Protein AF-A0A9W8TM81-F1 (afdb_monomer_lite)

Organism: NCBI:txid114810

pLDDT: mean 76.44, std 13.94, range [34.84, 95.69]

Structure (mmCIF, N/CA/C/O backbone):
data_AF-A0A9W8TM81-F1
#
_entry.id   AF-A0A9W8TM81-F1
#
loop_
_atom_site.group_PDB
_atom_site.id
_atom_site.type_symbol
_atom_site.label_atom_id
_atom_site.label_alt_id
_atom_site.label_comp_id
_atom_site.label_asym_id
_atom_site.label_entity_id
_atom_site.label_seq_id
_atom_site.pdbx_PDB_ins_code
_atom_site.Cartn_x
_atom_site.Cartn_y
_atom_site.Cartn_z
_atom_site.occupancy
_atom_site.B_iso_or_equiv
_atom_site.auth_seq_id
_atom_site.auth_comp_id
_atom_site.auth_asym_id
_atom_site.auth_atom_id
_atom_site.pdbx_PDB_model_num
ATOM 1 N N . MET A 1 1 ? 39.319 32.140 5.551 1.00 38.19 1 MET A N 1
ATOM 2 C CA . MET A 1 1 ? 39.116 30.691 5.348 1.00 38.19 1 MET A CA 1
ATOM 3 C C . MET A 1 1 ? 37.829 30.305 6.056 1.00 38.19 1 MET A C 1
ATOM 5 O O . MET A 1 1 ? 37.832 30.142 7.267 1.00 38.19 1 MET A O 1
ATOM 9 N N . ALA A 1 2 ? 36.716 30.306 5.321 1.00 34.84 2 ALA A N 1
ATOM 10 C CA . ALA A 1 2 ? 35.411 29.916 5.839 1.00 34.84 2 ALA A CA 1
ATOM 11 C C . ALA A 1 2 ? 35.265 28.402 5.667 1.00 34.84 2 ALA A C 1
ATOM 13 O O . ALA A 1 2 ? 35.237 27.909 4.543 1.00 34.84 2 ALA A O 1
ATOM 14 N N . ASN A 1 3 ? 35.223 27.678 6.783 1.00 40.88 3 ASN A N 1
ATOM 15 C CA . ASN A 1 3 ? 34.933 26.252 6.811 1.00 40.88 3 ASN A CA 1
ATOM 16 C C . ASN A 1 3 ? 33.407 26.092 6.859 1.00 40.88 3 ASN A C 1
ATOM 18 O O . ASN A 1 3 ? 32.811 26.038 7.931 1.00 40.88 3 ASN A O 1
ATOM 22 N N . VAL A 1 4 ? 32.771 26.080 5.688 1.00 44.12 4 VAL A N 1
ATOM 23 C CA . VAL A 1 4 ? 31.379 25.643 5.531 1.00 44.12 4 VAL A CA 1
ATOM 24 C C . VAL A 1 4 ? 31.429 24.246 4.931 1.00 44.12 4 VAL A C 1
ATOM 26 O O . VAL A 1 4 ? 31.308 24.065 3.729 1.00 44.12 4 VAL A O 1
ATOM 29 N N . ASN A 1 5 ? 31.660 23.260 5.794 1.00 40.16 5 ASN A N 1
ATOM 30 C CA . ASN A 1 5 ? 31.333 21.867 5.517 1.00 40.16 5 ASN A CA 1
ATOM 31 C C . ASN A 1 5 ? 30.171 21.483 6.434 1.00 40.16 5 ASN A C 1
ATOM 33 O O . ASN A 1 5 ? 30.318 20.732 7.395 1.00 40.16 5 ASN A O 1
ATOM 37 N N . THR A 1 6 ? 28.992 22.034 6.145 1.00 40.75 6 THR A N 1
ATOM 38 C CA . THR A 1 6 ? 27.739 21.401 6.549 1.00 40.75 6 THR A CA 1
ATOM 39 C C . THR A 1 6 ? 27.568 20.170 5.669 1.00 40.75 6 THR A C 1
ATOM 41 O O . THR A 1 6 ? 26.966 20.237 4.598 1.00 40.75 6 THR A O 1
ATOM 44 N N . SER A 1 7 ? 28.156 19.056 6.107 1.00 39.50 7 SER A N 1
ATOM 45 C CA . SER A 1 7 ? 27.721 17.717 5.717 1.00 39.50 7 SER A CA 1
ATOM 46 C C . SER A 1 7 ? 26.243 17.616 6.088 1.00 39.50 7 SER A C 1
ATOM 48 O O . SER A 1 7 ? 25.907 17.313 7.232 1.00 39.50 7 SER A O 1
ATOM 50 N N . SER A 1 8 ? 25.363 17.977 5.157 1.00 46.03 8 SER A N 1
ATOM 51 C CA . SER A 1 8 ? 23.935 17.727 5.276 1.00 46.03 8 SER A CA 1
ATOM 52 C C . SER A 1 8 ? 23.777 16.218 5.316 1.00 46.03 8 SER A C 1
ATOM 54 O O . SER A 1 8 ? 24.086 15.534 4.346 1.00 46.03 8 SER A O 1
ATOM 56 N N . ASP A 1 9 ? 23.394 15.696 6.478 1.00 55.31 9 ASP A N 1
ATOM 57 C CA . ASP A 1 9 ? 23.124 14.277 6.634 1.00 55.31 9 ASP A CA 1
ATOM 58 C C . ASP A 1 9 ? 22.013 13.910 5.628 1.00 55.31 9 ASP A C 1
ATOM 60 O O . ASP A 1 9 ? 20.902 14.458 5.723 1.00 55.31 9 ASP A O 1
ATOM 64 N N . PRO A 1 10 ? 22.292 13.058 4.619 1.00 50.16 10 PRO A N 1
ATOM 65 C CA . PRO A 1 10 ? 21.373 12.773 3.514 1.00 50.16 10 PRO A CA 1
ATOM 66 C C . PRO A 1 10 ? 20.095 12.029 3.945 1.00 50.16 10 PRO A C 1
ATOM 68 O O . PRO A 1 10 ? 19.276 11.667 3.103 1.00 50.16 10 PRO A O 1
ATOM 71 N N . ARG A 1 11 ? 19.902 11.814 5.253 1.00 59.53 11 ARG A N 1
ATOM 72 C CA . ARG A 1 11 ? 18.703 11.234 5.879 1.00 59.53 11 ARG A CA 1
ATOM 73 C C . ARG A 1 11 ? 17.822 12.249 6.608 1.00 59.53 11 ARG A C 1
ATOM 75 O O . ARG A 1 11 ? 16.900 11.855 7.319 1.00 59.53 11 ARG A O 1
ATOM 82 N N . SER A 1 12 ? 18.104 13.544 6.486 1.00 68.12 12 SER A N 1
ATOM 83 C CA . SER A 1 12 ? 17.331 14.557 7.203 1.00 68.12 12 SER A CA 1
ATOM 84 C C . SER A 1 12 ? 15.927 14.710 6.605 1.00 68.12 12 SER A C 1
ATOM 86 O O . SER A 1 12 ? 15.734 15.231 5.507 1.00 68.12 12 SER A O 1
ATOM 88 N N . LEU A 1 13 ? 14.922 14.252 7.359 1.00 78.56 13 LEU A N 1
ATOM 89 C CA . LEU A 1 13 ? 13.525 14.630 7.153 1.00 78.56 13 LEU A CA 1
ATOM 90 C C . LEU A 1 13 ? 13.407 16.156 7.042 1.00 78.56 13 LEU A C 1
ATOM 92 O O . LEU A 1 13 ? 14.145 16.901 7.692 1.00 78.56 13 LEU A O 1
ATOM 96 N N . SER A 1 14 ? 12.440 16.634 6.256 1.00 87.00 14 SER A N 1
ATOM 97 C CA . SER A 1 14 ? 12.177 18.071 6.183 1.00 87.00 14 SER A CA 1
ATOM 98 C C . SER A 1 14 ? 11.841 18.620 7.576 1.00 87.00 14 SER A C 1
ATOM 100 O O . SER A 1 14 ? 11.155 17.967 8.367 1.00 87.00 14 SER A O 1
ATOM 102 N N . ALA A 1 15 ? 12.286 19.842 7.883 1.00 88.88 15 ALA A N 1
ATOM 103 C CA . ALA A 1 15 ? 12.015 20.473 9.180 1.00 88.88 15 ALA A CA 1
ATOM 104 C C . ALA A 1 15 ? 10.506 20.522 9.501 1.00 88.88 15 ALA A C 1
ATOM 106 O O . ALA A 1 15 ? 10.098 20.353 10.648 1.00 88.88 15 ALA A O 1
ATOM 107 N N . ALA A 1 16 ? 9.667 20.679 8.472 1.00 89.75 16 ALA A N 1
ATOM 108 C CA . ALA A 1 16 ? 8.215 20.624 8.600 1.00 89.75 16 ALA A CA 1
ATOM 109 C C . ALA A 1 16 ? 7.705 19.228 9.003 1.00 89.75 16 ALA A C 1
ATOM 111 O O . ALA A 1 16 ? 6.834 19.125 9.866 1.00 89.75 16 ALA A O 1
ATOM 112 N N . ALA A 1 17 ? 8.243 18.153 8.415 1.00 88.06 17 ALA A N 1
ATOM 113 C CA . ALA A 1 17 ? 7.887 16.785 8.794 1.00 88.06 17 ALA A CA 1
ATOM 114 C C . ALA A 1 17 ? 8.311 16.478 10.238 1.00 88.06 17 ALA A C 1
ATOM 116 O O . ALA A 1 17 ? 7.535 15.895 10.995 1.00 88.06 17 ALA A O 1
ATOM 117 N N . TYR A 1 18 ? 9.496 16.944 10.642 1.00 88.19 18 TYR A N 1
ATOM 118 C CA . TYR A 1 18 ? 9.987 16.809 12.014 1.00 88.19 18 TYR A CA 1
ATOM 119 C C . TYR A 1 18 ? 9.058 17.492 13.029 1.00 88.19 18 TYR A C 1
ATOM 121 O O . TYR A 1 18 ? 8.692 16.900 14.043 1.00 88.19 18 TYR A O 1
ATOM 129 N N . GLU A 1 19 ? 8.602 18.710 12.732 1.00 91.31 19 GLU A N 1
ATOM 130 C CA . GLU A 1 19 ? 7.679 19.433 13.611 1.00 91.31 19 GLU A CA 1
ATOM 131 C C . GLU A 1 19 ? 6.316 18.731 13.725 1.00 91.31 19 GLU A C 1
ATOM 133 O O . GLU A 1 19 ? 5.743 18.627 14.813 1.00 91.31 19 GLU A O 1
ATOM 138 N N . ARG A 1 20 ? 5.804 18.167 12.623 1.00 91.50 20 ARG A N 1
ATOM 139 C CA . ARG A 1 20 ? 4.570 17.364 12.655 1.00 91.50 20 ARG A CA 1
ATOM 140 C C . ARG A 1 20 ? 4.734 16.086 13.478 1.00 91.50 20 ARG A C 1
ATOM 142 O O . ARG A 1 20 ? 3.819 15.738 14.225 1.00 91.50 20 ARG A O 1
ATOM 149 N N . LEU A 1 21 ? 5.877 15.406 13.369 1.00 89.81 21 LEU A N 1
ATOM 150 C CA . LEU A 1 21 ? 6.192 14.227 14.181 1.00 89.81 21 LEU A CA 1
ATOM 151 C C . LEU A 1 21 ? 6.234 14.580 15.668 1.00 89.81 21 LEU A C 1
ATOM 153 O O . LEU A 1 21 ? 5.575 13.916 16.465 1.00 89.81 21 LEU A O 1
ATOM 157 N N . ARG A 1 22 ? 6.914 15.674 16.027 1.00 90.69 22 ARG A N 1
ATOM 158 C CA . ARG A 1 22 ? 6.976 16.177 17.404 1.00 90.69 22 ARG A CA 1
ATOM 159 C C . ARG A 1 22 ? 5.593 16.499 17.963 1.00 90.69 22 ARG A C 1
ATOM 161 O O . ARG A 1 22 ? 5.274 16.126 19.089 1.00 90.69 22 ARG A O 1
ATOM 168 N N . LYS A 1 23 ? 4.740 17.147 17.168 1.00 93.12 23 LYS A N 1
ATOM 169 C CA . LYS A 1 23 ? 3.348 17.411 17.551 1.00 93.12 23 LYS A CA 1
ATOM 170 C C . LYS A 1 23 ? 2.557 16.116 17.753 1.00 93.12 23 LYS A C 1
ATOM 172 O O . LYS A 1 23 ? 1.796 16.007 18.710 1.00 93.12 23 LYS A O 1
ATOM 177 N N . SER A 1 24 ? 2.736 15.132 16.873 1.00 92.44 24 SER A N 1
ATOM 178 C CA . SER A 1 24 ? 2.099 13.818 17.009 1.00 92.44 24 SER A CA 1
ATOM 179 C C . SER A 1 24 ? 2.547 13.102 18.288 1.00 92.44 24 SER A C 1
ATOM 181 O O . SER A 1 24 ? 1.724 12.544 19.006 1.00 92.44 24 SER A O 1
ATOM 183 N N . GLU A 1 25 ? 3.832 13.160 18.628 1.00 91.38 25 GLU A N 1
ATOM 184 C CA . GLU A 1 25 ? 4.376 12.608 19.871 1.00 91.38 25 GLU A CA 1
ATOM 185 C C . GLU A 1 25 ? 3.804 13.294 21.117 1.00 91.38 25 GLU A C 1
ATOM 187 O O . GLU A 1 25 ? 3.341 12.617 22.036 1.00 91.38 25 GLU A O 1
ATOM 192 N N . GLN A 1 26 ? 3.736 14.626 21.109 1.00 93.94 26 GLN A N 1
ATOM 193 C CA . GLN A 1 26 ? 3.105 15.400 22.176 1.00 93.94 26 GLN A CA 1
ATOM 194 C C . GLN A 1 26 ? 1.640 14.983 22.382 1.00 93.94 26 GLN A C 1
ATOM 196 O O . GLN A 1 26 ? 1.223 14.724 23.511 1.00 93.94 26 GLN A O 1
ATOM 201 N N . ASN A 1 27 ? 0.875 14.815 21.298 1.00 93.25 27 ASN A N 1
ATOM 202 C CA . ASN A 1 27 ? -0.513 14.351 21.379 1.00 93.25 27 ASN A CA 1
ATOM 203 C C . ASN A 1 27 ? -0.623 12.936 21.982 1.00 93.25 27 ASN A C 1
ATOM 205 O O . ASN A 1 27 ? -1.588 12.630 22.683 1.00 93.25 27 ASN A O 1
ATOM 209 N N . GLN A 1 28 ? 0.345 12.054 21.716 1.00 93.75 28 GLN A N 1
ATOM 210 C CA . GLN A 1 28 ? 0.384 10.712 22.307 1.00 93.75 28 GLN A CA 1
ATOM 211 C C . GLN A 1 28 ? 0.699 10.753 23.803 1.00 93.75 28 GLN A C 1
ATOM 213 O O . GLN A 1 28 ? 0.106 9.997 24.573 1.00 93.75 28 GLN A O 1
ATOM 218 N N . TYR A 1 29 ? 1.595 11.645 24.227 1.00 94.12 29 TYR A N 1
ATOM 219 C CA . TYR A 1 29 ? 1.886 11.864 25.641 1.00 94.12 29 TYR A CA 1
ATOM 220 C C . TYR A 1 29 ? 0.653 12.391 26.385 1.00 94.12 29 TYR A C 1
ATOM 222 O O . TYR A 1 29 ? 0.264 11.842 27.414 1.00 94.12 29 TYR A O 1
ATOM 230 N N . GLU A 1 30 ? -0.026 13.388 25.815 1.00 93.44 30 GLU A N 1
ATOM 231 C CA . GLU A 1 30 ? -1.279 13.923 26.357 1.00 93.44 30 GLU A CA 1
ATOM 232 C C . GLU A 1 30 ? -2.366 12.848 26.458 1.00 93.44 30 GLU A C 1
ATOM 234 O O . GLU A 1 30 ? -3.081 12.784 27.459 1.00 93.44 30 GLU A O 1
ATOM 239 N N . LEU A 1 31 ? -2.465 11.960 25.461 1.00 92.56 31 LEU A N 1
ATOM 240 C CA . LEU A 1 31 ? -3.374 10.815 25.501 1.00 92.56 31 LEU A CA 1
ATOM 241 C C . LEU A 1 31 ? -3.056 9.881 26.680 1.00 92.56 31 LEU A C 1
ATOM 243 O O . LEU A 1 31 ? -3.972 9.479 27.400 1.00 92.56 31 LEU A O 1
ATOM 247 N N . ARG A 1 32 ? -1.776 9.529 26.870 1.00 93.50 32 ARG A N 1
ATOM 248 C CA . ARG A 1 32 ? -1.321 8.644 27.954 1.00 93.50 32 ARG A CA 1
ATOM 249 C C . ARG A 1 32 ? -1.646 9.233 29.321 1.00 93.50 32 ARG A C 1
ATOM 251 O O . ARG A 1 32 ? -2.294 8.566 30.124 1.00 93.50 32 ARG A O 1
ATOM 258 N N . GLU A 1 33 ? -1.269 10.487 29.552 1.00 93.62 33 GLU A N 1
ATOM 259 C CA . GLU A 1 33 ? -1.524 11.170 30.823 1.00 93.62 33 GLU A CA 1
ATOM 260 C C . GLU A 1 33 ? -3.026 11.338 31.084 1.00 93.62 33 GLU A C 1
ATOM 262 O O . GLU A 1 33 ? -3.489 11.100 32.197 1.00 93.62 33 GLU A O 1
ATOM 267 N N . HIS A 1 34 ? -3.825 11.640 30.054 1.00 92.44 34 HIS A N 1
ATOM 268 C CA . HIS A 1 34 ? -5.276 11.758 30.203 1.00 92.44 34 HIS A CA 1
ATOM 269 C C . HIS A 1 34 ? -5.945 10.453 30.670 1.00 92.44 34 HIS A C 1
ATOM 271 O O . HIS A 1 34 ? -6.926 10.492 31.418 1.00 92.44 34 HIS A O 1
ATOM 277 N N . PHE A 1 35 ? -5.443 9.291 30.239 1.00 91.56 35 PHE A N 1
ATOM 278 C CA . PHE A 1 35 ? -6.055 8.000 30.567 1.00 91.56 35 PHE A CA 1
ATOM 279 C C . PHE A 1 35 ? -5.438 7.266 31.752 1.00 91.56 35 PHE A C 1
ATOM 281 O O . PHE A 1 35 ? -6.098 6.365 32.270 1.00 91.56 35 PHE A O 1
ATOM 288 N N . LYS A 1 36 ? -4.264 7.683 32.232 1.00 89.38 36 LYS A N 1
ATOM 289 C CA . LYS A 1 36 ? -3.550 7.065 33.359 1.00 89.38 36 LYS A CA 1
ATOM 290 C C . LYS A 1 36 ? -4.414 6.902 34.615 1.00 89.38 36 LYS A C 1
ATOM 292 O O . LYS A 1 36 ? -4.437 5.827 35.205 1.00 89.38 36 LYS A O 1
ATOM 297 N N . ASP A 1 37 ? -5.206 7.923 34.941 1.00 86.56 37 ASP A N 1
ATOM 298 C CA . ASP A 1 37 ? -6.044 7.947 36.150 1.00 86.56 37 ASP A CA 1
ATOM 299 C C . ASP A 1 37 ? -7.528 7.641 35.875 1.00 86.56 37 ASP A C 1
ATOM 301 O O . ASP A 1 37 ? -8.392 7.745 36.752 1.00 86.56 37 ASP A O 1
ATOM 305 N N . THR A 1 38 ? -7.876 7.268 34.640 1.00 87.31 38 THR A N 1
ATOM 306 C CA . THR A 1 38 ? -9.277 7.071 34.263 1.00 87.31 38 THR A CA 1
ATOM 307 C C . THR A 1 38 ? -9.763 5.668 34.644 1.00 87.31 38 THR A C 1
ATOM 309 O O . THR A 1 38 ? -9.473 4.688 33.964 1.00 87.31 38 THR A O 1
ATOM 312 N N . LEU A 1 39 ? -10.654 5.575 35.640 1.00 84.06 39 LEU A N 1
ATOM 313 C CA . LEU A 1 39 ? -11.287 4.321 36.109 1.00 84.06 39 LEU A CA 1
ATOM 314 C C . LEU A 1 39 ? -12.164 3.578 35.070 1.00 84.06 39 LEU A C 1
ATOM 316 O O . LEU A 1 39 ? -12.774 2.560 35.389 1.00 84.06 39 LEU A O 1
ATOM 320 N N . LYS A 1 40 ? -12.293 4.087 33.838 1.00 86.69 40 LYS A N 1
ATOM 321 C CA . LYS A 1 40 ? -13.148 3.497 32.788 1.00 86.69 40 LYS A CA 1
ATOM 322 C C . LYS A 1 40 ? -12.491 2.342 32.036 1.00 86.69 40 LYS A C 1
ATOM 324 O O . LYS A 1 40 ? -13.207 1.624 31.340 1.00 86.69 40 LYS A O 1
ATOM 329 N N . PHE A 1 41 ? -11.172 2.206 32.127 1.00 88.38 41 PHE A N 1
ATOM 330 C CA . PHE A 1 41 ? -10.410 1.193 31.404 1.00 88.38 41 PHE A CA 1
ATOM 331 C C . PHE A 1 41 ? -10.004 0.060 32.335 1.00 88.38 41 PHE A C 1
ATOM 333 O O . PHE A 1 41 ? -9.745 0.256 33.522 1.00 88.38 41 PHE A O 1
ATOM 340 N N . SER A 1 42 ? -9.974 -1.148 31.788 1.00 89.94 42 SER A N 1
ATOM 341 C CA . SER A 1 42 ? -9.428 -2.310 32.480 1.00 89.94 42 SER A CA 1
ATOM 342 C C . SER A 1 42 ? -7.918 -2.157 32.694 1.00 89.94 42 SER A C 1
ATOM 344 O O . SER A 1 42 ? -7.241 -1.446 31.952 1.00 89.94 42 SER A O 1
ATOM 346 N N . LYS A 1 43 ? -7.364 -2.876 33.679 1.00 90.62 43 LYS A N 1
ATOM 347 C CA . LYS A 1 43 ? -5.910 -2.891 33.924 1.00 90.62 43 LYS A CA 1
ATOM 348 C C . LYS A 1 43 ? -5.117 -3.312 32.681 1.00 90.62 43 LYS A C 1
ATOM 350 O O . LYS A 1 43 ? -4.069 -2.742 32.427 1.00 90.62 43 LYS A O 1
ATOM 355 N N . THR A 1 44 ? -5.647 -4.254 31.897 1.00 89.44 44 THR A N 1
ATOM 356 C CA . THR A 1 44 ? -5.038 -4.721 30.641 1.00 89.44 44 THR A CA 1
ATOM 357 C C . THR A 1 44 ? -5.062 -3.654 29.546 1.00 89.44 44 THR A C 1
ATOM 359 O O . THR A 1 44 ? -4.107 -3.521 28.789 1.00 89.44 44 THR A O 1
ATOM 362 N N . GLU A 1 45 ? -6.142 -2.872 29.451 1.00 90.00 45 GLU A N 1
ATOM 363 C CA . GLU A 1 45 ? -6.186 -1.728 28.535 1.00 90.00 45 GLU A CA 1
ATOM 364 C C . GLU A 1 45 ? -5.174 -0.660 28.970 1.00 90.00 45 GLU A C 1
ATOM 366 O O . GLU A 1 45 ? -4.421 -0.171 28.140 1.00 90.00 45 GLU A O 1
ATOM 371 N N . LEU A 1 46 ? -5.087 -0.339 30.263 1.00 92.75 46 LEU A N 1
ATOM 372 C CA . LEU A 1 46 ? -4.125 0.651 30.759 1.00 92.75 46 LEU A CA 1
ATOM 373 C C . LEU A 1 46 ? -2.667 0.198 30.598 1.00 92.75 46 LEU A C 1
ATOM 375 O O . LEU A 1 46 ? -1.843 0.998 30.165 1.00 92.75 46 LEU A O 1
ATOM 379 N N . SER A 1 47 ? -2.354 -1.081 30.832 1.00 93.69 47 SER A N 1
ATOM 380 C CA . SER A 1 47 ? -1.001 -1.612 30.612 1.00 93.69 47 SER A CA 1
ATOM 381 C C . SER A 1 47 ? -0.567 -1.531 29.146 1.00 93.69 47 SER A C 1
ATOM 383 O O . SER A 1 47 ? 0.625 -1.467 28.864 1.00 93.69 47 SER A O 1
ATOM 385 N N . ALA A 1 48 ? -1.511 -1.480 28.196 1.00 93.00 48 ALA A N 1
ATOM 386 C CA . ALA A 1 48 ? -1.187 -1.263 26.789 1.00 93.00 48 ALA A CA 1
ATOM 387 C C . ALA A 1 48 ? -0.526 0.108 26.560 1.00 93.00 48 ALA A C 1
ATOM 389 O O . ALA A 1 48 ? 0.347 0.221 25.709 1.00 93.00 48 ALA A O 1
ATOM 390 N N . LEU A 1 49 ? -0.889 1.144 27.327 1.00 92.88 49 LEU A N 1
ATOM 391 C CA . LEU A 1 49 ? -0.275 2.475 27.224 1.00 92.88 49 LEU A CA 1
ATOM 392 C C . LEU A 1 49 ? 1.153 2.519 27.779 1.00 92.88 49 LEU A C 1
ATOM 394 O O . LEU A 1 49 ? 1.903 3.425 27.431 1.00 92.88 49 LEU A O 1
ATOM 398 N N . GLU A 1 50 ? 1.539 1.558 28.615 1.00 93.44 50 GLU A N 1
ATOM 399 C CA . GLU A 1 50 ? 2.876 1.481 29.216 1.00 93.44 50 GLU A CA 1
ATOM 400 C C . GLU A 1 50 ? 3.906 0.840 28.274 1.00 93.44 50 GLU A C 1
ATOM 402 O O . GLU A 1 50 ? 5.102 0.845 28.560 1.00 93.44 50 GLU A O 1
ATOM 407 N N . LEU A 1 51 ? 3.463 0.319 27.126 1.00 92.25 51 LEU A N 1
ATOM 408 C CA . LEU A 1 51 ? 4.340 -0.286 26.133 1.00 92.25 51 LEU A CA 1
ATOM 409 C C . LEU A 1 51 ? 5.214 0.786 25.474 1.00 92.25 51 LEU A C 1
ATOM 411 O O . LEU A 1 51 ? 4.725 1.742 24.859 1.00 92.25 51 LEU A O 1
ATOM 415 N N . ASP A 1 52 ? 6.519 0.602 25.618 1.00 90.44 52 ASP A N 1
ATOM 416 C CA . ASP A 1 52 ? 7.577 1.484 25.133 1.00 90.44 52 ASP A CA 1
ATOM 417 C C . ASP A 1 52 ? 8.578 0.765 24.218 1.00 90.44 52 ASP A C 1
ATOM 419 O O . ASP A 1 52 ? 9.387 1.422 23.573 1.00 90.44 52 ASP A O 1
ATOM 423 N N . THR A 1 53 ? 8.521 -0.564 24.109 1.00 88.44 53 THR A N 1
ATOM 424 C CA . THR A 1 53 ? 9.391 -1.328 23.209 1.00 88.44 53 THR A CA 1
ATOM 425 C C . THR A 1 53 ? 8.606 -2.246 22.286 1.00 88.44 53 THR A C 1
ATOM 427 O O . THR A 1 53 ? 7.469 -2.643 22.565 1.00 88.44 53 THR A O 1
ATOM 430 N N . GLU A 1 54 ? 9.239 -2.606 21.171 1.00 84.69 54 GLU A N 1
ATOM 431 C CA . GLU A 1 54 ? 8.669 -3.528 20.195 1.00 84.69 54 GLU A CA 1
ATOM 432 C C . GLU A 1 54 ? 8.475 -4.927 20.795 1.00 84.69 54 GLU A C 1
ATOM 434 O O . GLU A 1 54 ? 7.467 -5.580 20.529 1.00 84.69 54 GLU A O 1
ATOM 439 N N . GLU A 1 55 ? 9.408 -5.384 21.629 1.00 89.12 55 GLU A N 1
ATOM 440 C CA . GLU A 1 55 ? 9.366 -6.698 22.272 1.00 89.12 55 GLU A CA 1
ATOM 441 C C . GLU A 1 55 ? 8.184 -6.789 23.235 1.00 89.12 55 GLU A C 1
ATOM 443 O O . GLU A 1 55 ? 7.377 -7.713 23.117 1.00 89.12 55 GLU A O 1
ATOM 448 N N . LYS A 1 56 ? 8.022 -5.787 24.114 1.00 91.19 56 LYS A N 1
ATOM 449 C CA . LYS A 1 56 ? 6.881 -5.709 25.035 1.00 91.19 56 LYS A CA 1
ATOM 450 C C . LYS A 1 56 ? 5.567 -5.626 24.272 1.00 91.19 56 LYS A C 1
ATOM 452 O O . LYS A 1 56 ? 4.594 -6.272 24.649 1.00 91.19 56 LYS A O 1
ATOM 457 N N . PHE A 1 57 ? 5.531 -4.861 23.178 1.00 86.69 57 PHE A N 1
ATOM 458 C CA . PHE A 1 57 ? 4.357 -4.813 22.315 1.00 86.69 57 PHE A CA 1
ATOM 459 C C . PHE A 1 57 ? 4.032 -6.187 21.732 1.00 86.69 57 PHE A C 1
ATOM 461 O O . PHE A 1 57 ? 2.884 -6.616 21.799 1.00 86.69 57 PHE A O 1
ATOM 468 N N . ARG A 1 58 ? 5.019 -6.896 21.170 1.00 84.62 58 ARG A N 1
ATOM 469 C CA . ARG A 1 58 ? 4.824 -8.231 20.584 1.00 84.62 58 ARG A CA 1
ATOM 470 C C . ARG A 1 58 ? 4.341 -9.236 21.626 1.00 84.62 58 ARG A C 1
ATOM 472 O O . ARG A 1 58 ? 3.453 -10.027 21.319 1.00 84.62 58 ARG A O 1
ATOM 479 N N . GLU A 1 59 ? 4.899 -9.198 22.831 1.00 89.69 59 GLU A N 1
ATOM 480 C CA . GLU A 1 59 ? 4.480 -10.038 23.953 1.00 89.69 59 GLU A CA 1
ATOM 481 C C . GLU A 1 59 ? 3.030 -9.743 24.354 1.00 89.69 59 GLU A C 1
ATOM 483 O O . GLU A 1 59 ? 2.176 -10.624 24.233 1.00 89.69 59 GLU A O 1
ATOM 488 N N . PHE A 1 60 ? 2.719 -8.483 24.683 1.00 89.56 60 PHE A N 1
ATOM 489 C CA . PHE A 1 60 ? 1.364 -8.032 25.016 1.00 89.56 60 PHE A CA 1
ATOM 490 C C . PHE A 1 60 ? 0.351 -8.388 23.921 1.00 89.56 60 PHE A C 1
ATOM 492 O O . PHE A 1 60 ? -0.780 -8.809 24.189 1.00 89.56 60 PHE A O 1
ATOM 499 N N . TRP A 1 61 ? 0.754 -8.231 22.661 1.00 83.44 61 TRP A N 1
ATOM 500 C CA . TRP A 1 61 ? -0.078 -8.542 21.512 1.00 83.44 61 TRP A CA 1
ATOM 501 C C . TRP A 1 61 ? -0.351 -10.041 21.408 1.00 83.44 61 TRP A C 1
ATOM 503 O O . TRP A 1 61 ? -1.507 -10.444 21.294 1.00 83.44 61 TRP A O 1
ATOM 513 N N . ASN A 1 62 ? 0.677 -10.885 21.509 1.00 83.88 62 ASN A N 1
ATOM 514 C CA . ASN A 1 62 ? 0.523 -12.339 21.488 1.00 83.88 62 ASN A CA 1
ATOM 515 C C . ASN A 1 62 ? -0.376 -12.834 22.628 1.00 83.88 62 ASN A C 1
ATOM 517 O O . ASN A 1 62 ? -1.252 -13.672 22.398 1.00 83.88 62 ASN A O 1
ATOM 521 N N . GLU A 1 63 ? -0.225 -12.279 23.830 1.00 86.00 63 GLU A N 1
ATOM 522 C CA . GLU A 1 63 ? -1.107 -12.571 24.961 1.00 86.00 63 GLU A CA 1
ATOM 523 C C . GLU A 1 63 ? -2.552 -12.151 24.678 1.00 86.00 63 GLU A C 1
ATOM 525 O O . GLU A 1 63 ? -3.478 -12.942 24.873 1.00 86.00 63 GLU A O 1
ATOM 530 N N . SER A 1 64 ? -2.753 -10.951 24.129 1.00 79.62 64 SER A N 1
ATOM 531 C CA . SER A 1 64 ? -4.072 -10.438 23.743 1.00 79.62 64 SER A CA 1
ATOM 532 C C . SER A 1 64 ? -4.738 -11.308 22.672 1.00 79.62 64 SER A C 1
ATOM 534 O O . SER A 1 64 ? -5.937 -11.589 22.751 1.00 79.62 64 SER A O 1
ATOM 536 N N . ILE A 1 65 ? -3.969 -11.810 21.698 1.00 73.88 65 ILE A N 1
ATOM 537 C CA . ILE A 1 65 ? -4.434 -12.778 20.695 1.00 73.88 65 ILE A CA 1
ATOM 538 C C . ILE A 1 65 ? -4.889 -14.072 21.374 1.00 73.88 65 ILE A C 1
ATOM 540 O O . ILE A 1 65 ? -5.958 -14.594 21.045 1.00 73.88 65 ILE A O 1
ATOM 544 N N . VAL A 1 66 ? -4.083 -14.627 22.284 1.00 78.75 66 VAL A N 1
ATOM 545 C CA . VAL A 1 66 ? -4.397 -15.885 22.979 1.00 78.75 66 VAL A CA 1
ATOM 546 C C . VAL A 1 66 ? -5.642 -15.714 23.846 1.00 78.75 66 VAL A C 1
ATOM 548 O O . VAL A 1 66 ? -6.570 -16.521 23.744 1.00 78.75 66 VAL A O 1
ATOM 551 N N . ALA A 1 67 ? -5.714 -14.635 24.626 1.00 76.12 67 ALA A N 1
ATOM 552 C CA . ALA A 1 67 ? -6.865 -14.297 25.453 1.00 76.12 67 ALA A CA 1
ATOM 553 C C . ALA A 1 67 ? -8.134 -14.122 24.605 1.00 76.12 67 ALA A C 1
ATOM 555 O O . ALA A 1 67 ? -9.180 -14.689 24.936 1.00 76.12 67 ALA A O 1
ATOM 556 N N . LYS A 1 68 ? -8.044 -13.427 23.462 1.00 71.25 68 LYS A N 1
ATOM 557 C CA . LYS A 1 68 ? -9.171 -13.260 22.534 1.00 71.25 68 LYS A CA 1
ATOM 558 C C . LYS A 1 68 ? -9.592 -14.581 21.895 1.00 71.25 68 LYS A C 1
ATOM 560 O O . LYS A 1 68 ? -10.779 -14.881 21.886 1.00 71.25 68 LYS A O 1
ATOM 565 N N . LYS A 1 69 ? -8.656 -15.430 21.453 1.00 73.56 69 LYS A N 1
ATOM 566 C CA . LYS A 1 69 ? -8.973 -16.779 20.943 1.00 73.56 69 LYS A CA 1
ATOM 567 C C . LYS A 1 69 ? -9.704 -17.624 21.986 1.00 73.56 69 LYS A C 1
ATOM 569 O O . LYS A 1 69 ? -10.662 -18.314 21.643 1.00 73.56 69 LYS A O 1
ATOM 574 N N . GLN A 1 70 ? -9.286 -17.567 23.251 1.00 77.31 70 GLN A N 1
ATOM 575 C CA . GLN A 1 70 ? -9.963 -18.268 24.345 1.00 77.31 70 GLN A CA 1
ATOM 576 C C . GLN A 1 70 ? -11.355 -17.686 24.625 1.00 77.31 70 GLN A C 1
ATOM 578 O O . GLN A 1 70 ? -12.308 -18.443 24.823 1.00 77.31 70 GLN A O 1
ATOM 583 N N . PHE A 1 71 ? -11.497 -16.359 24.612 1.00 69.81 71 PHE A N 1
ATOM 584 C CA . PHE A 1 71 ? -12.783 -15.678 24.753 1.00 69.81 71 PHE A CA 1
ATOM 585 C C . PHE A 1 71 ? -13.745 -16.040 23.612 1.00 69.81 71 PHE A C 1
ATOM 587 O O . PHE A 1 71 ? -14.881 -16.439 23.867 1.00 69.81 71 PHE A O 1
ATOM 594 N N . ASP A 1 72 ? -13.276 -16.003 22.367 1.00 67.81 72 ASP A N 1
ATOM 595 C CA . ASP A 1 72 ? -14.045 -16.373 21.180 1.00 67.81 72 ASP A CA 1
ATOM 596 C C . ASP A 1 72 ? -14.395 -17.862 21.177 1.00 67.81 72 ASP A C 1
ATOM 598 O O . ASP A 1 72 ? -15.511 -18.222 20.823 1.00 67.81 72 ASP A O 1
ATOM 602 N N . ALA A 1 73 ? -13.506 -18.749 21.633 1.00 75.00 73 ALA A N 1
ATOM 603 C CA . ALA A 1 73 ? -13.820 -20.170 21.793 1.00 75.00 73 ALA A CA 1
ATOM 604 C C . ALA A 1 73 ? -14.949 -20.398 22.814 1.00 75.00 73 ALA A C 1
ATOM 606 O O . ALA A 1 73 ? -15.827 -21.231 22.589 1.00 75.00 73 ALA A O 1
ATOM 607 N N . ARG A 1 74 ? -14.980 -19.615 23.904 1.00 70.62 74 ARG A N 1
ATOM 608 C CA . ARG A 1 74 ? -16.092 -19.620 24.872 1.00 70.62 74 ARG A CA 1
ATOM 609 C C . ARG A 1 74 ? -17.370 -19.029 24.265 1.00 70.62 74 ARG A C 1
ATOM 611 O O . ARG A 1 74 ? -18.463 -19.503 24.572 1.00 70.62 74 ARG A O 1
ATOM 618 N N . ARG A 1 75 ? -17.241 -18.030 23.384 1.00 64.69 75 ARG A N 1
ATOM 619 C CA . ARG A 1 75 ? -18.356 -17.301 22.758 1.00 64.69 75 ARG A CA 1
ATOM 620 C C . ARG A 1 75 ? -18.904 -17.951 21.484 1.00 64.69 75 ARG A C 1
ATOM 622 O O . ARG A 1 75 ? -20.058 -17.709 21.160 1.00 64.69 75 ARG A O 1
ATOM 629 N N . ASN A 1 76 ? -18.156 -18.840 20.830 1.00 55.94 76 ASN A N 1
ATOM 630 C CA . ASN A 1 76 ? -18.570 -19.641 19.667 1.00 55.94 76 ASN A CA 1
ATOM 631 C C . ASN A 1 76 ? -19.648 -20.692 19.991 1.00 55.94 76 ASN A C 1
ATOM 633 O O . ASN A 1 76 ? -20.121 -21.385 19.095 1.00 55.94 76 ASN A O 1
ATOM 637 N N . ARG A 1 77 ? -20.105 -20.773 21.249 1.00 59.69 77 ARG A N 1
ATOM 638 C CA . ARG A 1 77 ? -21.412 -21.364 21.589 1.00 59.69 77 ARG A CA 1
ATOM 639 C C . ARG A 1 77 ? -22.597 -20.436 21.254 1.00 59.69 77 ARG A C 1
ATOM 641 O O . ARG A 1 77 ? -23.741 -20.833 21.434 1.00 59.69 77 ARG A O 1
ATOM 648 N N . GLY A 1 78 ? -22.345 -19.221 20.757 1.00 54.22 78 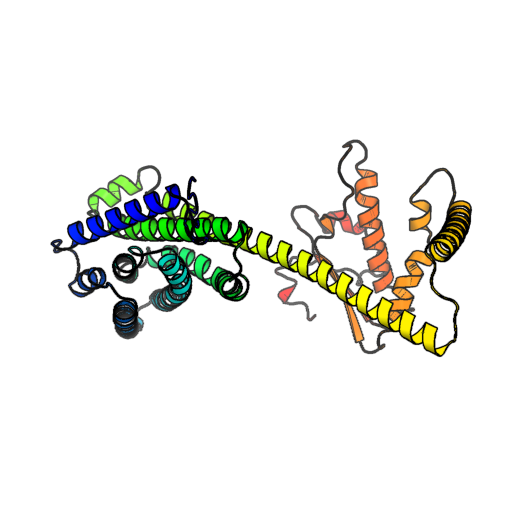GLY A N 1
ATOM 649 C CA . GLY A 1 78 ? -23.332 -18.236 20.315 1.00 54.22 78 GLY A CA 1
ATOM 650 C C . GLY A 1 78 ? -23.004 -17.632 18.939 1.00 54.22 78 GLY A C 1
ATOM 651 O O . GLY A 1 78 ? -21.861 -17.591 18.499 1.00 54.22 78 GLY A O 1
ATOM 652 N N . PHE A 1 79 ? -24.043 -17.147 18.260 1.00 48.41 79 PHE A N 1
ATOM 653 C CA . PHE A 1 79 ? -24.148 -16.816 16.827 1.00 48.41 79 PHE A CA 1
ATOM 654 C C . PHE A 1 79 ? -23.209 -15.737 16.208 1.00 48.41 79 PHE A C 1
ATOM 656 O O . PHE A 1 79 ? -23.516 -15.248 15.122 1.00 48.41 79 PHE A O 1
ATOM 663 N N . ARG A 1 80 ? -22.076 -15.324 16.803 1.00 56.41 80 ARG A N 1
ATOM 664 C CA . ARG A 1 80 ? -21.253 -14.210 16.253 1.00 56.41 80 ARG A CA 1
ATOM 665 C C . ARG A 1 80 ? -19.852 -14.637 15.788 1.00 56.41 80 ARG A C 1
ATOM 667 O O . ARG A 1 80 ? -18.989 -14.920 16.605 1.00 56.41 80 ARG A O 1
ATOM 674 N N . LYS A 1 81 ? -19.624 -14.607 14.463 1.00 58.66 81 LYS A N 1
ATOM 675 C CA . LYS A 1 81 ? -18.380 -14.999 13.751 1.00 58.66 81 LYS A CA 1
ATOM 676 C C . LYS A 1 81 ? -17.367 -13.859 13.481 1.00 58.66 81 LYS A C 1
ATOM 678 O O . LYS A 1 81 ? -16.359 -14.110 12.829 1.00 58.66 81 LYS A O 1
ATOM 683 N N . GLY A 1 82 ? -17.609 -12.623 13.929 1.00 56.38 82 GLY A N 1
ATOM 684 C CA . GLY A 1 82 ? -16.816 -11.446 13.511 1.00 56.38 82 GLY A CA 1
ATOM 685 C C . GLY A 1 82 ? -15.360 -11.412 14.004 1.00 56.38 82 GLY A C 1
ATOM 686 O O . GLY A 1 82 ? -14.460 -11.096 13.232 1.00 56.38 82 GLY A O 1
ATOM 687 N N . ALA A 1 83 ? -15.121 -11.840 15.245 1.00 56.53 83 ALA A N 1
ATOM 688 C CA . ALA A 1 83 ? -13.910 -11.530 16.011 1.00 56.53 83 ALA A CA 1
ATOM 689 C C . ALA A 1 83 ? -12.586 -12.139 15.489 1.00 56.53 83 ALA A C 1
ATOM 691 O O . ALA A 1 83 ? -11.504 -11.602 15.754 1.00 56.53 83 ALA A O 1
ATOM 692 N N . LYS A 1 84 ? -12.652 -13.245 14.730 1.00 64.19 84 LYS A N 1
ATOM 693 C CA . LYS A 1 84 ? -11.467 -13.947 14.200 1.00 64.19 84 LYS A CA 1
ATOM 694 C C . LYS A 1 84 ? -10.729 -13.122 13.138 1.00 64.19 84 LYS A C 1
ATOM 696 O O . LYS A 1 84 ? -9.506 -13.204 13.046 1.00 64.19 84 LYS A O 1
ATOM 701 N N . ASN A 1 85 ? -11.456 -12.321 12.359 1.00 66.00 85 ASN A N 1
ATOM 702 C CA . ASN A 1 85 ? -10.877 -11.566 11.247 1.00 66.00 85 ASN A CA 1
ATOM 703 C C . ASN A 1 85 ? -10.008 -10.401 11.738 1.00 66.00 85 ASN A C 1
ATOM 705 O O . ASN A 1 85 ? -8.964 -10.137 11.152 1.00 66.00 85 ASN A O 1
ATOM 709 N N . PHE A 1 86 ? -10.367 -9.764 12.854 1.00 65.94 86 PHE A N 1
ATOM 710 C CA . PHE A 1 86 ? -9.578 -8.667 13.416 1.00 65.94 86 PHE A CA 1
ATOM 711 C C . PHE A 1 86 ? -8.261 -9.085 14.020 1.00 65.94 86 PHE A C 1
ATOM 713 O O . PHE A 1 86 ? -7.274 -8.385 13.853 1.00 65.94 86 PHE A O 1
ATOM 720 N N . VAL A 1 87 ? -8.231 -10.221 14.712 1.00 65.06 87 VAL A N 1
ATOM 721 C CA . VAL A 1 87 ? -6.990 -10.743 15.294 1.00 65.06 87 VAL A CA 1
ATOM 722 C C . VAL A 1 87 ? -5.946 -10.949 14.198 1.00 65.06 87 VAL A C 1
ATOM 724 O O . VAL A 1 87 ? -4.798 -10.529 14.347 1.00 65.06 87 VAL A O 1
ATOM 727 N N . ASN A 1 88 ? -6.367 -11.533 13.074 1.00 67.50 88 ASN A N 1
ATOM 728 C CA . ASN A 1 88 ? -5.502 -11.730 11.920 1.00 67.50 88 ASN A CA 1
ATOM 729 C C . ASN A 1 88 ? -5.108 -10.382 11.301 1.00 67.50 88 ASN A C 1
ATOM 731 O O . ASN A 1 88 ? -3.918 -10.103 11.216 1.00 67.50 88 ASN A O 1
ATOM 735 N N . ALA A 1 89 ? -6.074 -9.517 10.978 1.00 65.69 89 ALA A N 1
ATOM 736 C CA . ALA A 1 89 ? -5.804 -8.218 10.356 1.00 65.69 89 ALA A CA 1
ATOM 737 C C . ALA A 1 89 ? -4.883 -7.326 11.200 1.00 65.69 89 ALA A C 1
ATOM 739 O O . ALA A 1 89 ? -3.975 -6.701 10.673 1.00 65.69 89 ALA A O 1
ATOM 740 N N . ALA A 1 90 ? -5.066 -7.285 12.520 1.00 64.62 90 ALA A N 1
ATOM 741 C CA . ALA A 1 90 ? -4.254 -6.457 13.403 1.00 64.62 90 ALA A CA 1
ATOM 742 C C . ALA A 1 90 ? -2.849 -7.041 13.640 1.00 64.62 90 ALA A C 1
ATOM 744 O O . ALA A 1 90 ? -1.879 -6.291 13.724 1.00 64.62 90 ALA A O 1
ATOM 745 N N . THR A 1 91 ? -2.700 -8.371 13.631 1.00 68.06 91 THR A N 1
ATOM 746 C CA . THR A 1 91 ? -1.368 -9.002 13.597 1.00 68.06 91 THR A CA 1
ATOM 747 C C . THR A 1 91 ? -0.634 -8.667 12.304 1.00 68.06 91 THR A C 1
ATOM 749 O O . THR A 1 91 ? 0.543 -8.306 12.338 1.00 68.06 91 THR A O 1
ATOM 752 N N . VAL A 1 92 ? -1.317 -8.752 11.161 1.00 66.69 92 VAL A N 1
ATOM 753 C CA . VAL A 1 92 ? -0.665 -8.472 9.883 1.00 66.69 92 VAL A CA 1
ATOM 754 C C . VAL A 1 92 ? -0.378 -6.982 9.706 1.00 66.69 92 VAL A C 1
ATOM 756 O O . VAL A 1 92 ? 0.730 -6.617 9.300 1.00 66.69 92 VAL A O 1
ATOM 759 N N . ALA A 1 93 ? -1.300 -6.113 10.107 1.00 65.06 93 ALA A N 1
ATOM 760 C CA . ALA A 1 93 ? -1.075 -4.679 10.201 1.00 65.06 93 ALA A CA 1
ATOM 761 C C . ALA A 1 93 ? 0.188 -4.342 10.971 1.00 65.06 93 ALA A C 1
ATOM 763 O O . ALA A 1 93 ? 1.003 -3.556 10.499 1.00 65.06 93 ALA A O 1
ATOM 764 N N . TRP A 1 94 ? 0.377 -4.976 12.129 1.00 70.50 94 TRP A N 1
ATOM 765 C CA . TRP A 1 94 ? 1.562 -4.741 12.928 1.00 70.50 94 TRP A CA 1
ATOM 766 C C . TRP A 1 94 ? 2.837 -5.101 12.170 1.00 70.50 94 TRP A C 1
ATOM 768 O O . TRP A 1 94 ? 3.732 -4.270 12.035 1.00 70.50 94 TRP A O 1
ATOM 778 N N . THR A 1 95 ? 2.880 -6.295 11.572 1.00 69.44 95 THR A N 1
ATOM 779 C CA . THR A 1 95 ? 4.027 -6.704 10.744 1.00 69.44 95 THR A CA 1
ATOM 780 C C . THR A 1 95 ? 4.262 -5.800 9.530 1.00 69.44 95 THR A C 1
ATOM 782 O O . THR A 1 95 ? 5.359 -5.805 8.973 1.00 69.44 95 THR A O 1
ATOM 785 N N . SER A 1 96 ? 3.251 -5.029 9.123 1.00 67.69 96 SER A N 1
ATOM 786 C CA . SER A 1 96 ? 3.318 -4.057 8.027 1.00 67.69 96 SER A CA 1
ATOM 787 C C . SER A 1 96 ? 3.737 -2.658 8.500 1.00 67.69 96 SER A C 1
ATOM 789 O O . SER A 1 96 ? 4.325 -1.911 7.724 1.00 67.69 96 SER A O 1
ATOM 791 N N . ILE A 1 97 ? 3.491 -2.319 9.770 1.00 68.19 97 ILE A N 1
ATOM 792 C CA . ILE A 1 97 ? 3.894 -1.057 10.408 1.00 68.19 97 ILE A CA 1
ATOM 793 C C . ILE A 1 97 ? 5.336 -1.125 10.929 1.00 68.19 97 ILE A C 1
ATOM 795 O O . ILE A 1 97 ? 6.021 -0.105 10.912 1.00 68.19 97 ILE A O 1
ATOM 799 N N . THR A 1 98 ? 5.846 -2.298 11.331 1.00 74.94 98 THR A N 1
ATOM 800 C CA . THR A 1 98 ? 7.240 -2.445 11.806 1.00 74.94 98 THR A CA 1
ATOM 801 C C . THR A 1 98 ? 8.271 -1.823 10.849 1.00 74.94 98 THR A C 1
ATOM 803 O O . THR A 1 98 ? 9.061 -1.005 11.313 1.00 74.94 98 THR A O 1
ATOM 806 N N . PRO A 1 99 ? 8.241 -2.079 9.523 1.00 71.81 99 PRO A N 1
ATOM 807 C CA . PRO A 1 99 ? 9.181 -1.447 8.596 1.00 71.81 99 PRO A CA 1
ATOM 808 C C . PRO A 1 99 ? 9.060 0.081 8.545 1.00 71.81 99 PRO A C 1
ATOM 810 O O . PRO A 1 99 ? 10.063 0.769 8.387 1.00 71.81 99 PRO A O 1
ATOM 813 N N . VAL A 1 100 ? 7.846 0.625 8.698 1.00 70.44 100 VAL A N 1
ATOM 814 C CA . VAL A 1 100 ? 7.611 2.077 8.756 1.00 70.44 100 VAL A CA 1
ATOM 815 C C . VAL A 1 100 ? 8.270 2.668 10.003 1.00 70.44 100 VAL A C 1
ATOM 817 O O . VAL A 1 100 ? 8.962 3.678 9.911 1.00 70.44 100 VAL A O 1
ATOM 820 N N . LEU A 1 101 ? 8.122 2.006 11.153 1.00 73.62 101 LEU A N 1
ATOM 821 C CA . LEU A 1 101 ? 8.771 2.410 12.403 1.00 73.62 101 LEU A CA 1
ATOM 822 C C . LEU A 1 101 ? 10.298 2.313 12.326 1.00 73.62 101 LEU A C 1
ATOM 824 O O . LEU A 1 101 ? 10.985 3.188 12.841 1.00 73.62 101 LEU A O 1
ATOM 828 N N . GLU A 1 102 ? 10.841 1.290 11.665 1.00 74.69 102 GLU A N 1
ATOM 829 C CA . GLU A 1 102 ? 12.287 1.159 11.458 1.00 74.69 102 GLU A CA 1
ATOM 830 C C . GLU A 1 102 ? 12.848 2.279 10.570 1.00 74.69 102 GLU A C 1
ATOM 832 O O . GLU A 1 102 ? 13.915 2.814 10.869 1.00 74.69 102 GLU A O 1
ATOM 837 N N . ILE A 1 103 ? 12.127 2.670 9.510 1.00 69.25 103 ILE A N 1
ATOM 838 C CA . ILE A 1 103 ? 12.508 3.803 8.650 1.00 69.25 103 ILE A CA 1
ATOM 839 C C . ILE A 1 103 ? 12.515 5.104 9.459 1.00 69.25 103 ILE A C 1
ATOM 841 O O . ILE A 1 103 ? 13.462 5.881 9.357 1.00 69.25 103 ILE A O 1
ATOM 845 N N . LEU A 1 104 ? 11.506 5.313 10.308 1.00 67.19 104 LEU A N 1
ATOM 846 C CA . LEU A 1 104 ? 11.426 6.493 11.172 1.00 67.19 104 LEU A CA 1
ATOM 847 C C . LEU A 1 104 ? 12.509 6.509 12.249 1.00 67.19 104 LEU A C 1
ATOM 849 O O . LEU A 1 104 ? 13.117 7.549 12.476 1.00 67.19 104 LEU A O 1
ATOM 853 N N . ARG A 1 105 ? 12.822 5.357 12.850 1.00 74.44 105 ARG A N 1
ATOM 854 C CA . ARG A 1 105 ? 13.939 5.225 13.795 1.00 74.44 105 ARG A CA 1
ATOM 855 C C . ARG A 1 105 ? 15.274 5.557 13.121 1.00 74.44 105 ARG A C 1
ATOM 857 O O . ARG A 1 105 ? 16.132 6.182 13.736 1.00 74.44 105 ARG A O 1
ATOM 864 N N . GLY A 1 106 ? 15.432 5.192 11.846 1.00 67.69 106 GLY A N 1
ATOM 865 C CA . GLY A 1 106 ? 16.593 5.552 11.029 1.00 67.69 106 GLY A CA 1
ATOM 866 C C . GLY A 1 106 ? 16.709 7.045 10.690 1.00 67.69 106 GLY A C 1
ATOM 867 O O . GLY A 1 106 ? 17.804 7.484 10.342 1.00 67.69 106 GLY A O 1
ATOM 868 N N . ALA A 1 107 ? 15.620 7.813 10.810 1.00 63.03 107 ALA A N 1
ATOM 869 C CA . ALA A 1 107 ? 15.591 9.263 10.610 1.00 63.03 107 ALA A CA 1
ATOM 870 C C . ALA A 1 107 ? 15.903 10.075 11.888 1.00 63.03 107 ALA A C 1
ATOM 872 O O . ALA A 1 107 ? 15.999 11.300 11.820 1.00 63.03 107 ALA A O 1
ATOM 873 N N . GLY A 1 108 ? 16.099 9.402 13.031 1.00 58.47 108 GLY A N 1
ATOM 874 C CA . GLY A 1 108 ? 16.556 9.991 14.295 1.00 58.47 108 GLY A CA 1
ATOM 875 C C . GLY A 1 108 ? 15.638 9.697 15.487 1.00 58.47 108 GLY A C 1
ATOM 876 O O . GLY A 1 108 ? 14.414 9.641 15.359 1.00 58.47 108 GLY A O 1
ATOM 877 N N . GLU A 1 109 ? 16.232 9.532 16.675 1.00 56.22 109 GLU A N 1
ATOM 878 C CA . GLU A 1 109 ? 15.506 9.652 17.950 1.00 56.22 109 GLU A CA 1
ATOM 879 C C . GLU A 1 109 ? 14.873 11.052 18.049 1.00 56.22 109 GLU A C 1
ATOM 881 O O . GLU A 1 109 ? 15.482 12.011 17.563 1.00 56.22 109 GLU A O 1
ATOM 886 N N . PRO A 1 110 ? 13.678 11.219 18.657 1.00 57.69 110 PRO A N 1
ATOM 887 C CA . PRO A 1 110 ? 13.019 10.342 19.648 1.00 57.69 110 PRO A CA 1
ATOM 888 C C . PRO A 1 110 ? 11.865 9.439 19.145 1.00 57.69 110 PRO A C 1
ATOM 890 O O . PRO A 1 110 ? 11.202 8.763 19.936 1.00 57.69 110 PRO A O 1
ATOM 893 N N . PHE A 1 111 ? 11.593 9.368 17.843 1.00 64.94 111 PHE A N 1
ATOM 894 C CA . PHE A 1 111 ? 10.291 8.885 17.363 1.00 64.94 111 PHE A CA 1
ATOM 895 C C . PHE A 1 111 ? 10.208 7.358 17.185 1.00 64.94 111 PHE A C 1
ATOM 897 O O . PHE A 1 111 ? 10.425 6.843 16.093 1.00 64.94 111 PHE A O 1
ATOM 904 N N . SER A 1 112 ? 9.842 6.597 18.224 1.00 65.81 112 SER A N 1
ATOM 905 C CA . SER A 1 112 ? 9.265 5.247 18.002 1.00 65.81 112 SER A CA 1
ATOM 906 C C . SER A 1 112 ? 8.544 4.645 19.207 1.00 65.81 112 SER A C 1
ATOM 908 O O . SER A 1 112 ? 7.554 3.938 19.036 1.00 65.81 112 SER A O 1
ATOM 910 N N . ASN A 1 113 ? 8.986 4.941 20.427 1.00 81.56 113 ASN A N 1
ATOM 911 C CA . ASN A 1 113 ? 8.613 4.111 21.573 1.00 81.56 113 ASN A CA 1
ATOM 912 C C . ASN A 1 113 ? 7.188 4.376 22.092 1.00 81.56 113 ASN A C 1
ATOM 914 O O . ASN A 1 113 ? 6.461 3.452 22.456 1.00 81.56 113 ASN A O 1
ATOM 918 N N . ILE A 1 114 ? 6.731 5.631 22.058 1.00 85.62 114 ILE A N 1
ATOM 919 C CA . ILE A 1 114 ? 5.402 5.991 22.572 1.00 85.62 114 ILE A CA 1
ATOM 920 C C . ILE A 1 114 ? 4.254 5.464 21.680 1.00 85.62 114 ILE A C 1
ATOM 922 O O . ILE A 1 114 ? 3.141 5.205 22.153 1.00 85.62 114 ILE A O 1
ATOM 926 N N . ALA A 1 115 ? 4.540 5.241 20.397 1.00 87.94 115 ALA A N 1
ATOM 927 C CA . ALA A 1 115 ? 3.569 4.768 19.419 1.00 87.94 115 ALA A CA 1
ATOM 928 C C . ALA A 1 115 ? 3.143 3.325 19.634 1.00 87.94 115 ALA A C 1
ATOM 930 O O . ALA A 1 115 ? 1.966 3.027 19.428 1.00 87.94 115 ALA A O 1
ATOM 931 N N . PHE A 1 116 ? 4.041 2.464 20.126 1.00 88.50 116 PHE A N 1
ATOM 932 C CA . PHE A 1 116 ? 3.694 1.089 20.488 1.00 88.50 116 PHE A CA 1
ATOM 933 C C . PHE A 1 116 ? 2.492 1.075 21.436 1.00 88.50 116 PHE A C 1
ATOM 935 O O . PHE A 1 116 ? 1.482 0.430 21.147 1.00 88.50 116 PHE A O 1
ATOM 942 N N . GLY A 1 117 ? 2.551 1.862 22.513 1.00 91.12 117 GLY A N 1
ATOM 943 C CA . GLY A 1 117 ? 1.457 1.905 23.477 1.00 91.12 117 GLY A CA 1
ATOM 944 C C . GLY A 1 117 ? 0.176 2.557 22.955 1.00 91.12 117 GLY A C 1
ATOM 945 O O . GLY A 1 117 ? -0.913 2.045 23.207 1.00 91.12 117 GLY A O 1
ATOM 946 N N . THR A 1 118 ? 0.271 3.628 22.159 1.00 92.12 118 THR A N 1
ATOM 947 C CA . THR A 1 118 ? -0.910 4.273 21.549 1.00 92.12 118 THR A CA 1
ATOM 948 C C . THR A 1 118 ? -1.663 3.308 20.632 1.00 92.12 118 THR A C 1
ATOM 950 O O . THR A 1 118 ? -2.889 3.187 20.704 1.00 92.12 118 THR A O 1
ATOM 953 N N . VAL A 1 119 ? -0.924 2.594 19.783 1.00 89.38 119 VAL A N 1
ATOM 954 C CA . VAL A 1 119 ? -1.470 1.630 18.826 1.00 89.38 119 VAL A CA 1
ATOM 955 C C . VAL A 1 119 ? -2.057 0.420 19.559 1.00 89.38 119 VAL A C 1
ATOM 957 O O . VAL A 1 119 ? -3.199 0.039 19.293 1.00 89.38 119 VAL A O 1
ATOM 960 N N . ALA A 1 120 ? -1.335 -0.140 20.538 1.00 89.75 120 ALA A N 1
ATOM 961 C CA . ALA A 1 120 ? -1.821 -1.250 21.360 1.00 89.75 120 ALA A CA 1
ATOM 962 C C . ALA A 1 120 ? -3.112 -0.888 22.102 1.00 89.75 120 ALA A C 1
ATOM 964 O O . ALA A 1 120 ? -4.068 -1.668 22.117 1.00 89.75 120 ALA A O 1
ATOM 965 N N . PHE A 1 121 ? -3.167 0.312 22.682 1.00 91.44 121 PHE A N 1
ATOM 966 C CA . PHE A 1 121 ? -4.340 0.798 23.394 1.00 91.44 121 PHE A CA 1
ATOM 967 C C . PHE A 1 121 ? -5.550 0.943 22.469 1.00 91.44 121 PHE A C 1
ATOM 969 O O . PHE A 1 121 ? -6.627 0.421 22.771 1.00 91.44 121 PHE A O 1
ATOM 976 N N . ALA A 1 122 ? -5.367 1.571 21.302 1.00 89.06 122 ALA A N 1
ATOM 977 C CA . ALA A 1 122 ? -6.421 1.718 20.303 1.00 89.06 122 ALA A CA 1
ATOM 978 C C . ALA A 1 122 ? -6.980 0.357 19.858 1.00 89.06 122 ALA A C 1
ATOM 980 O O . ALA A 1 122 ? -8.199 0.170 19.827 1.00 89.06 122 ALA A O 1
ATOM 981 N N . PHE A 1 123 ? -6.111 -0.621 19.584 1.00 83.69 123 PHE A N 1
ATOM 982 C CA . PHE A 1 123 ? -6.546 -1.962 19.195 1.00 83.69 123 PHE A CA 1
ATOM 983 C C . PHE A 1 123 ? -7.212 -2.745 20.320 1.00 83.69 123 PHE A C 1
ATOM 985 O O . PHE A 1 123 ? -8.157 -3.483 20.052 1.00 83.69 123 PHE A O 1
ATOM 992 N N . THR A 1 124 ? -6.762 -2.592 21.564 1.00 85.88 124 THR A N 1
ATOM 993 C CA . THR A 1 124 ? -7.381 -3.272 22.711 1.00 85.88 124 THR A CA 1
ATOM 994 C C . THR A 1 124 ? -8.811 -2.764 22.912 1.00 85.88 124 THR A C 1
ATOM 996 O O . THR A 1 124 ? -9.750 -3.555 23.024 1.00 85.88 124 THR A O 1
ATOM 999 N N . ILE A 1 125 ? -9.014 -1.445 22.820 1.00 84.50 125 ILE A N 1
ATOM 1000 C CA . ILE A 1 125 ? -10.350 -0.832 22.867 1.00 84.50 125 ILE A CA 1
ATOM 1001 C C . ILE A 1 125 ? -11.199 -1.271 21.660 1.00 84.50 125 ILE A C 1
ATOM 1003 O O . ILE A 1 125 ? -12.397 -1.540 21.808 1.00 84.50 125 ILE A O 1
ATOM 1007 N N . ALA A 1 126 ? -10.600 -1.368 20.470 1.00 79.25 126 ALA A N 1
ATOM 1008 C CA . ALA A 1 126 ? -11.263 -1.845 19.256 1.00 79.25 126 ALA A CA 1
ATOM 1009 C C . ALA A 1 126 ? -11.704 -3.303 19.336 1.00 79.25 126 ALA A C 1
ATOM 1011 O O . ALA A 1 126 ? -12.831 -3.621 18.961 1.00 79.25 126 ALA A O 1
ATOM 1012 N N . ALA A 1 127 ? -10.855 -4.178 19.874 1.00 74.06 127 ALA A N 1
ATOM 1013 C CA . ALA A 1 127 ? -11.152 -5.592 20.049 1.00 74.06 127 ALA A CA 1
ATOM 1014 C C . ALA A 1 127 ? -12.378 -5.810 20.944 1.00 74.06 127 ALA A C 1
ATOM 1016 O O . ALA A 1 127 ? -13.137 -6.754 20.721 1.00 74.06 127 ALA A O 1
ATOM 1017 N N . ASN A 1 128 ? -12.590 -4.909 21.906 1.00 73.19 128 ASN A N 1
ATOM 1018 C CA . ASN A 1 128 ? -13.739 -4.914 22.803 1.00 73.19 128 ASN A CA 1
ATOM 1019 C C . ASN A 1 128 ? -15.020 -4.340 22.156 1.00 73.19 128 ASN A C 1
ATOM 1021 O O . ASN A 1 128 ? -16.102 -4.465 22.736 1.00 73.19 128 ASN A O 1
ATOM 1025 N N . ARG A 1 129 ? -14.950 -3.723 20.961 1.00 77.94 129 ARG A N 1
ATOM 1026 C CA . ARG A 1 129 ? -16.085 -3.045 20.301 1.00 77.94 129 ARG A CA 1
ATOM 1027 C C . ARG A 1 129 ? -16.259 -3.450 18.825 1.00 77.94 129 ARG A C 1
ATOM 1029 O O . ARG A 1 129 ? -15.625 -2.910 17.925 1.00 77.94 129 ARG A O 1
ATOM 1036 N N . GLU A 1 130 ? -17.261 -4.294 18.572 1.00 66.50 130 GLU A N 1
ATOM 1037 C CA . GLU A 1 130 ? -17.570 -4.954 17.281 1.00 66.50 130 GLU A CA 1
ATOM 1038 C C . GLU A 1 130 ? -17.687 -4.022 16.049 1.00 66.50 130 GLU A C 1
ATOM 1040 O O . GLU A 1 130 ? -17.299 -4.393 14.945 1.00 66.50 130 GLU A O 1
ATOM 1045 N N . ASN A 1 131 ? -18.189 -2.789 16.190 1.00 64.12 131 ASN A N 1
ATOM 1046 C CA . ASN A 1 131 ? -18.308 -1.866 15.045 1.00 64.12 131 ASN A CA 1
ATOM 1047 C C . ASN A 1 131 ? -16.989 -1.182 14.659 1.00 64.12 131 ASN A C 1
ATOM 1049 O O . ASN A 1 131 ? -16.825 -0.782 13.508 1.00 64.12 131 ASN A O 1
ATOM 1053 N N . MET A 1 132 ? -16.060 -1.054 15.604 1.00 67.12 132 MET A N 1
ATOM 1054 C CA . MET A 1 132 ? -14.745 -0.455 15.366 1.00 67.12 132 MET A CA 1
ATOM 1055 C C . MET A 1 132 ? -13.855 -1.407 14.572 1.00 67.12 132 MET A C 1
ATOM 1057 O O . MET A 1 132 ? -13.112 -0.995 13.683 1.00 67.12 132 MET A O 1
ATOM 1061 N N . GLU A 1 133 ? -14.033 -2.694 14.870 1.00 67.81 133 GLU A N 1
ATOM 1062 C CA . GLU A 1 133 ? -13.353 -3.825 14.268 1.00 67.81 133 GLU A CA 1
ATOM 1063 C C . GLU A 1 133 ? -13.296 -3.711 12.741 1.00 67.81 133 GLU A C 1
ATOM 1065 O O . GLU A 1 133 ? -12.220 -3.766 12.160 1.00 67.81 133 GLU A O 1
ATOM 1070 N N . ARG A 1 134 ? -14.437 -3.452 12.089 1.00 74.31 134 ARG A N 1
ATOM 1071 C CA . ARG A 1 134 ? -14.527 -3.416 10.622 1.00 74.31 134 ARG A CA 1
ATOM 1072 C C . ARG A 1 134 ? -13.742 -2.275 9.980 1.00 74.31 134 ARG A C 1
ATOM 1074 O O . ARG A 1 134 ? -13.088 -2.505 8.970 1.00 74.31 134 ARG A O 1
ATOM 1081 N N . ARG A 1 135 ? -13.814 -1.059 10.533 1.00 71.00 135 ARG A N 1
ATOM 1082 C CA . ARG A 1 135 ? -13.148 0.115 9.935 1.00 71.00 135 ARG A CA 1
ATOM 1083 C C . ARG A 1 135 ? -11.642 0.027 10.108 1.00 71.00 135 ARG A C 1
ATOM 1085 O O . ARG A 1 135 ? -10.909 0.221 9.152 1.00 71.00 135 ARG A O 1
ATOM 1092 N N . ILE A 1 136 ? -11.209 -0.352 11.307 1.00 71.31 136 ILE A N 1
ATOM 1093 C CA . ILE A 1 136 ? -9.798 -0.581 11.594 1.00 71.31 136 ILE A CA 1
ATOM 1094 C C . ILE A 1 136 ? -9.260 -1.697 10.700 1.00 71.31 136 ILE A C 1
ATOM 1096 O O . ILE A 1 136 ? -8.251 -1.492 10.045 1.00 71.31 136 ILE A O 1
ATOM 1100 N N . VAL A 1 137 ? -9.959 -2.832 10.591 1.00 70.81 137 VAL A N 1
ATOM 1101 C CA . VAL A 1 137 ? -9.567 -3.926 9.685 1.00 70.81 137 VAL A CA 1
ATOM 1102 C C . VAL A 1 137 ? -9.445 -3.447 8.242 1.00 70.81 137 VAL A C 1
ATOM 1104 O O . VAL A 1 137 ? -8.468 -3.782 7.591 1.00 70.81 137 VAL A O 1
ATOM 1107 N N . ALA A 1 138 ? -10.389 -2.646 7.743 1.00 77.00 138 ALA A N 1
ATOM 1108 C CA . ALA A 1 138 ? -10.317 -2.123 6.381 1.00 77.00 138 ALA A CA 1
ATOM 1109 C C . ALA A 1 138 ? -9.073 -1.242 6.172 1.00 77.00 138 ALA A C 1
ATOM 1111 O O . ALA A 1 138 ? -8.296 -1.496 5.255 1.00 77.00 138 ALA A O 1
ATOM 1112 N N . THR A 1 139 ? -8.831 -0.272 7.060 1.00 71.94 139 THR A N 1
ATOM 1113 C CA . THR A 1 139 ? -7.641 0.594 6.998 1.00 71.94 139 THR A CA 1
ATOM 1114 C C . THR A 1 139 ? -6.347 -0.211 7.120 1.00 71.94 139 THR A C 1
ATOM 1116 O O . THR A 1 139 ? -5.364 0.074 6.442 1.00 71.94 139 THR A O 1
ATOM 1119 N N . LEU A 1 140 ? -6.347 -1.247 7.953 1.00 70.31 140 LEU A N 1
ATOM 1120 C CA . LEU A 1 140 ? -5.209 -2.132 8.137 1.00 70.31 140 LEU A CA 1
ATOM 1121 C C . LEU A 1 140 ? -4.918 -3.014 6.930 1.00 70.31 140 LEU A C 1
ATOM 1123 O O . LEU A 1 140 ? -3.757 -3.141 6.552 1.00 70.31 140 LEU A O 1
ATOM 1127 N N . ASN A 1 141 ? -5.950 -3.565 6.299 1.00 74.31 141 ASN A N 1
ATOM 1128 C CA . ASN A 1 141 ? -5.798 -4.321 5.062 1.00 74.31 141 ASN A CA 1
ATOM 1129 C C . ASN A 1 141 ? -5.234 -3.418 3.952 1.00 74.31 141 ASN A C 1
ATOM 1131 O O . ASN A 1 141 ? -4.354 -3.840 3.213 1.00 74.31 141 ASN A O 1
ATOM 1135 N N . CYS A 1 142 ? -5.638 -2.141 3.898 1.00 74.75 142 CYS A N 1
ATOM 1136 C CA . CYS A 1 142 ? -5.041 -1.166 2.978 1.00 74.75 142 CYS A CA 1
ATOM 1137 C C . CYS A 1 142 ? -3.535 -0.946 3.222 1.00 74.75 142 CYS A C 1
ATOM 1139 O O . CYS A 1 142 ? -2.806 -0.668 2.269 1.00 74.75 142 CYS A O 1
ATOM 1141 N N . ILE A 1 143 ? -3.062 -1.047 4.472 1.00 69.19 143 ILE A N 1
ATOM 1142 C CA . ILE A 1 143 ? -1.629 -0.993 4.816 1.00 69.19 143 ILE A CA 1
ATOM 1143 C C . ILE A 1 143 ? -0.939 -2.308 4.423 1.00 69.19 143 ILE A C 1
ATOM 1145 O O . ILE A 1 143 ? 0.133 -2.284 3.817 1.00 69.19 143 ILE A O 1
ATOM 1149 N N . GLU A 1 144 ? -1.552 -3.449 4.745 1.00 73.38 144 GLU A N 1
ATOM 1150 C CA . GLU A 1 144 ? -1.041 -4.792 4.443 1.00 73.38 144 GLU A CA 1
ATOM 1151 C C . GLU A 1 144 ? -0.842 -5.014 2.942 1.00 73.38 144 GLU A C 1
ATOM 1153 O O . GLU A 1 144 ? 0.250 -5.412 2.529 1.00 73.38 144 GLU A O 1
ATOM 1158 N N . ASP A 1 145 ? -1.840 -4.670 2.124 1.00 73.38 145 ASP A N 1
ATOM 1159 C CA . ASP A 1 145 ? -1.791 -4.775 0.660 1.00 73.38 145 ASP A CA 1
ATOM 1160 C C . ASP A 1 145 ? -0.590 -4.022 0.059 1.00 73.38 145 ASP A C 1
ATOM 1162 O O . ASP A 1 145 ? -0.171 -4.278 -1.071 1.00 73.38 145 ASP A O 1
ATOM 1166 N N . ARG A 1 146 ? -0.004 -3.086 0.815 1.00 73.12 146 ARG A N 1
ATOM 1167 C CA . ARG A 1 146 ? 1.094 -2.217 0.379 1.00 73.12 146 ARG A CA 1
ATOM 1168 C C . ARG A 1 146 ? 2.447 -2.595 0.986 1.00 73.12 146 ARG A C 1
ATOM 1170 O O . ARG A 1 146 ? 3.472 -2.037 0.585 1.00 73.12 146 ARG A O 1
ATOM 1177 N N . ARG A 1 147 ? 2.493 -3.594 1.875 1.00 72.56 147 ARG A N 1
ATOM 1178 C CA . ARG A 1 147 ? 3.726 -4.106 2.497 1.00 72.56 147 ARG A CA 1
ATOM 1179 C C . ARG A 1 147 ? 4.776 -4.610 1.493 1.00 72.56 147 ARG A C 1
ATOM 1181 O O . ARG A 1 147 ? 5.945 -4.270 1.695 1.00 72.56 147 ARG A O 1
ATOM 1188 N N . PRO A 1 148 ? 4.438 -5.379 0.432 1.00 72.88 148 PRO A N 1
ATOM 1189 C CA . PRO A 1 148 ? 5.441 -5.856 -0.525 1.00 72.88 148 PRO A CA 1
ATOM 1190 C C . PRO A 1 148 ? 6.184 -4.707 -1.205 1.00 72.88 148 PRO A C 1
ATOM 1192 O O . PRO A 1 148 ? 7.393 -4.793 -1.401 1.00 72.88 148 PRO A O 1
ATOM 1195 N N . GLY A 1 149 ? 5.471 -3.607 -1.480 1.00 71.69 149 GLY A N 1
ATOM 1196 C CA . GLY A 1 149 ? 6.066 -2.365 -1.954 1.00 71.69 149 GLY A CA 1
ATOM 1197 C C . GLY A 1 149 ? 7.117 -1.876 -0.966 1.00 71.69 149 GLY A C 1
ATOM 1198 O O . GLY A 1 149 ? 8.296 -1.872 -1.295 1.00 71.69 149 GLY A O 1
ATOM 1199 N N . ILE A 1 150 ? 6.715 -1.556 0.268 1.00 70.06 150 ILE A N 1
ATOM 1200 C CA . ILE A 1 150 ? 7.605 -1.017 1.317 1.00 70.06 150 ILE A CA 1
ATOM 1201 C C . ILE A 1 150 ? 8.872 -1.878 1.511 1.00 70.06 150 ILE A C 1
ATOM 1203 O O . ILE A 1 150 ? 9.973 -1.340 1.630 1.00 70.06 150 ILE A O 1
ATOM 1207 N N . GLN A 1 151 ? 8.745 -3.211 1.498 1.00 70.81 151 GLN A N 1
ATOM 1208 C CA . GLN A 1 151 ? 9.891 -4.124 1.622 1.00 70.81 151 GLN A CA 1
ATOM 1209 C C . GLN A 1 151 ? 10.832 -4.090 0.414 1.00 70.81 151 GLN A C 1
ATOM 1211 O O . GLN A 1 151 ? 12.050 -4.089 0.601 1.00 70.81 151 GLN A O 1
ATOM 1216 N N . LEU A 1 152 ? 10.289 -4.037 -0.807 1.00 69.44 152 LEU A N 1
ATOM 1217 C CA . LEU A 1 152 ? 11.087 -3.875 -2.022 1.00 69.44 152 LEU A CA 1
ATOM 1218 C C . LEU A 1 152 ? 11.952 -2.606 -1.928 1.00 69.44 152 LEU A C 1
ATOM 1220 O O . LEU A 1 152 ? 13.132 -2.650 -2.268 1.00 69.44 152 LEU A O 1
ATOM 1224 N N . TYR A 1 153 ? 11.407 -1.509 -1.388 1.00 67.88 153 TYR A N 1
ATOM 1225 C CA . TYR A 1 153 ? 12.133 -0.237 -1.273 1.00 67.88 153 TYR A CA 1
ATOM 1226 C C . TYR A 1 153 ? 13.295 -0.284 -0.286 1.00 67.88 153 TYR A C 1
ATOM 1228 O O . TYR A 1 153 ? 14.364 0.233 -0.605 1.00 67.88 153 TYR A O 1
ATOM 1236 N N . ARG A 1 154 ? 13.134 -0.949 0.868 1.00 67.31 154 ARG A N 1
ATOM 1237 C CA . ARG A 1 154 ? 14.236 -1.111 1.838 1.00 67.31 154 ARG A CA 1
ATOM 1238 C C . ARG A 1 154 ? 15.459 -1.777 1.205 1.00 67.31 154 ARG A C 1
ATOM 1240 O O . ARG A 1 154 ? 16.589 -1.439 1.550 1.00 67.31 154 ARG A O 1
ATOM 1247 N N . ASN A 1 155 ? 15.220 -2.715 0.292 1.00 68.88 155 ASN A N 1
ATOM 1248 C CA . ASN A 1 155 ? 16.279 -3.465 -0.372 1.00 68.88 155 ASN A CA 1
ATOM 1249 C C . ASN A 1 155 ? 16.826 -2.732 -1.603 1.00 68.88 155 ASN A C 1
ATOM 1251 O O . ASN A 1 155 ? 18.022 -2.800 -1.858 1.00 68.88 155 ASN A O 1
ATOM 1255 N N . ALA A 1 156 ? 15.968 -2.040 -2.358 1.00 62.25 156 ALA A N 1
ATOM 1256 C CA . ALA A 1 156 ? 16.342 -1.420 -3.626 1.00 62.25 156 ALA A CA 1
ATOM 1257 C C . ALA A 1 156 ? 16.951 -0.012 -3.492 1.00 62.25 156 ALA A C 1
ATOM 1259 O O . ALA A 1 156 ? 17.640 0.418 -4.409 1.00 62.25 156 ALA A O 1
ATOM 1260 N N . TYR A 1 157 ? 16.719 0.707 -2.386 1.00 61.50 157 TYR A N 1
ATOM 1261 C CA . TYR A 1 157 ? 17.062 2.135 -2.284 1.00 61.50 157 TYR A CA 1
ATOM 1262 C C . TYR A 1 157 ? 17.837 2.495 -1.013 1.00 61.50 157 TYR A C 1
ATOM 1264 O O . TYR A 1 157 ? 17.508 3.444 -0.301 1.00 61.50 157 TYR A O 1
ATOM 1272 N N . GLN A 1 158 ? 18.922 1.764 -0.753 1.00 63.38 158 GLN A N 1
ATOM 1273 C CA . GLN A 1 158 ? 19.961 2.222 0.182 1.00 63.38 158 GLN A CA 1
ATOM 1274 C C . GLN A 1 158 ? 20.819 3.367 -0.396 1.00 63.38 158 GLN A C 1
ATOM 1276 O O . GLN A 1 158 ? 21.673 3.903 0.307 1.00 63.38 158 GLN A O 1
ATOM 1281 N N . GLU A 1 159 ? 20.594 3.763 -1.653 1.00 61.75 159 GLU A N 1
ATOM 1282 C CA . GLU A 1 159 ? 21.351 4.815 -2.334 1.00 61.75 159 GLU A CA 1
ATOM 1283 C C . GLU A 1 159 ? 20.782 6.223 -2.067 1.00 61.75 159 GLU A C 1
ATOM 1285 O O . GLU A 1 159 ? 19.570 6.459 -2.028 1.00 61.75 159 GLU A O 1
ATOM 1290 N N . ASN A 1 160 ? 21.691 7.177 -1.849 1.00 60.72 160 ASN A N 1
ATOM 1291 C CA . ASN A 1 160 ? 21.391 8.553 -1.454 1.00 60.72 160 ASN A CA 1
ATOM 1292 C C . ASN A 1 160 ? 20.908 9.376 -2.664 1.00 60.72 160 ASN A C 1
ATOM 1294 O O . ASN A 1 160 ? 21.725 9.890 -3.425 1.00 60.72 160 ASN A O 1
ATOM 1298 N N . GLY A 1 161 ? 19.592 9.528 -2.837 1.00 72.75 161 GLY A N 1
ATOM 1299 C CA . GLY A 1 161 ? 19.000 10.363 -3.890 1.00 72.75 161 GLY A CA 1
ATOM 1300 C C . GLY A 1 161 ? 17.822 11.210 -3.402 1.00 72.75 161 GLY A C 1
ATOM 1301 O O . GLY A 1 161 ? 17.155 10.860 -2.432 1.00 72.75 161 GLY A O 1
ATOM 1302 N N . GLU A 1 162 ? 17.526 12.307 -4.107 1.00 72.94 162 GLU A N 1
ATOM 1303 C CA . GLU A 1 162 ? 16.402 13.226 -3.829 1.00 72.94 162 GLU A CA 1
ATOM 1304 C C . GLU A 1 162 ? 15.051 12.501 -3.722 1.00 72.94 162 GLU A C 1
ATOM 1306 O O . GLU A 1 162 ? 14.193 12.837 -2.913 1.00 72.94 162 GLU A O 1
ATOM 1311 N N . THR A 1 163 ? 14.852 11.441 -4.500 1.00 69.56 163 THR A N 1
ATOM 1312 C CA . THR A 1 163 ? 13.599 10.685 -4.470 1.00 69.56 163 THR A CA 1
ATOM 1313 C C . THR A 1 163 ? 13.427 9.872 -3.175 1.00 69.56 163 THR A C 1
ATOM 1315 O O . THR A 1 163 ? 12.298 9.579 -2.779 1.00 69.56 163 THR A O 1
ATOM 1318 N N . ASN A 1 164 ? 14.521 9.588 -2.458 1.00 77.88 164 ASN A N 1
ATOM 1319 C CA . ASN A 1 164 ? 14.487 8.953 -1.141 1.00 77.88 164 ASN A CA 1
ATOM 1320 C C . ASN A 1 164 ? 13.912 9.909 -0.078 1.00 77.88 164 ASN A C 1
ATOM 1322 O O . ASN A 1 164 ? 13.130 9.481 0.766 1.00 77.88 164 ASN A O 1
ATOM 1326 N N . SER A 1 165 ? 14.195 11.218 -0.161 1.00 81.75 165 SER A N 1
ATOM 1327 C CA . SER A 1 165 ? 13.652 12.198 0.795 1.00 81.75 165 SER A CA 1
ATOM 1328 C C . SER A 1 165 ? 12.139 12.390 0.630 1.00 81.75 165 SER A C 1
ATOM 1330 O O . SER A 1 165 ? 11.413 12.407 1.626 1.00 81.75 165 SER A O 1
ATOM 1332 N N . ARG A 1 166 ? 11.631 12.431 -0.615 1.00 85.38 166 ARG A N 1
ATOM 1333 C CA . ARG A 1 166 ? 10.179 12.457 -0.902 1.00 85.38 166 ARG A CA 1
ATOM 1334 C C . ARG A 1 166 ? 9.473 11.221 -0.346 1.00 85.38 166 ARG A C 1
ATOM 1336 O O . ARG A 1 166 ? 8.406 11.341 0.254 1.00 85.38 166 ARG A O 1
ATOM 1343 N N . LEU A 1 167 ? 10.072 10.042 -0.521 1.00 83.19 167 LEU A N 1
ATOM 1344 C CA . LEU A 1 167 ? 9.526 8.797 0.012 1.00 83.19 167 LEU A CA 1
ATOM 1345 C C . LEU A 1 167 ? 9.536 8.787 1.547 1.00 83.19 167 LEU A C 1
ATOM 1347 O O . LEU A 1 167 ? 8.515 8.478 2.155 1.00 83.19 167 LEU A O 1
ATOM 1351 N N . GLN A 1 168 ? 10.646 9.176 2.181 1.00 82.38 168 GLN A N 1
ATOM 1352 C CA . GLN A 1 168 ? 10.743 9.298 3.641 1.00 82.38 168 GLN A CA 1
ATOM 1353 C C . GLN A 1 168 ? 9.690 10.258 4.204 1.00 82.38 168 GLN A C 1
ATOM 1355 O O . GLN A 1 168 ? 9.049 9.946 5.207 1.00 82.38 168 GLN A O 1
ATOM 1360 N N . GLN A 1 169 ? 9.454 11.387 3.532 1.00 87.88 169 GLN A N 1
ATOM 1361 C CA . GLN A 1 169 ? 8.404 12.327 3.911 1.00 87.88 169 GLN A CA 1
ATOM 1362 C C . GLN A 1 169 ? 7.006 11.701 3.803 1.00 87.88 169 GLN A C 1
ATOM 1364 O O . GLN A 1 169 ? 6.221 11.812 4.741 1.00 87.88 169 GLN A O 1
ATOM 1369 N N . ALA A 1 170 ? 6.704 10.991 2.712 1.00 88.62 170 ALA A N 1
ATOM 1370 C CA . ALA A 1 170 ? 5.420 10.307 2.556 1.00 88.62 170 ALA A CA 1
ATOM 1371 C C . ALA A 1 170 ? 5.209 9.202 3.608 1.00 88.62 170 ALA A C 1
ATOM 1373 O O . ALA A 1 170 ? 4.100 9.032 4.116 1.00 88.62 170 ALA A O 1
ATOM 1374 N N . ILE A 1 171 ? 6.275 8.486 3.979 1.00 84.44 171 ILE A N 1
ATOM 1375 C CA . ILE A 1 171 ? 6.258 7.490 5.058 1.00 84.44 171 ILE A CA 1
ATOM 1376 C C . ILE A 1 171 ? 5.975 8.159 6.409 1.00 84.44 171 ILE A C 1
ATOM 1378 O O . ILE A 1 171 ? 5.122 7.679 7.159 1.00 84.44 171 ILE A O 1
ATOM 1382 N N . ALA A 1 172 ? 6.630 9.286 6.702 1.00 87.38 172 ALA A N 1
ATOM 1383 C CA . ALA A 1 172 ? 6.372 10.062 7.912 1.00 87.38 172 ALA A CA 1
ATOM 1384 C C . ALA A 1 172 ? 4.927 10.581 7.967 1.00 87.38 172 ALA A C 1
ATOM 1386 O O . ALA A 1 172 ? 4.267 10.441 8.996 1.00 87.38 172 ALA A O 1
ATOM 1387 N N . ASP A 1 173 ? 4.401 11.104 6.859 1.00 89.19 173 ASP A N 1
ATOM 1388 C CA . ASP A 1 173 ? 3.025 11.599 6.776 1.00 89.19 173 ASP A CA 1
ATOM 1389 C C . ASP A 1 173 ? 1.987 10.480 6.972 1.00 89.19 173 ASP A C 1
ATOM 1391 O O . ASP A 1 173 ? 0.991 10.677 7.679 1.00 89.19 173 ASP A O 1
ATOM 1395 N N . ALA A 1 174 ? 2.221 9.291 6.407 1.00 86.94 174 ALA A N 1
ATOM 1396 C CA . ALA A 1 174 ? 1.353 8.132 6.618 1.00 86.94 174 ALA A CA 1
ATOM 1397 C C . ALA A 1 174 ? 1.377 7.656 8.072 1.00 86.94 174 ALA A C 1
ATOM 1399 O O . ALA A 1 174 ? 0.324 7.368 8.643 1.00 86.94 174 ALA A O 1
ATOM 1400 N N . TYR A 1 175 ? 2.557 7.630 8.691 1.00 87.25 175 TYR A N 1
ATOM 1401 C CA . TYR A 1 175 ? 2.697 7.302 10.104 1.00 87.25 175 TYR A CA 1
ATOM 1402 C C . TYR A 1 175 ? 1.967 8.305 11.003 1.00 87.25 175 TYR A C 1
ATOM 1404 O O . TYR A 1 175 ? 1.172 7.894 11.846 1.00 87.25 175 TYR A O 1
ATOM 1412 N N . ILE A 1 176 ? 2.176 9.612 10.798 1.00 90.38 176 ILE A N 1
ATOM 1413 C CA . ILE A 1 176 ? 1.484 10.665 11.557 1.00 90.38 176 ILE A CA 1
ATOM 1414 C C . ILE A 1 176 ? -0.027 10.479 11.436 1.00 90.38 176 ILE A C 1
ATOM 1416 O O . ILE A 1 176 ? -0.720 10.437 12.450 1.00 90.38 176 ILE A O 1
ATOM 1420 N N . SER A 1 177 ? -0.524 10.305 10.210 1.00 89.56 177 SER A N 1
ATOM 1421 C CA . SER A 1 177 ? -1.953 10.125 9.947 1.00 89.56 177 SER A CA 1
ATOM 1422 C C . SER A 1 177 ? -2.504 8.884 10.654 1.00 89.56 177 SER A C 1
ATOM 1424 O O . SER A 1 177 ? -3.596 8.925 11.219 1.00 89.56 177 SER A O 1
ATOM 1426 N N . PHE A 1 178 ? -1.745 7.784 10.668 1.00 87.38 178 PHE A N 1
ATOM 1427 C CA . PHE A 1 178 ? -2.138 6.551 11.346 1.00 87.38 178 PHE A CA 1
ATOM 1428 C C . PHE A 1 178 ? -2.197 6.717 12.871 1.00 87.38 178 PHE A C 1
ATOM 1430 O O . PHE A 1 178 ? -3.165 6.293 13.503 1.00 87.38 178 PHE A O 1
ATOM 1437 N N . ILE A 1 179 ? -1.210 7.383 13.471 1.00 90.25 179 ILE A N 1
ATOM 1438 C CA . ILE A 1 179 ? -1.211 7.678 14.908 1.00 90.25 179 ILE A CA 1
ATOM 1439 C C . ILE A 1 179 ? -2.358 8.622 15.279 1.00 90.25 179 ILE A C 1
ATOM 1441 O O . ILE A 1 179 ? -3.066 8.368 16.254 1.00 90.25 179 ILE A O 1
ATOM 1445 N N . GLU A 1 180 ? -2.596 9.673 14.492 1.00 91.19 180 GLU A N 1
ATOM 1446 C CA . GLU A 1 180 ? -3.737 10.573 14.682 1.00 91.19 180 GLU A CA 1
ATOM 1447 C C . GLU A 1 180 ? -5.069 9.818 14.593 1.00 91.19 180 GLU A C 1
ATOM 1449 O O . GLU A 1 180 ? -5.972 10.056 15.398 1.00 91.19 180 GLU A O 1
ATOM 1454 N N . PHE A 1 181 ? -5.180 8.855 13.676 1.00 88.69 181 PHE A N 1
ATOM 1455 C CA . PHE A 1 181 ? -6.324 7.952 13.594 1.00 88.69 181 PHE A CA 1
ATOM 1456 C C . PHE A 1 181 ? -6.471 7.085 14.856 1.00 88.69 181 PHE A C 1
ATOM 1458 O O . PHE A 1 181 ? -7.578 6.981 15.391 1.00 88.69 181 PHE A O 1
ATOM 1465 N N . CYS A 1 182 ? -5.388 6.504 15.385 1.00 89.38 182 CYS A N 1
ATOM 1466 C CA . CYS A 1 182 ? -5.419 5.750 16.644 1.00 89.38 182 CYS A CA 1
ATOM 1467 C C . CYS A 1 182 ? -5.875 6.627 17.822 1.00 89.38 182 CYS A C 1
ATOM 1469 O O . CYS A 1 182 ? -6.763 6.227 18.578 1.00 89.38 182 CYS A O 1
ATOM 1471 N N . ILE A 1 183 ? -5.340 7.844 17.945 1.00 91.12 183 ILE A N 1
ATOM 1472 C CA . ILE A 1 183 ? -5.744 8.830 18.958 1.00 91.12 183 ILE A CA 1
ATOM 1473 C C . ILE A 1 183 ? -7.236 9.157 18.816 1.00 91.12 183 ILE A C 1
ATOM 1475 O O . ILE A 1 183 ? -7.997 9.018 19.775 1.00 91.12 183 ILE A O 1
ATOM 1479 N N . ALA A 1 184 ? -7.685 9.525 17.612 1.00 88.19 184 ALA A N 1
ATOM 1480 C CA . ALA A 1 184 ? -9.078 9.872 17.337 1.00 88.19 184 ALA A CA 1
ATOM 1481 C C . ALA A 1 184 ? -10.032 8.709 17.643 1.00 88.19 184 ALA A C 1
ATOM 1483 O O . ALA A 1 184 ? -11.110 8.921 18.209 1.00 88.19 184 ALA A O 1
ATOM 1484 N N . THR A 1 185 ? -9.614 7.484 17.323 1.00 85.06 185 THR A N 1
ATOM 1485 C CA . THR A 1 185 ? -10.327 6.245 17.637 1.00 85.06 185 THR A CA 1
ATOM 1486 C C . THR A 1 185 ? -10.536 6.107 19.141 1.00 85.06 185 THR A C 1
ATOM 1488 O O . THR A 1 185 ? -11.672 5.963 19.604 1.00 85.06 185 THR A O 1
ATOM 1491 N N . VAL A 1 186 ? -9.459 6.212 19.920 1.00 88.81 186 VAL A N 1
ATOM 1492 C CA . VAL A 1 186 ? -9.513 6.144 21.382 1.00 88.81 186 VAL A CA 1
ATOM 1493 C C . VAL A 1 186 ? -10.443 7.236 21.915 1.00 88.81 186 VAL A C 1
ATOM 1495 O O . VAL A 1 186 ? -11.450 6.927 22.558 1.00 88.81 186 VAL A O 1
ATOM 1498 N N . THR A 1 187 ? -10.187 8.505 21.580 1.00 87.94 187 THR A N 1
ATOM 1499 C CA . THR A 1 187 ? -10.960 9.659 22.068 1.00 87.94 187 THR A CA 1
ATOM 1500 C C . THR A 1 187 ? -12.449 9.559 21.738 1.00 87.94 187 THR A C 1
ATOM 1502 O O . THR A 1 187 ? -13.300 9.883 22.571 1.00 87.94 187 THR A O 1
ATOM 1505 N N . PHE A 1 188 ? -12.808 9.105 20.538 1.00 83.69 188 PHE A N 1
ATOM 1506 C CA . PHE A 1 188 ? -14.208 8.935 20.148 1.00 83.69 188 PHE A CA 1
ATOM 1507 C C . PHE A 1 188 ? -14.936 7.935 21.059 1.00 83.69 188 PHE A C 1
ATOM 1509 O O . PHE A 1 188 ? -16.107 8.114 21.410 1.00 83.69 188 PHE A O 1
ATOM 1516 N N . HIS A 1 189 ? -14.233 6.894 21.493 1.00 77.19 189 HIS A N 1
ATOM 1517 C CA . HIS A 1 189 ? -14.814 5.802 22.255 1.00 77.19 189 HIS A CA 1
ATOM 1518 C C . HIS A 1 189 ? -14.804 6.001 23.769 1.00 77.19 189 HIS A C 1
ATOM 1520 O O . HIS A 1 189 ? -15.640 5.391 24.453 1.00 77.19 189 HIS A O 1
ATOM 1526 N N . THR A 1 190 ? -13.942 6.876 24.276 1.00 81.31 190 THR A N 1
ATOM 1527 C CA . THR A 1 190 ? -13.884 7.255 25.693 1.00 81.31 190 THR A CA 1
ATOM 1528 C C . THR A 1 190 ? -14.958 8.289 26.066 1.00 81.31 190 THR A C 1
ATOM 1530 O O . THR A 1 190 ? -15.411 8.327 27.218 1.00 81.31 190 THR A O 1
ATOM 1533 N N . ARG A 1 191 ? -15.443 9.079 25.090 1.00 76.31 191 ARG A N 1
ATOM 1534 C CA . ARG A 1 191 ? -16.556 10.030 25.275 1.00 76.31 191 ARG A CA 1
ATOM 1535 C C . ARG A 1 191 ? -17.825 9.309 25.743 1.00 76.31 191 ARG A C 1
ATOM 1537 O O . ARG A 1 191 ? -18.195 8.257 25.211 1.00 76.31 191 ARG A O 1
ATOM 1544 N N . THR A 1 192 ? -18.474 9.862 26.768 1.00 66.56 192 THR A N 1
ATOM 1545 C CA . THR A 1 192 ? -19.664 9.306 27.436 1.00 66.56 192 THR A CA 1
ATOM 1546 C C . THR A 1 192 ? -20.828 9.099 26.461 1.00 66.56 192 THR A C 1
ATOM 1548 O O . THR A 1 192 ? -21.015 9.857 25.509 1.00 66.56 192 THR A O 1
ATOM 1551 N N . SER A 1 193 ? -21.624 8.050 26.695 1.00 59.19 193 SER A N 1
ATOM 1552 C CA . SER A 1 193 ? -22.672 7.554 25.786 1.00 59.19 193 SER A CA 1
ATOM 1553 C C . SER A 1 193 ? -23.724 8.596 25.367 1.00 59.19 193 SER A C 1
ATOM 1555 O O . SER A 1 193 ? -24.306 8.460 24.295 1.00 59.19 193 SER A O 1
ATOM 1557 N N . ILE A 1 194 ? -23.926 9.660 26.153 1.00 49.94 194 ILE A N 1
ATOM 1558 C CA . ILE A 1 194 ? -24.895 10.737 25.875 1.00 49.94 194 ILE A CA 1
ATOM 1559 C C . ILE A 1 194 ? -24.348 11.746 24.847 1.00 49.94 194 ILE A C 1
ATOM 1561 O O . ILE A 1 194 ? -25.064 12.149 23.934 1.00 49.94 194 ILE A O 1
ATOM 1565 N N . SER A 1 195 ? -23.052 12.078 24.905 1.00 57.41 195 SER A N 1
ATOM 1566 C CA . SER A 1 195 ? -22.388 12.891 23.869 1.00 57.41 195 SER A CA 1
ATOM 1567 C C . SER A 1 195 ? -22.362 12.168 22.515 1.00 57.41 195 SER A C 1
ATOM 1569 O O . SER A 1 195 ? -22.437 12.811 21.472 1.00 57.41 195 SER A O 1
ATOM 1571 N N . ARG A 1 196 ? -22.312 10.828 22.528 1.00 56.72 196 ARG A N 1
ATOM 1572 C CA . ARG A 1 196 ? -22.376 9.977 21.328 1.00 56.72 196 ARG A CA 1
ATOM 1573 C C . ARG A 1 196 ? -23.732 10.042 20.619 1.00 56.72 196 ARG A C 1
ATOM 1575 O O . ARG A 1 196 ? -23.752 10.094 19.395 1.00 56.72 196 ARG A O 1
ATOM 1582 N N . TRP A 1 197 ? -24.834 10.093 21.369 1.00 48.62 197 TRP A N 1
ATOM 1583 C CA . TRP A 1 197 ? -26.181 10.265 20.810 1.00 48.62 197 TRP A CA 1
ATOM 1584 C C . TRP A 1 197 ? -26.368 11.643 20.167 1.00 48.62 197 TRP A C 1
ATOM 1586 O O . TRP A 1 197 ? -26.821 11.728 19.031 1.00 48.62 197 TRP A O 1
ATOM 1596 N N . PHE A 1 198 ? -25.937 12.715 20.839 1.00 44.50 198 PHE A N 1
ATOM 1597 C CA . PHE A 1 198 ? -26.056 14.073 20.293 1.00 44.50 198 PHE A CA 1
ATOM 1598 C C . PHE A 1 198 ? -25.175 14.322 19.062 1.00 44.50 198 PHE A C 1
ATOM 1600 O O . PHE A 1 198 ? -25.533 15.122 18.204 1.00 44.50 198 PHE A O 1
ATOM 1607 N N . LYS A 1 199 ? -24.039 13.624 18.939 1.00 52.12 199 LYS A N 1
ATOM 1608 C CA . LYS A 1 199 ? -23.115 13.785 17.805 1.00 52.12 199 LYS A CA 1
ATOM 1609 C C . LYS A 1 199 ? -23.432 12.878 16.611 1.00 52.12 199 LYS A C 1
ATOM 1611 O O . LYS A 1 199 ? -23.010 13.194 15.510 1.00 52.12 199 LYS A O 1
ATOM 1616 N N . ALA A 1 200 ? -24.203 11.804 16.801 1.00 46.44 200 ALA A N 1
ATOM 1617 C CA . ALA A 1 200 ? -24.709 10.978 15.699 1.00 46.44 200 ALA A CA 1
ATOM 1618 C C . ALA A 1 200 ? -25.774 11.697 14.842 1.00 46.44 200 ALA A C 1
ATOM 1620 O O . ALA A 1 200 ? -26.065 11.253 13.738 1.00 46.44 200 ALA A O 1
ATOM 1621 N N . LEU A 1 201 ? -26.330 12.809 15.340 1.00 42.03 201 LEU A N 1
ATOM 1622 C CA . LEU A 1 201 ? -27.246 13.697 14.614 1.00 42.03 201 LEU A CA 1
ATOM 1623 C C . LEU A 1 201 ? -26.543 14.933 14.012 1.00 42.03 201 LEU A C 1
ATOM 1625 O O . LEU A 1 201 ? -27.203 15.758 13.387 1.00 42.03 201 LEU A O 1
ATOM 1629 N N . GLY A 1 202 ? -25.228 15.085 14.212 1.00 42.06 202 GLY A N 1
ATOM 1630 C CA . GLY A 1 202 ? -24.430 16.209 13.709 1.00 42.06 202 GLY A CA 1
ATOM 1631 C C . GLY A 1 202 ? -23.514 15.826 12.535 1.00 42.06 202 GLY A C 1
ATOM 1632 O O . GLY A 1 202 ? -23.284 14.638 12.304 1.00 42.06 202 GLY A O 1
ATOM 1633 N N . PRO A 1 203 ? -22.977 16.815 11.793 1.00 44.19 203 PRO A N 1
ATOM 1634 C CA . PRO A 1 203 ? -22.102 16.577 10.645 1.00 44.19 203 PRO A CA 1
ATOM 1635 C C . PRO A 1 203 ? -20.778 15.915 11.071 1.00 44.19 203 PRO A C 1
ATOM 1637 O O . PRO A 1 203 ? -20.297 16.179 12.172 1.00 44.19 203 PRO A O 1
ATOM 1640 N N . SER A 1 204 ? -20.293 15.025 10.191 1.00 50.22 204 SER A N 1
ATOM 1641 C CA . SER A 1 204 ? -19.170 14.063 10.264 1.00 50.22 204 SER A CA 1
ATOM 1642 C C . SER A 1 204 ? -18.390 13.933 11.583 1.00 50.22 204 SER A C 1
ATOM 1644 O O . SER A 1 204 ? -17.882 14.877 12.191 1.00 50.22 204 SER A O 1
ATOM 1646 N N . THR A 1 205 ? -18.232 12.689 12.042 1.00 63.12 205 THR A N 1
ATOM 1647 C CA . THR A 1 205 ? -17.358 12.412 13.183 1.00 63.12 205 THR A CA 1
ATOM 1648 C C . THR A 1 205 ? -15.897 12.598 12.767 1.00 63.12 205 THR A C 1
ATOM 1650 O O . THR A 1 205 ? -15.528 12.291 11.643 1.00 63.12 205 THR A O 1
ATOM 1653 N N . SER A 1 206 ? -15.020 13.015 13.686 1.00 71.81 206 SER A N 1
ATOM 1654 C CA . SER A 1 206 ? -13.574 13.163 13.420 1.00 71.81 206 SER A CA 1
ATOM 1655 C C . SER A 1 206 ? -12.886 11.869 12.945 1.00 71.81 206 SER A C 1
ATOM 1657 O O . SER A 1 206 ? -11.756 11.900 12.470 1.00 71.81 206 SER A O 1
ATOM 1659 N N . LEU A 1 207 ? -13.550 10.718 13.088 1.00 75.69 207 LEU A N 1
ATOM 1660 C CA . LEU A 1 207 ? -13.111 9.440 12.529 1.00 75.69 207 LEU A CA 1
ATOM 1661 C C . LEU A 1 207 ? -13.354 9.352 11.019 1.00 75.69 207 LEU A C 1
ATOM 1663 O O . LEU A 1 207 ? -12.529 8.796 10.302 1.00 75.69 207 LEU A O 1
ATOM 1667 N N . ASP A 1 208 ? -14.463 9.913 10.537 1.00 78.44 208 ASP A N 1
ATOM 1668 C CA . ASP A 1 208 ? -14.805 9.918 9.113 1.00 78.44 208 ASP A CA 1
ATOM 1669 C C . ASP A 1 208 ? -13.831 10.781 8.306 1.00 78.44 208 ASP A C 1
ATOM 1671 O O . ASP A 1 208 ? -13.564 10.460 7.156 1.00 78.44 208 ASP A O 1
ATOM 1675 N N . ASP A 1 209 ? -13.233 11.799 8.931 1.00 82.06 209 ASP A N 1
ATOM 1676 C CA . ASP A 1 209 ? -12.241 12.667 8.289 1.00 82.06 209 ASP A CA 1
ATOM 1677 C C . ASP A 1 209 ? -10.807 12.111 8.369 1.00 82.06 209 ASP A C 1
ATOM 1679 O O . ASP A 1 209 ? -9.960 12.462 7.549 1.00 82.06 209 ASP A O 1
ATOM 1683 N N . THR A 1 210 ? -10.499 11.264 9.358 1.00 83.12 210 THR A N 1
ATOM 1684 C CA . THR A 1 210 ? -9.139 10.717 9.551 1.00 83.12 210 THR A CA 1
ATOM 1685 C C . THR A 1 210 ? -8.883 9.470 8.712 1.00 83.12 210 THR A C 1
ATOM 1687 O O . THR A 1 210 ? -7.763 9.292 8.239 1.00 83.12 210 THR A O 1
ATOM 1690 N N . VAL A 1 211 ? -9.903 8.642 8.455 1.00 81.44 211 VAL A N 1
ATOM 1691 C CA . VAL A 1 211 ? -9.764 7.447 7.601 1.00 81.44 211 VAL A CA 1
ATOM 1692 C C . VAL A 1 211 ? -9.305 7.798 6.173 1.00 81.44 211 VAL A C 1
ATOM 1694 O O . VAL A 1 211 ? -8.284 7.248 5.756 1.00 81.44 211 VAL A O 1
ATOM 1697 N N . PRO A 1 212 ? -9.938 8.744 5.446 1.00 84.44 212 PRO A N 1
ATOM 1698 C CA . PRO A 1 212 ? -9.497 9.125 4.104 1.00 84.44 212 PRO A CA 1
ATOM 1699 C C . PRO A 1 212 ? -8.071 9.676 4.081 1.00 84.44 212 PRO A C 1
ATOM 1701 O O . PRO A 1 212 ? -7.330 9.387 3.152 1.00 84.44 212 PRO A O 1
ATOM 1704 N N . ARG A 1 213 ? -7.651 10.413 5.121 1.00 86.25 213 ARG A N 1
ATOM 1705 C CA . ARG A 1 213 ? -6.277 10.938 5.218 1.00 86.25 213 ARG A CA 1
ATOM 1706 C C . ARG A 1 213 ? -5.244 9.828 5.343 1.00 86.25 213 ARG A C 1
ATOM 1708 O O . ARG A 1 213 ? -4.192 9.906 4.721 1.00 86.25 213 ARG A O 1
ATOM 1715 N N . VAL A 1 214 ? -5.535 8.795 6.137 1.00 82.69 214 VAL A N 1
ATOM 1716 C CA . VAL A 1 214 ? -4.667 7.615 6.233 1.00 82.69 214 VAL A CA 1
ATOM 1717 C C . VAL A 1 214 ? -4.601 6.915 4.878 1.00 82.69 214 VAL A C 1
ATOM 1719 O O . VAL A 1 214 ? -3.512 6.638 4.386 1.00 82.69 214 VAL A O 1
ATOM 1722 N N . GLU A 1 215 ? -5.746 6.680 4.237 1.00 82.75 215 GLU A N 1
ATOM 1723 C CA . GLU A 1 215 ? -5.800 6.032 2.922 1.00 82.75 215 GLU A CA 1
ATOM 1724 C C . GLU A 1 215 ? -5.023 6.810 1.851 1.00 82.75 215 GLU A C 1
ATOM 1726 O O . GLU A 1 215 ? -4.227 6.205 1.127 1.00 82.75 215 GLU A O 1
ATOM 1731 N N . GLU A 1 216 ? -5.204 8.132 1.800 1.00 87.69 216 GLU A N 1
ATOM 1732 C CA . GLU A 1 216 ? -4.509 9.069 0.913 1.00 87.69 216 GLU A CA 1
ATOM 1733 C C . GLU A 1 216 ? -3.001 9.086 1.175 1.00 87.69 216 GLU A C 1
ATOM 1735 O O . GLU A 1 216 ? -2.217 8.921 0.241 1.00 87.69 216 GLU A O 1
ATOM 1740 N N . ALA A 1 217 ? -2.571 9.202 2.434 1.00 85.19 217 ALA A N 1
ATOM 1741 C CA . ALA A 1 217 ? -1.152 9.224 2.780 1.00 85.19 217 ALA A CA 1
ATOM 1742 C C . ALA A 1 217 ? -0.457 7.916 2.381 1.00 85.19 217 ALA A C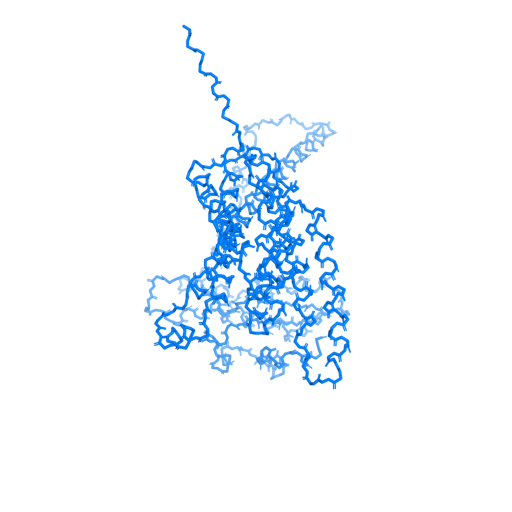 1
ATOM 1744 O O . ALA A 1 217 ? 0.627 7.923 1.797 1.00 85.19 217 ALA A O 1
ATOM 1745 N N . ILE A 1 218 ? -1.111 6.776 2.612 1.00 78.00 218 ILE A N 1
ATOM 1746 C CA . ILE A 1 218 ? -0.571 5.494 2.175 1.00 78.00 218 ILE A CA 1
ATOM 1747 C C . ILE A 1 218 ? -0.636 5.385 0.628 1.00 78.00 218 ILE A C 1
ATOM 1749 O O . ILE A 1 218 ? 0.172 4.674 0.029 1.00 78.00 218 ILE A O 1
ATOM 1753 N N . LEU A 1 219 ? -1.612 6.006 -0.058 1.00 82.25 219 LEU A N 1
ATOM 1754 C CA . LEU A 1 219 ? -1.712 5.957 -1.531 1.00 82.25 219 LEU A CA 1
ATOM 1755 C C . LEU A 1 219 ? -0.574 6.763 -2.151 1.00 82.25 219 LEU A C 1
ATOM 1757 O O . LEU A 1 219 ? 0.026 6.330 -3.130 1.00 82.25 219 LEU A O 1
ATOM 1761 N N . ASN A 1 220 ? -0.231 7.887 -1.529 1.00 85.00 220 ASN A N 1
ATOM 1762 C CA . ASN A 1 220 ? 0.901 8.707 -1.917 1.00 85.00 220 ASN A CA 1
ATOM 1763 C C . ASN A 1 220 ? 2.227 7.935 -1.823 1.00 85.00 220 ASN A C 1
ATOM 1765 O O . ASN A 1 220 ? 3.029 8.006 -2.752 1.00 85.00 220 ASN A O 1
ATOM 1769 N N . ILE A 1 221 ? 2.425 7.118 -0.773 1.00 81.00 221 ILE A N 1
ATOM 1770 C CA . ILE A 1 221 ? 3.574 6.196 -0.703 1.00 81.00 221 ILE A CA 1
ATOM 1771 C C . ILE A 1 221 ? 3.605 5.325 -1.958 1.00 81.00 221 ILE A C 1
ATOM 1773 O O . ILE A 1 221 ? 4.619 5.292 -2.642 1.00 81.00 221 ILE A O 1
ATOM 1777 N N . ARG A 1 222 ? 2.487 4.676 -2.309 1.00 81.56 222 ARG A N 1
ATOM 1778 C CA . ARG A 1 222 ? 2.410 3.805 -3.491 1.00 81.56 222 ARG A CA 1
ATOM 1779 C C . ARG A 1 222 ? 2.754 4.538 -4.789 1.00 81.56 222 ARG A C 1
ATOM 1781 O O . ARG A 1 222 ? 3.493 3.986 -5.594 1.00 81.56 222 ARG A O 1
ATOM 1788 N N . LEU A 1 223 ? 2.231 5.742 -4.994 1.00 83.31 223 LEU A N 1
ATOM 1789 C CA . LEU A 1 223 ? 2.498 6.510 -6.211 1.00 83.31 223 LEU A CA 1
ATOM 1790 C C . LEU A 1 223 ? 3.986 6.850 -6.345 1.00 83.31 223 LEU A C 1
ATOM 1792 O O . LEU A 1 223 ? 4.572 6.611 -7.396 1.00 83.31 223 LEU A O 1
ATOM 1796 N N . ILE A 1 224 ? 4.616 7.324 -5.265 1.00 82.50 224 ILE A N 1
ATOM 1797 C CA . ILE A 1 224 ? 6.058 7.629 -5.242 1.00 82.50 224 ILE A CA 1
ATOM 1798 C C . ILE A 1 224 ? 6.878 6.361 -5.489 1.00 82.50 224 ILE A C 1
ATOM 1800 O O . ILE A 1 224 ? 7.861 6.365 -6.225 1.00 82.50 224 ILE A O 1
ATOM 1804 N N . CYS A 1 225 ? 6.449 5.259 -4.891 1.00 79.88 225 CYS A N 1
ATOM 1805 C CA . CYS A 1 225 ? 7.009 3.933 -5.070 1.00 79.88 225 CYS A CA 1
ATOM 1806 C C . CYS A 1 225 ? 6.940 3.460 -6.542 1.00 79.88 225 CYS A C 1
ATOM 1808 O O . CYS A 1 225 ? 7.947 3.033 -7.103 1.00 79.88 225 CYS A O 1
ATOM 1810 N N . GLU A 1 226 ? 5.791 3.583 -7.207 1.00 82.94 226 GLU A N 1
ATOM 1811 C CA . GLU A 1 226 ? 5.636 3.241 -8.628 1.00 82.94 226 GLU A CA 1
ATOM 1812 C C . GLU A 1 226 ? 6.455 4.170 -9.543 1.00 82.94 226 GLU A C 1
ATOM 1814 O O . GLU A 1 226 ? 7.093 3.694 -10.482 1.00 82.94 226 GLU A O 1
ATOM 1819 N N . GLU A 1 227 ? 6.498 5.476 -9.252 1.00 83.56 227 GLU A N 1
ATOM 1820 C CA . GLU A 1 227 ? 7.349 6.458 -9.946 1.00 83.56 227 GLU A CA 1
ATOM 1821 C C . GLU A 1 227 ? 8.831 6.047 -9.872 1.00 83.56 227 GLU A C 1
ATOM 1823 O O . GLU A 1 227 ? 9.525 5.988 -10.891 1.00 83.56 227 GLU A O 1
ATOM 1828 N N . LEU A 1 228 ? 9.288 5.672 -8.675 1.00 80.06 228 LEU A N 1
ATOM 1829 C CA . LEU A 1 228 ? 10.634 5.174 -8.403 1.00 80.06 228 LEU A CA 1
ATOM 1830 C C . LEU A 1 228 ? 10.952 3.887 -9.165 1.00 80.06 228 LEU A C 1
ATOM 1832 O O . LEU A 1 228 ? 11.980 3.804 -9.840 1.00 80.06 228 LEU A O 1
ATOM 1836 N N . LEU A 1 229 ? 10.064 2.895 -9.092 1.00 81.81 229 LEU A N 1
ATOM 1837 C CA . LEU A 1 229 ? 10.242 1.627 -9.791 1.00 81.81 229 LEU A CA 1
ATOM 1838 C C . LEU A 1 229 ? 10.343 1.849 -11.304 1.00 81.81 229 LEU A C 1
ATOM 1840 O O . LEU A 1 229 ? 11.223 1.286 -11.955 1.00 81.81 229 LEU A O 1
ATOM 1844 N N . ASN A 1 230 ? 9.480 2.700 -11.860 1.00 81.25 230 ASN A N 1
ATOM 1845 C CA . ASN A 1 230 ? 9.501 3.047 -13.277 1.00 81.25 230 ASN A CA 1
ATOM 1846 C C . ASN A 1 230 ? 10.809 3.738 -13.676 1.00 81.25 230 ASN A C 1
ATOM 1848 O O . ASN A 1 230 ? 11.379 3.401 -14.719 1.00 81.25 230 ASN A O 1
ATOM 1852 N N . LYS A 1 231 ? 11.320 4.646 -12.835 1.00 82.19 231 LYS A N 1
ATOM 1853 C CA . LYS A 1 231 ? 12.625 5.286 -13.035 1.00 82.19 231 LYS A CA 1
ATOM 1854 C C . LYS A 1 231 ? 13.757 4.253 -13.058 1.00 82.19 231 LYS A C 1
ATOM 1856 O O . LYS A 1 231 ? 14.515 4.219 -14.023 1.00 82.19 231 LYS A O 1
ATOM 1861 N N . ASN A 1 232 ? 13.811 3.342 -12.086 1.00 81.69 232 ASN A N 1
ATOM 1862 C CA . ASN A 1 232 ? 14.845 2.301 -12.040 1.00 81.69 232 ASN A CA 1
ATOM 1863 C C . ASN A 1 232 ? 14.753 1.332 -13.220 1.00 81.69 232 ASN A C 1
ATOM 1865 O O . ASN A 1 232 ? 15.770 0.943 -13.788 1.00 81.69 232 ASN A O 1
ATOM 1869 N N . VAL A 1 233 ? 13.544 0.938 -13.627 1.00 82.81 233 VAL A N 1
ATOM 1870 C CA . VAL A 1 233 ? 13.355 0.095 -14.815 1.00 82.81 233 VAL A CA 1
ATOM 1871 C C . VAL A 1 233 ? 13.842 0.820 -16.073 1.00 82.81 233 VAL A C 1
ATOM 1873 O O . VAL A 1 233 ? 14.434 0.185 -16.948 1.00 82.81 233 VAL A O 1
ATOM 1876 N N . ALA A 1 234 ? 13.626 2.133 -16.183 1.00 79.62 234 ALA A N 1
ATOM 1877 C CA . ALA A 1 234 ? 14.140 2.930 -17.293 1.00 79.62 234 ALA A CA 1
ATOM 1878 C C . ALA A 1 234 ? 15.678 2.998 -17.287 1.00 79.62 234 ALA A C 1
ATOM 1880 O O . ALA A 1 234 ? 16.293 2.750 -18.325 1.00 79.62 234 ALA A O 1
ATOM 1881 N N . GLU A 1 235 ? 16.294 3.245 -16.130 1.00 81.31 235 GLU A N 1
ATOM 1882 C CA . GLU A 1 235 ? 17.753 3.273 -15.960 1.00 81.31 235 GLU A CA 1
ATOM 1883 C C . GLU A 1 235 ? 18.388 1.909 -16.263 1.00 81.31 235 GLU A C 1
ATOM 1885 O O . GLU A 1 235 ? 19.306 1.823 -17.076 1.00 81.31 235 GLU A O 1
ATOM 1890 N N . LEU A 1 236 ? 17.831 0.813 -15.737 1.00 82.38 236 LEU A N 1
ATOM 1891 C CA . LEU A 1 236 ? 18.279 -0.550 -16.046 1.00 82.38 236 LEU A CA 1
ATOM 1892 C C . LEU A 1 236 ? 18.130 -0.893 -17.531 1.00 82.38 236 LEU A C 1
ATOM 1894 O O . LEU A 1 236 ? 18.953 -1.625 -18.081 1.00 82.38 236 LEU A O 1
ATOM 1898 N N . LYS A 1 237 ? 17.093 -0.390 -18.209 1.00 85.88 237 LYS A N 1
ATOM 1899 C CA . LYS A 1 237 ? 16.939 -0.555 -19.664 1.00 85.88 237 LYS A CA 1
ATOM 1900 C C . LYS A 1 237 ? 17.979 0.237 -20.451 1.00 85.88 237 LYS A C 1
ATOM 1902 O O . LYS A 1 237 ? 18.334 -0.187 -21.549 1.00 85.88 237 LYS A O 1
ATOM 1907 N N . ILE A 1 238 ? 18.416 1.394 -19.959 1.00 86.25 238 ILE A N 1
ATOM 1908 C CA . ILE A 1 238 ? 19.518 2.151 -20.567 1.00 86.25 238 ILE A CA 1
ATOM 1909 C C . ILE A 1 238 ? 20.820 1.380 -20.344 1.00 86.25 238 ILE A C 1
ATOM 1911 O O . ILE A 1 238 ? 21.438 0.968 -21.317 1.00 86.25 238 ILE A O 1
ATOM 1915 N N . HIS A 1 239 ? 21.133 1.024 -19.098 1.00 86.62 239 HIS A N 1
ATOM 1916 C CA . HIS A 1 239 ? 22.357 0.302 -18.758 1.00 86.62 239 HIS A CA 1
ATOM 1917 C C . HIS A 1 239 ? 22.486 -1.045 -19.488 1.00 86.62 239 HIS A C 1
ATOM 1919 O O . HIS A 1 239 ? 23.540 -1.369 -20.021 1.00 86.62 239 HIS A O 1
ATOM 1925 N N . ASN A 1 240 ? 21.402 -1.821 -19.606 1.00 85.81 240 ASN A N 1
ATOM 1926 C CA . ASN A 1 240 ? 21.415 -3.060 -20.391 1.00 85.81 240 ASN A CA 1
ATOM 1927 C C . ASN A 1 240 ? 21.594 -2.823 -21.895 1.00 85.81 240 ASN A C 1
ATOM 1929 O O . ASN A 1 240 ? 22.151 -3.680 -22.579 1.00 85.81 240 ASN A O 1
ATOM 1933 N N . ARG A 1 241 ? 21.087 -1.707 -22.436 1.00 87.94 241 ARG A N 1
ATOM 1934 C CA . ARG A 1 241 ? 21.337 -1.340 -23.836 1.00 87.94 241 ARG A CA 1
ATOM 1935 C C . ARG A 1 241 ? 22.803 -0.982 -24.040 1.00 87.94 241 ARG A C 1
ATOM 1937 O O . ARG A 1 241 ? 23.375 -1.451 -25.017 1.00 87.94 241 ARG A O 1
ATOM 1944 N N . ASP A 1 242 ? 23.398 -0.249 -23.106 1.00 88.19 242 ASP A N 1
ATOM 1945 C CA . ASP A 1 242 ? 24.811 0.129 -23.153 1.00 88.19 242 ASP A CA 1
ATOM 1946 C C . ASP A 1 242 ? 25.714 -1.104 -23.022 1.00 88.19 242 ASP A C 1
ATOM 1948 O O . ASP A 1 242 ? 26.534 -1.350 -23.897 1.00 88.19 242 ASP A O 1
ATOM 1952 N N . LEU A 1 243 ? 25.460 -1.988 -22.050 1.00 87.50 243 LEU A N 1
ATOM 1953 C CA . LEU A 1 243 ? 26.190 -3.256 -21.912 1.00 87.50 243 LEU A CA 1
ATOM 1954 C C . LEU A 1 243 ? 26.071 -4.153 -23.151 1.00 87.50 243 LEU A C 1
ATOM 1956 O O . LEU A 1 243 ? 27.033 -4.816 -23.539 1.00 87.50 243 LEU A O 1
ATOM 1960 N N . ARG A 1 244 ? 24.890 -4.203 -23.784 1.00 84.38 244 ARG A N 1
ATOM 1961 C CA . ARG A 1 244 ? 24.718 -4.931 -25.051 1.00 84.38 244 ARG A CA 1
ATOM 1962 C C . ARG A 1 244 ? 25.520 -4.284 -26.170 1.00 84.38 244 ARG A C 1
ATOM 1964 O O . ARG A 1 244 ? 26.183 -5.006 -26.904 1.00 84.38 244 ARG A O 1
ATOM 1971 N N . ARG A 1 245 ? 25.496 -2.954 -26.268 1.00 85.12 245 ARG A N 1
ATOM 1972 C CA . ARG A 1 245 ? 26.271 -2.201 -27.255 1.00 85.12 245 ARG A CA 1
ATOM 1973 C C . ARG A 1 245 ? 27.769 -2.437 -27.083 1.00 85.12 245 ARG A C 1
ATOM 1975 O O . ARG A 1 245 ? 28.441 -2.684 -28.079 1.00 85.12 245 ARG A O 1
ATOM 1982 N N . ASP A 1 246 ? 28.274 -2.425 -25.856 1.00 85.94 246 ASP A N 1
ATOM 1983 C CA . ASP A 1 246 ? 29.689 -2.659 -25.556 1.00 85.94 246 ASP A CA 1
ATOM 1984 C C . ASP A 1 246 ? 30.096 -4.102 -25.877 1.00 85.94 246 ASP A C 1
ATOM 1986 O O . ASP A 1 246 ? 31.117 -4.341 -26.522 1.00 85.94 246 ASP A O 1
ATOM 1990 N N . ASN A 1 247 ? 29.258 -5.078 -25.513 1.00 88.50 247 ASN A N 1
ATOM 1991 C CA . ASN A 1 247 ? 29.486 -6.487 -25.834 1.00 88.50 247 ASN A CA 1
ATOM 1992 C C . ASN A 1 247 ? 29.454 -6.757 -27.348 1.00 88.50 247 ASN A C 1
ATOM 1994 O O . ASN A 1 247 ? 30.281 -7.508 -27.866 1.00 88.50 247 ASN A O 1
ATOM 1998 N N . ASP A 1 248 ? 28.511 -6.152 -28.071 1.00 87.31 248 ASP A N 1
ATOM 1999 C CA . ASP A 1 248 ? 28.425 -6.279 -29.525 1.00 87.31 248 ASP A CA 1
ATOM 2000 C C . ASP A 1 248 ? 29.607 -5.576 -30.203 1.00 87.31 248 ASP A C 1
ATOM 2002 O O . ASP A 1 248 ? 30.190 -6.134 -31.130 1.00 87.31 248 ASP A O 1
ATOM 2006 N N . SER A 1 249 ? 30.034 -4.416 -29.693 1.00 83.38 249 SER A N 1
ATOM 2007 C CA . SER A 1 249 ? 31.235 -3.716 -30.168 1.00 83.38 249 SER A CA 1
ATOM 2008 C C . SER A 1 249 ? 32.484 -4.583 -29.997 1.00 83.38 249 SER A C 1
ATOM 2010 O O . SER A 1 249 ? 33.237 -4.763 -30.952 1.00 83.38 249 SER A O 1
ATOM 2012 N N . TYR A 1 250 ? 32.648 -5.217 -28.832 1.00 85.44 250 TYR A N 1
ATOM 2013 C CA . TYR A 1 250 ? 33.750 -6.145 -28.568 1.00 85.44 250 TYR A CA 1
ATOM 2014 C C . TYR A 1 250 ? 33.728 -7.367 -29.499 1.00 85.44 250 TYR A C 1
ATOM 2016 O O . TYR A 1 250 ? 34.758 -7.765 -30.045 1.00 85.44 250 TYR A O 1
ATOM 2024 N N . LYS A 1 251 ? 32.554 -7.967 -29.737 1.00 85.56 251 LYS A N 1
ATOM 2025 C CA . LYS A 1 251 ? 32.417 -9.100 -30.670 1.00 85.56 251 LYS A CA 1
ATOM 2026 C C . LYS A 1 251 ? 32.722 -8.705 -32.109 1.00 85.56 251 LYS A C 1
ATOM 2028 O O . LYS A 1 251 ? 33.352 -9.483 -32.823 1.00 85.56 251 LYS A O 1
ATOM 2033 N N . LEU A 1 252 ? 32.274 -7.529 -32.541 1.00 83.06 252 LEU A N 1
ATOM 2034 C CA . LEU A 1 252 ? 32.559 -7.014 -33.877 1.00 83.06 252 LEU A CA 1
ATOM 2035 C C .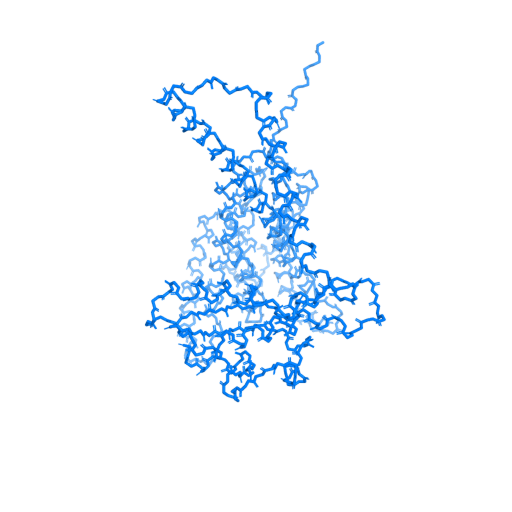 LEU A 1 252 ? 34.056 -6.756 -34.052 1.00 83.06 252 LEU A C 1
ATOM 2037 O O . LEU A 1 252 ? 34.609 -7.129 -35.084 1.00 83.06 252 LEU A O 1
ATOM 2041 N N . GLU A 1 253 ? 34.726 -6.205 -33.040 1.00 84.00 253 GLU A N 1
ATOM 2042 C CA . GLU A 1 253 ? 36.179 -6.028 -33.038 1.00 84.00 253 GLU A CA 1
ATOM 2043 C C . GLU A 1 253 ? 36.922 -7.372 -33.078 1.00 84.00 253 GLU A C 1
ATOM 2045 O O . GLU A 1 253 ? 37.844 -7.548 -33.874 1.00 84.00 253 GLU A O 1
ATOM 2050 N N . TYR A 1 254 ? 36.472 -8.365 -32.306 1.00 86.56 254 TYR A N 1
ATOM 2051 C CA . TYR A 1 254 ? 37.027 -9.718 -32.349 1.00 86.56 254 TYR A CA 1
ATOM 2052 C C . TYR A 1 254 ? 36.876 -10.367 -33.734 1.00 86.56 254 TYR A C 1
ATOM 2054 O O . TYR A 1 254 ? 37.859 -10.836 -34.305 1.00 86.56 254 TYR A O 1
ATOM 2062 N N . ILE A 1 255 ? 35.665 -10.361 -34.307 1.00 84.38 255 ILE A N 1
ATOM 2063 C CA . ILE A 1 255 ? 35.396 -10.912 -35.647 1.00 84.38 255 ILE A CA 1
ATOM 2064 C C . ILE A 1 255 ? 36.251 -10.203 -36.695 1.00 84.38 255 ILE A C 1
ATOM 2066 O O . ILE A 1 255 ? 36.815 -10.846 -37.579 1.00 84.38 255 ILE A O 1
ATOM 2070 N N . ARG A 1 256 ? 36.370 -8.880 -36.588 1.00 78.50 256 ARG A N 1
ATOM 2071 C CA . ARG A 1 256 ? 37.191 -8.075 -37.484 1.00 78.50 256 ARG A CA 1
ATOM 2072 C C . ARG A 1 256 ? 38.657 -8.493 -37.442 1.00 78.50 256 ARG A C 1
ATOM 2074 O O . ARG A 1 256 ? 39.241 -8.691 -38.503 1.00 78.50 256 ARG A O 1
ATOM 2081 N N . ASN A 1 257 ? 39.219 -8.648 -36.246 1.00 87.00 257 ASN A N 1
ATOM 2082 C CA . ASN A 1 257 ? 40.608 -9.064 -36.064 1.00 87.00 257 ASN A CA 1
ATOM 2083 C C . ASN A 1 257 ? 40.849 -10.480 -36.607 1.00 87.00 257 ASN A C 1
ATOM 2085 O O . ASN A 1 257 ? 41.900 -10.745 -37.178 1.00 87.00 257 ASN A O 1
ATOM 2089 N N . VAL A 1 258 ? 39.869 -11.382 -36.483 1.00 91.06 258 VAL A N 1
ATOM 2090 C CA . VAL A 1 258 ? 39.948 -12.743 -37.045 1.00 91.06 258 VAL A CA 1
ATOM 2091 C C . VAL A 1 258 ? 39.852 -12.746 -38.576 1.00 91.06 258 VAL A C 1
ATOM 2093 O O . VAL A 1 258 ? 40.478 -13.582 -39.222 1.00 91.06 258 VAL A O 1
ATOM 2096 N N . MET A 1 259 ? 39.076 -11.831 -39.164 1.00 88.19 259 MET A N 1
ATOM 2097 C CA . MET A 1 259 ? 38.863 -11.743 -40.616 1.00 88.19 259 MET A CA 1
ATOM 2098 C C . MET A 1 259 ? 39.805 -10.768 -41.341 1.00 88.19 259 MET A C 1
ATOM 2100 O O . MET A 1 259 ? 39.632 -10.552 -42.539 1.00 88.19 259 MET A O 1
ATOM 2104 N N . ASP A 1 260 ? 40.771 -10.176 -40.635 1.00 90.62 260 ASP A N 1
ATOM 2105 C CA . ASP A 1 260 ? 41.747 -9.213 -41.168 1.00 90.62 260 ASP A CA 1
ATOM 2106 C C . ASP A 1 260 ? 41.096 -8.017 -41.900 1.00 90.62 260 ASP A C 1
ATOM 2108 O O . ASP A 1 260 ? 41.562 -7.526 -42.931 1.00 90.62 260 ASP A O 1
ATOM 2112 N N . LEU A 1 261 ? 39.950 -7.552 -41.385 1.00 83.12 261 LEU A N 1
ATOM 2113 C CA . LEU A 1 261 ? 39.225 -6.430 -41.984 1.00 83.12 261 LEU A CA 1
ATOM 2114 C C . LEU A 1 261 ? 39.860 -5.086 -41.562 1.00 83.12 261 LEU A C 1
ATOM 2116 O O . LEU A 1 261 ? 40.109 -4.874 -40.371 1.00 83.12 261 LEU A O 1
ATOM 2120 N N . PRO A 1 262 ? 40.044 -4.123 -42.489 1.00 77.88 262 PRO A N 1
ATOM 2121 C CA . PRO A 1 262 ? 40.694 -2.833 -42.212 1.00 77.88 262 PRO A CA 1
ATOM 2122 C C . PRO A 1 262 ? 39.975 -2.044 -41.104 1.00 77.88 262 PRO A C 1
ATOM 2124 O O . PRO A 1 262 ? 38.764 -2.217 -40.993 1.00 77.88 262 PRO A O 1
ATOM 2127 N N . PRO A 1 263 ? 40.666 -1.195 -40.304 1.00 72.38 263 PRO A N 1
ATOM 2128 C CA . PRO A 1 263 ? 40.148 -0.502 -39.112 1.00 72.38 263 PRO A CA 1
ATOM 2129 C C . PRO A 1 263 ? 38.912 0.374 -39.372 1.00 72.38 263 PRO A C 1
ATOM 2131 O O . PRO A 1 263 ? 38.703 0.886 -40.469 1.00 72.38 263 PRO A O 1
ATOM 2134 N N . HIS A 1 264 ? 38.050 0.505 -38.355 1.00 64.31 264 HIS A N 1
ATOM 2135 C CA . HIS A 1 264 ? 36.726 1.117 -38.494 1.00 64.31 264 HIS A CA 1
ATOM 2136 C C . HIS A 1 264 ? 36.954 2.605 -38.385 1.00 64.31 264 HIS A C 1
ATOM 2138 O O . HIS A 1 264 ? 37.355 3.089 -37.334 1.00 64.31 264 HIS A O 1
ATOM 2144 N N . SER A 1 265 ? 36.787 3.301 -39.500 1.00 77.38 265 SER A N 1
ATOM 2145 C CA . SER A 1 265 ? 36.845 4.753 -39.542 1.00 77.38 265 SER A CA 1
ATOM 2146 C C . SER A 1 265 ? 35.419 5.291 -39.539 1.00 77.38 265 SER A C 1
ATOM 2148 O O . SER A 1 265 ? 34.584 4.827 -40.326 1.00 77.38 265 SER A O 1
ATOM 2150 N N . ASP A 1 266 ? 35.158 6.299 -38.706 1.00 71.75 266 ASP A N 1
ATOM 2151 C CA . ASP A 1 266 ? 33.874 7.010 -38.639 1.00 71.75 266 ASP A CA 1
ATOM 2152 C C . ASP A 1 266 ? 33.427 7.517 -40.025 1.00 71.75 266 ASP A C 1
ATOM 2154 O O . ASP A 1 266 ? 32.237 7.541 -40.340 1.00 71.75 266 ASP A O 1
ATOM 2158 N N . ALA A 1 267 ? 34.378 7.843 -40.911 1.00 75.62 267 ALA A N 1
ATOM 2159 C CA . ALA A 1 267 ? 34.092 8.267 -42.282 1.00 75.62 267 ALA A CA 1
ATOM 2160 C C . ALA A 1 267 ? 33.514 7.128 -43.144 1.00 75.62 267 ALA A C 1
ATOM 2162 O O . ALA A 1 267 ? 32.616 7.344 -43.961 1.00 75.62 267 ALA A O 1
ATOM 2163 N N . THR A 1 268 ? 33.994 5.899 -42.945 1.00 71.38 268 THR A N 1
ATOM 2164 C CA . THR A 1 268 ? 33.448 4.697 -43.598 1.00 71.38 268 THR A CA 1
ATOM 2165 C C . THR A 1 268 ? 32.073 4.320 -43.053 1.00 71.38 268 THR A C 1
ATOM 2167 O O . THR A 1 268 ? 31.218 3.894 -43.830 1.00 71.38 268 THR A O 1
ATOM 2170 N N . GLU A 1 269 ? 31.827 4.502 -41.750 1.00 69.69 269 GLU A N 1
ATOM 2171 C CA . GLU A 1 269 ? 30.513 4.251 -41.148 1.00 69.69 269 GLU A CA 1
ATOM 2172 C C . GLU A 1 269 ? 29.464 5.227 -41.674 1.00 69.69 269 GLU A C 1
ATOM 2174 O O . GLU A 1 269 ? 28.405 4.793 -42.125 1.00 69.69 269 GLU A O 1
ATOM 2179 N N . TYR A 1 270 ? 29.785 6.523 -41.715 1.00 71.50 270 TYR A N 1
ATOM 2180 C CA . TYR A 1 270 ? 28.879 7.537 -42.248 1.00 71.50 270 TYR A CA 1
ATOM 2181 C C . TYR A 1 270 ? 28.532 7.261 -43.716 1.00 71.50 270 TYR A C 1
ATOM 2183 O O . TYR A 1 270 ? 27.360 7.265 -44.091 1.00 71.50 270 TYR A O 1
ATOM 2191 N N . GLY A 1 271 ? 29.529 6.903 -44.534 1.00 78.75 271 GLY A N 1
ATOM 2192 C CA . GLY A 1 271 ? 29.310 6.541 -45.936 1.00 78.75 271 GLY A CA 1
ATOM 2193 C C . GLY A 1 271 ? 28.504 5.249 -46.136 1.00 78.75 271 GLY A C 1
ATOM 2194 O O . GLY A 1 271 ? 27.777 5.126 -47.123 1.00 78.75 271 GLY A O 1
ATOM 2195 N N . ASN A 1 272 ? 28.610 4.276 -45.224 1.00 73.81 272 ASN A N 1
ATOM 2196 C CA . ASN A 1 272 ? 27.797 3.054 -45.246 1.00 73.81 272 ASN A CA 1
ATOM 2197 C C . ASN A 1 272 ? 26.357 3.321 -44.768 1.00 73.81 272 ASN A C 1
ATOM 2199 O O . ASN A 1 272 ? 25.413 2.833 -45.389 1.00 73.81 272 ASN A O 1
ATOM 2203 N N . LEU A 1 273 ? 26.181 4.126 -43.714 1.00 69.94 273 LEU A N 1
ATOM 2204 C CA . LEU A 1 273 ? 24.878 4.556 -43.199 1.00 69.94 273 LEU A CA 1
ATOM 2205 C C . LEU A 1 273 ? 24.112 5.388 -44.225 1.00 69.94 273 LEU A C 1
ATOM 2207 O O . LEU A 1 273 ? 22.911 5.196 -44.392 1.00 69.94 273 LEU A O 1
ATOM 2211 N N . GLU A 1 274 ? 24.787 6.289 -44.934 1.00 80.56 274 GLU A N 1
ATOM 2212 C CA . GLU A 1 274 ? 24.166 7.115 -45.966 1.00 80.56 274 GLU A CA 1
ATOM 2213 C C . GLU A 1 274 ? 23.691 6.268 -47.153 1.00 80.56 274 GLU A C 1
ATOM 2215 O O . GLU A 1 274 ? 22.552 6.423 -47.597 1.00 80.56 274 GLU A O 1
ATOM 2220 N N . ARG A 1 275 ? 24.492 5.281 -47.581 1.00 79.38 275 ARG A N 1
ATOM 2221 C CA . ARG A 1 275 ? 24.078 4.287 -48.584 1.00 79.38 275 ARG A CA 1
ATOM 2222 C C . ARG A 1 275 ? 22.875 3.465 -48.122 1.00 79.38 275 ARG A C 1
ATOM 2224 O O . ARG A 1 275 ? 21.879 3.407 -48.837 1.00 79.38 275 ARG A O 1
ATOM 2231 N N . ALA A 1 276 ? 22.915 2.917 -46.907 1.00 73.38 276 ALA A N 1
ATOM 2232 C CA . ALA A 1 276 ? 21.796 2.159 -46.347 1.00 73.38 276 ALA A CA 1
ATOM 2233 C C . ALA A 1 276 ? 20.525 3.017 -46.215 1.00 73.38 276 ALA A C 1
ATOM 2235 O O . ALA A 1 276 ? 19.421 2.559 -46.507 1.00 73.38 276 ALA A O 1
ATOM 2236 N N . ARG A 1 277 ? 20.664 4.289 -45.824 1.00 74.88 277 ARG A N 1
ATOM 2237 C CA . ARG A 1 277 ? 19.547 5.234 -45.721 1.00 74.88 277 ARG A CA 1
ATOM 2238 C C . ARG A 1 277 ? 18.951 5.551 -47.088 1.00 74.88 277 ARG A C 1
ATOM 2240 O O . ARG A 1 277 ? 17.729 5.648 -47.195 1.00 74.88 277 ARG A O 1
ATOM 2247 N N . GLU A 1 278 ? 19.771 5.707 -48.122 1.00 82.44 278 GLU A N 1
ATOM 2248 C CA . GLU A 1 278 ? 19.285 5.888 -49.492 1.00 82.44 278 GLU A CA 1
ATOM 2249 C C . GLU A 1 278 ? 18.608 4.629 -50.040 1.00 82.44 278 GLU A C 1
ATOM 2251 O O . GLU A 1 278 ? 17.581 4.743 -50.710 1.00 82.44 278 GLU A O 1
ATOM 2256 N N . ASP A 1 279 ? 19.092 3.440 -49.691 1.00 77.88 279 ASP A N 1
ATOM 2257 C CA . ASP A 1 279 ? 18.466 2.177 -50.084 1.00 77.88 279 ASP A CA 1
ATOM 2258 C C . ASP A 1 279 ? 17.113 1.969 -49.392 1.00 77.88 279 ASP A C 1
ATOM 2260 O O . ASP A 1 279 ? 16.123 1.701 -50.072 1.00 77.88 279 ASP A O 1
ATOM 2264 N N . VAL A 1 280 ? 17.009 2.246 -48.086 1.00 69.25 280 VAL A N 1
ATOM 2265 C CA . VAL A 1 280 ? 15.721 2.236 -47.368 1.00 69.25 280 VAL A CA 1
ATOM 2266 C C . VAL A 1 280 ? 14.778 3.301 -47.924 1.00 69.25 280 VAL A C 1
ATOM 2268 O O . VAL A 1 280 ? 13.608 3.018 -48.160 1.00 69.25 280 VAL A O 1
ATOM 2271 N N . LYS A 1 281 ? 15.246 4.528 -48.201 1.00 74.50 281 LYS A N 1
ATOM 2272 C CA . LYS A 1 281 ? 14.410 5.558 -48.850 1.00 74.50 281 LYS A CA 1
ATOM 2273 C C . LYS A 1 281 ? 13.941 5.122 -50.234 1.00 74.50 281 LYS A C 1
ATOM 2275 O O . LYS A 1 281 ? 12.872 5.547 -50.670 1.00 74.50 281 LYS A O 1
ATOM 2280 N N . ARG A 1 282 ? 14.750 4.364 -50.971 1.00 77.06 282 ARG A N 1
ATOM 2281 C CA . ARG A 1 282 ? 14.404 3.842 -52.296 1.00 77.06 282 ARG A CA 1
ATOM 2282 C C . ARG A 1 282 ? 13.331 2.771 -52.174 1.00 77.06 282 ARG A C 1
ATOM 2284 O O . ARG A 1 282 ? 12.308 2.892 -52.833 1.00 77.06 282 ARG A O 1
ATOM 2291 N N . GLU A 1 283 ? 13.515 1.814 -51.273 1.00 70.06 283 GLU A N 1
ATOM 2292 C CA . GLU A 1 283 ? 12.547 0.755 -50.989 1.00 70.06 283 GLU A CA 1
ATOM 2293 C C . GLU A 1 283 ? 11.227 1.324 -50.456 1.00 70.06 283 GLU A C 1
ATOM 2295 O O . GLU A 1 283 ? 10.154 0.957 -50.927 1.00 70.06 283 GLU A O 1
ATOM 2300 N N . TYR A 1 284 ? 11.289 2.301 -49.550 1.00 59.31 284 TYR A N 1
ATOM 2301 C CA . TYR A 1 284 ? 10.113 2.960 -48.990 1.00 59.31 284 TYR A CA 1
ATOM 2302 C C . TYR A 1 284 ? 9.384 3.818 -50.027 1.00 59.31 284 TYR A C 1
ATOM 2304 O O . TYR A 1 284 ? 8.158 3.820 -50.052 1.00 59.31 284 TYR A O 1
ATOM 2312 N N . ARG A 1 285 ? 10.108 4.508 -50.924 1.00 69.00 285 ARG A N 1
ATOM 2313 C CA . ARG A 1 285 ? 9.508 5.208 -52.076 1.00 69.00 285 ARG A CA 1
ATOM 2314 C C . ARG A 1 285 ? 8.854 4.233 -53.045 1.00 69.00 285 ARG A C 1
ATOM 2316 O O . ARG A 1 285 ? 7.757 4.514 -53.509 1.00 69.00 285 ARG A O 1
ATOM 2323 N N . ASP A 1 286 ? 9.487 3.099 -53.314 1.00 69.75 286 ASP A N 1
ATOM 2324 C CA . ASP A 1 286 ? 8.960 2.054 -54.194 1.00 69.75 286 ASP A CA 1
ATOM 2325 C C . ASP A 1 286 ? 7.741 1.344 -53.566 1.00 69.75 286 ASP A C 1
ATOM 2327 O O . ASP A 1 286 ? 6.785 0.976 -54.245 1.00 69.75 286 ASP A O 1
ATOM 2331 N N . TRP A 1 287 ? 7.716 1.208 -52.239 1.00 59.00 287 TRP A N 1
ATOM 2332 C CA . TRP A 1 287 ? 6.566 0.730 -51.468 1.00 59.00 287 TRP A CA 1
ATOM 2333 C C . TRP A 1 287 ? 5.416 1.755 -51.453 1.00 59.00 287 TRP A C 1
ATOM 2335 O O . TRP A 1 287 ? 4.282 1.408 -51.779 1.00 59.00 287 TRP A O 1
ATOM 2345 N N . TYR A 1 288 ? 5.702 3.035 -51.179 1.00 51.88 288 TYR A N 1
ATOM 2346 C CA . TYR A 1 288 ? 4.712 4.124 -51.212 1.00 51.88 288 TYR A CA 1
ATOM 2347 C C . TYR A 1 288 ? 4.141 4.369 -52.614 1.00 51.88 288 TYR A C 1
ATOM 2349 O O . TYR A 1 288 ? 2.949 4.641 -52.753 1.00 51.88 288 TYR A O 1
ATOM 2357 N N . ALA A 1 289 ? 4.963 4.263 -53.661 1.00 61.41 289 ALA A N 1
ATOM 2358 C CA . ALA A 1 289 ? 4.530 4.415 -55.048 1.00 61.41 289 ALA A CA 1
ATOM 2359 C C . ALA A 1 289 ? 3.567 3.297 -55.472 1.00 61.41 289 ALA A C 1
ATOM 2361 O O . ALA A 1 289 ? 2.623 3.555 -56.217 1.00 61.41 289 ALA A O 1
ATOM 2362 N N . ARG A 1 290 ? 3.748 2.079 -54.942 1.00 60.78 290 ARG A N 1
ATOM 2363 C CA . ARG A 1 290 ? 2.853 0.936 -55.180 1.00 60.78 290 ARG A CA 1
ATOM 2364 C C . ARG A 1 290 ? 1.515 1.021 -54.437 1.00 60.78 290 ARG A C 1
ATOM 2366 O O . ARG A 1 290 ? 0.567 0.354 -54.838 1.00 60.78 290 ARG A O 1
ATOM 2373 N N . LEU A 1 291 ? 1.413 1.836 -53.385 1.00 45.91 291 LEU A N 1
ATOM 2374 C CA . LEU A 1 291 ? 0.239 1.906 -52.500 1.00 45.91 291 LEU A CA 1
ATOM 2375 C C . LEU A 1 291 ? -0.658 3.133 -52.721 1.00 45.91 291 LEU A C 1
ATOM 2377 O O . LEU A 1 291 ? -1.642 3.318 -52.002 1.00 45.91 291 LEU A O 1
ATOM 2381 N N . ARG A 1 292 ? -0.356 3.984 -53.708 1.00 45.59 292 ARG A N 1
ATOM 2382 C CA . ARG A 1 292 ? -1.100 5.227 -53.934 1.00 45.59 292 ARG A CA 1
ATOM 2383 C C . ARG A 1 292 ? -2.316 5.010 -54.845 1.00 45.59 292 ARG A C 1
ATOM 2385 O O . ARG A 1 292 ? -2.222 5.148 -56.059 1.00 45.59 292 ARG A O 1
ATOM 2392 N N . THR A 1 293 ? -3.491 4.812 -54.248 1.00 49.50 293 THR A N 1
ATOM 2393 C CA . THR A 1 293 ? -4.728 5.417 -54.777 1.00 49.50 293 THR A CA 1
ATOM 2394 C C . THR A 1 293 ? -4.967 6.732 -54.025 1.00 49.50 293 THR A C 1
ATOM 2396 O O . THR A 1 293 ? -5.018 6.696 -52.797 1.00 49.50 293 THR A O 1
ATOM 2399 N N . PRO A 1 294 ? -5.091 7.895 -54.694 1.00 48.78 294 PRO A N 1
ATOM 2400 C CA . PRO A 1 294 ? -4.971 9.214 -54.052 1.00 48.78 294 PRO A CA 1
ATOM 2401 C C . PRO A 1 294 ? -5.990 9.572 -52.956 1.00 48.78 294 PRO A C 1
ATOM 2403 O O . PRO A 1 294 ? -5.773 10.559 -52.262 1.00 48.78 294 PRO A O 1
ATOM 2406 N N . ASN A 1 295 ? -7.074 8.810 -52.782 1.00 51.81 295 ASN A N 1
ATOM 2407 C CA . ASN A 1 295 ? -8.248 9.281 -52.038 1.00 51.81 295 ASN A CA 1
ATOM 2408 C C . ASN A 1 295 ? -8.572 8.518 -50.739 1.00 51.81 295 ASN A C 1
ATOM 2410 O O . ASN A 1 295 ? -9.558 8.861 -50.095 1.00 51.81 295 ASN A O 1
ATOM 2414 N N . ASP A 1 296 ? -7.782 7.522 -50.320 1.00 56.78 296 ASP A N 1
ATOM 2415 C CA . ASP A 1 296 ? -8.050 6.799 -49.063 1.00 56.78 296 ASP A CA 1
ATOM 2416 C C . ASP A 1 296 ? -6.755 6.235 -48.430 1.00 56.78 296 ASP A C 1
ATOM 2418 O O . ASP A 1 296 ? -6.265 5.187 -48.858 1.00 56.78 296 ASP A O 1
ATOM 2422 N N . PRO A 1 297 ? -6.188 6.895 -47.396 1.00 50.31 297 PRO A N 1
ATOM 2423 C CA . PRO A 1 297 ? -5.001 6.419 -46.674 1.00 50.31 297 PRO A CA 1
ATOM 2424 C C . PRO A 1 297 ? -5.174 5.023 -46.052 1.00 50.31 297 PRO A C 1
ATOM 2426 O O . PRO A 1 297 ? -4.186 4.333 -45.797 1.00 50.31 297 PRO A O 1
ATOM 2429 N N . LEU A 1 298 ? -6.420 4.593 -45.827 1.00 50.72 298 LEU A N 1
ATOM 2430 C CA . LEU A 1 298 ? -6.773 3.328 -45.185 1.00 50.72 298 LEU A CA 1
ATOM 2431 C C . LEU A 1 298 ? -7.208 2.244 -46.179 1.00 50.72 298 LEU A C 1
ATOM 2433 O O . LEU A 1 298 ? -7.359 1.088 -45.776 1.00 50.72 298 LEU A O 1
ATOM 2437 N N . ALA A 1 299 ? -7.327 2.554 -47.476 1.00 56.31 299 ALA A N 1
ATOM 2438 C CA . ALA A 1 299 ? -7.573 1.547 -48.513 1.00 56.31 299 ALA A CA 1
ATOM 2439 C C . ALA A 1 299 ? -6.465 0.485 -48.545 1.00 56.31 299 ALA A C 1
ATOM 2441 O O . ALA A 1 299 ? -6.732 -0.694 -48.784 1.00 56.31 299 ALA A O 1
ATOM 2442 N N . SER A 1 300 ? -5.234 0.893 -48.221 1.00 52.41 300 SER A N 1
ATOM 2443 C CA . SER A 1 300 ? -4.090 -0.004 -48.092 1.00 52.41 300 SER A CA 1
ATOM 2444 C C . SER A 1 300 ? -4.292 -1.035 -46.983 1.00 52.41 300 SER A C 1
ATOM 2446 O O . SER A 1 300 ? -4.037 -2.201 -47.232 1.00 52.41 300 SER A O 1
ATOM 2448 N N . VAL A 1 301 ? -4.799 -0.654 -45.805 1.00 52.97 301 VAL A N 1
ATOM 2449 C CA . VAL A 1 301 ? -5.069 -1.567 -44.674 1.00 52.97 301 VAL A CA 1
ATOM 2450 C C . VAL A 1 301 ? -6.303 -2.432 -44.941 1.00 52.97 301 VAL A C 1
ATOM 2452 O O . VAL A 1 301 ? -6.295 -3.619 -44.627 1.00 52.97 301 VAL A O 1
ATOM 2455 N N . ARG A 1 302 ? -7.341 -1.873 -45.582 1.00 54.56 302 ARG A N 1
ATOM 2456 C CA . ARG A 1 302 ? -8.564 -2.607 -45.958 1.00 54.56 302 ARG A CA 1
ATOM 2457 C C . ARG A 1 302 ? -8.296 -3.765 -46.920 1.00 54.56 302 ARG A C 1
ATOM 2459 O O . ARG A 1 302 ? -8.948 -4.800 -46.803 1.00 54.56 302 ARG A O 1
ATOM 2466 N N . ASN A 1 303 ? -7.336 -3.593 -47.828 1.00 55.84 303 ASN A N 1
ATOM 2467 C CA . ASN A 1 303 ? -7.042 -4.547 -48.898 1.00 55.84 303 ASN A CA 1
ATOM 2468 C C . ASN A 1 303 ? -5.665 -5.223 -48.769 1.00 55.84 303 ASN A C 1
ATOM 2470 O O . ASN A 1 303 ? -5.277 -5.971 -49.668 1.00 55.84 303 ASN A O 1
ATOM 2474 N N . ASN A 1 304 ? -4.910 -5.001 -47.682 1.00 59.09 304 ASN A N 1
ATOM 2475 C CA . ASN A 1 304 ? -3.576 -5.591 -47.561 1.00 59.09 304 ASN A CA 1
ATOM 2476 C C . ASN A 1 304 ? -3.634 -7.074 -47.189 1.00 59.09 304 ASN A C 1
ATOM 2478 O O . ASN A 1 304 ? -3.604 -7.441 -46.012 1.00 59.09 304 ASN A O 1
ATOM 2482 N N . GLN A 1 305 ? -3.587 -7.944 -48.197 1.00 59.72 305 GLN A N 1
ATOM 2483 C CA . GLN A 1 305 ? -3.237 -9.351 -47.987 1.00 59.72 305 GLN A CA 1
ATOM 2484 C C . GLN A 1 305 ? -1.915 -9.504 -47.216 1.00 59.72 305 GLN A C 1
ATOM 2486 O O . GLN A 1 305 ? -1.769 -10.454 -46.454 1.00 59.72 305 GLN A O 1
ATOM 2491 N N . VAL A 1 306 ? -0.969 -8.561 -47.337 1.00 62.47 306 VAL A N 1
ATOM 2492 C CA . VAL A 1 306 ? 0.326 -8.641 -46.640 1.00 62.47 306 VAL A CA 1
ATOM 2493 C C . VAL A 1 306 ? 0.168 -8.473 -45.126 1.00 62.47 306 VAL A C 1
ATOM 2495 O O . VAL A 1 306 ? 0.750 -9.252 -44.371 1.00 62.47 306 VAL A O 1
ATOM 2498 N N . PHE A 1 307 ? -0.663 -7.529 -44.671 1.00 64.69 307 PHE A N 1
ATOM 2499 C CA . PHE A 1 307 ? -0.930 -7.323 -43.239 1.00 64.69 307 PHE A CA 1
ATOM 2500 C C . PHE A 1 307 ? -1.656 -8.525 -42.623 1.00 64.69 307 PHE A C 1
ATOM 2502 O O . PHE A 1 307 ? -1.358 -8.923 -41.501 1.00 64.69 307 PHE A O 1
ATOM 2509 N N . LEU A 1 308 ? -2.541 -9.162 -43.396 1.00 64.94 308 LEU A N 1
ATOM 2510 C CA . LEU A 1 308 ? -3.190 -10.414 -43.006 1.00 64.94 308 LEU A CA 1
ATOM 2511 C C . LEU A 1 308 ? -2.216 -11.607 -43.006 1.00 64.94 308 LEU A C 1
ATOM 2513 O O . LEU A 1 308 ? -2.366 -12.521 -42.203 1.00 64.94 308 LEU A O 1
ATOM 2517 N N . SER A 1 309 ? -1.195 -11.604 -43.870 1.00 76.75 309 SER A N 1
ATOM 2518 C CA . SER A 1 309 ? -0.308 -12.760 -44.059 1.00 76.75 309 SER A CA 1
ATOM 2519 C C . SER A 1 309 ? 0.688 -12.996 -42.919 1.00 76.75 309 SER A C 1
ATOM 2521 O O . SER A 1 309 ? 1.057 -14.143 -42.661 1.00 76.75 309 SER A O 1
ATOM 2523 N N . TRP A 1 310 ? 1.144 -11.946 -42.227 1.00 80.19 310 TRP A N 1
ATOM 2524 C CA . TRP A 1 310 ? 2.162 -12.102 -41.181 1.00 80.19 310 TRP A CA 1
ATOM 2525 C C . TRP A 1 310 ? 1.622 -12.856 -39.961 1.00 80.19 310 TRP A C 1
ATOM 2527 O O . TRP A 1 310 ? 2.254 -13.835 -39.552 1.00 80.19 310 TRP A O 1
ATOM 2537 N N . PRO A 1 311 ? 0.460 -12.491 -39.389 1.00 82.75 311 PRO A N 1
ATOM 2538 C CA . PRO A 1 311 ? -0.063 -13.197 -38.225 1.00 82.75 311 PRO A CA 1
ATOM 2539 C C . PRO A 1 311 ? -0.371 -14.663 -38.540 1.00 82.75 311 PRO A C 1
ATOM 2541 O O . PRO A 1 311 ? -0.061 -15.524 -37.724 1.00 82.75 311 PRO A O 1
ATOM 2544 N N . LEU A 1 312 ? -0.842 -14.970 -39.755 1.00 84.31 312 LEU A N 1
ATOM 2545 C CA . LEU A 1 312 ? -1.032 -16.352 -40.212 1.00 84.31 312 LEU A CA 1
ATOM 2546 C C . LEU A 1 312 ? 0.285 -17.141 -40.256 1.00 84.31 312 LEU A C 1
ATOM 2548 O O . LEU A 1 312 ? 0.333 -18.295 -39.831 1.00 84.31 312 LEU A O 1
ATOM 2552 N N . ARG A 1 313 ? 1.379 -16.529 -40.730 1.00 86.06 313 ARG A N 1
ATOM 2553 C CA . ARG A 1 313 ? 2.709 -17.165 -40.718 1.00 86.06 313 ARG A CA 1
ATOM 2554 C C . ARG A 1 313 ? 3.187 -17.452 -39.301 1.00 86.06 313 ARG A C 1
ATOM 2556 O O . ARG A 1 313 ? 3.692 -18.540 -39.061 1.00 86.06 313 ARG A O 1
ATOM 2563 N N . VAL A 1 314 ? 3.013 -16.504 -38.381 1.00 89.25 314 VAL A N 1
ATOM 2564 C CA . VAL A 1 314 ? 3.416 -16.658 -36.973 1.00 89.25 314 VAL A CA 1
ATOM 2565 C C . VAL A 1 314 ? 2.583 -17.733 -36.281 1.00 89.25 314 VAL A C 1
ATOM 2567 O O . VAL A 1 314 ? 3.139 -18.600 -35.617 1.00 89.25 314 VAL A O 1
ATOM 2570 N N . LEU A 1 315 ? 1.263 -17.726 -36.472 1.00 91.44 315 LEU A N 1
ATOM 2571 C CA . LEU A 1 315 ? 0.366 -18.718 -35.877 1.00 91.44 315 LEU A CA 1
ATOM 2572 C C . LEU A 1 315 ? 0.665 -20.138 -36.381 1.00 91.44 315 LEU A C 1
ATOM 2574 O O . LEU A 1 315 ? 0.637 -21.082 -35.599 1.00 91.44 315 LEU A O 1
ATOM 2578 N N . ASN A 1 316 ? 1.061 -20.285 -37.647 1.00 88.25 316 ASN A N 1
ATOM 2579 C CA . ASN A 1 316 ? 1.478 -21.571 -38.211 1.00 88.25 316 ASN A CA 1
ATOM 2580 C C . ASN A 1 316 ? 2.857 -22.069 -37.734 1.00 88.25 316 ASN A C 1
ATOM 2582 O O . ASN A 1 316 ? 3.222 -23.200 -38.054 1.00 88.25 316 ASN A O 1
ATOM 2586 N N . MET A 1 317 ? 3.623 -21.273 -36.977 1.00 91.38 317 MET A N 1
ATOM 2587 C CA . MET A 1 317 ? 4.855 -21.743 -36.322 1.00 91.38 317 MET A CA 1
ATOM 2588 C C . MET A 1 317 ? 4.575 -22.511 -35.024 1.00 91.38 317 MET A C 1
ATOM 2590 O O . MET A 1 317 ? 5.464 -23.195 -34.517 1.00 91.38 317 MET A O 1
ATOM 2594 N N . PHE A 1 318 ? 3.368 -22.392 -34.465 1.00 93.31 318 PHE A N 1
ATOM 2595 C CA . PHE A 1 318 ? 2.984 -23.109 -33.254 1.00 93.31 318 PHE A CA 1
ATOM 2596 C C . PHE A 1 318 ? 2.573 -24.555 -33.568 1.00 93.31 318 PHE A C 1
ATOM 2598 O O . PHE A 1 318 ? 2.158 -24.893 -34.675 1.00 93.31 318 PHE A O 1
ATOM 2605 N N . ASP A 1 319 ? 2.702 -25.419 -32.562 1.00 92.88 319 ASP A N 1
ATOM 2606 C CA . ASP A 1 319 ? 2.310 -26.827 -32.647 1.00 92.88 319 ASP A CA 1
ATOM 2607 C C . ASP A 1 319 ? 0.792 -26.956 -32.914 1.00 92.88 319 ASP A C 1
ATOM 2609 O O . ASP A 1 319 ? 0.015 -26.372 -32.151 1.00 92.88 319 ASP A O 1
ATOM 2613 N N . PRO A 1 320 ? 0.356 -27.732 -33.931 1.00 95.31 320 PRO A N 1
ATOM 2614 C CA . PRO A 1 320 ? -1.058 -27.931 -34.268 1.00 95.31 320 PRO A CA 1
ATOM 2615 C C . PRO A 1 320 ? -1.945 -28.414 -33.112 1.00 95.31 320 PRO A C 1
ATOM 2617 O O . PRO A 1 320 ? -3.144 -28.150 -33.090 1.00 95.31 320 PRO A O 1
ATOM 2620 N N . SER A 1 321 ? -1.370 -29.117 -32.131 1.00 94.50 321 SER A N 1
ATOM 2621 C CA . SER A 1 321 ? -2.094 -29.604 -30.950 1.00 94.50 321 SER A CA 1
ATOM 2622 C C . SER A 1 321 ? -2.396 -28.512 -29.916 1.00 94.50 321 SER A C 1
ATOM 2624 O O . SER A 1 321 ? -3.186 -28.733 -28.994 1.00 94.50 321 SER A O 1
ATOM 2626 N N . LYS A 1 322 ? -1.777 -27.332 -30.038 1.00 94.25 322 LYS A N 1
ATOM 2627 C CA . LYS A 1 322 ? -1.898 -26.244 -29.064 1.00 94.25 322 LYS A CA 1
ATOM 2628 C C . LYS A 1 322 ? -2.995 -25.256 -29.444 1.00 94.25 322 LYS A C 1
ATOM 2630 O O . LYS A 1 322 ? -3.285 -25.004 -30.610 1.00 94.25 322 LYS A O 1
ATOM 2635 N N . THR A 1 323 ? -3.584 -24.659 -28.409 1.00 95.69 323 THR A N 1
ATOM 2636 C CA . THR A 1 323 ? -4.495 -23.520 -28.549 1.00 95.69 323 THR A CA 1
ATOM 2637 C C . THR A 1 323 ? -3.741 -22.230 -28.246 1.00 95.69 323 THR A C 1
ATOM 2639 O O . THR A 1 323 ? -3.135 -22.107 -27.181 1.00 95.69 323 THR A O 1
ATOM 2642 N N . VAL A 1 324 ? -3.782 -21.270 -29.167 1.00 95.44 324 VAL A N 1
ATOM 2643 C CA . VAL A 1 324 ? -3.203 -19.935 -28.989 1.00 95.44 324 VAL A CA 1
ATOM 2644 C C . VAL A 1 324 ? -4.292 -18.990 -28.496 1.00 95.44 324 VAL A C 1
ATOM 2646 O O . VAL A 1 324 ? -5.301 -18.791 -29.172 1.00 95.44 324 VAL A O 1
ATOM 2649 N N . TRP A 1 325 ? -4.075 -18.401 -27.322 1.00 95.56 325 TRP A N 1
ATOM 2650 C CA . TRP A 1 325 ? -4.954 -17.386 -26.751 1.00 95.56 325 TRP A CA 1
ATOM 2651 C C . TRP A 1 325 ? -4.405 -15.989 -27.024 1.00 95.56 325 TRP A C 1
ATOM 2653 O O . TRP A 1 325 ? -3.262 -15.689 -26.681 1.00 95.56 325 TRP A O 1
ATOM 2663 N N . ILE A 1 326 ? -5.231 -15.130 -27.611 1.00 93.62 326 ILE A N 1
ATOM 2664 C CA . ILE A 1 326 ? -4.942 -13.712 -27.819 1.00 93.62 326 ILE A CA 1
ATOM 2665 C C . ILE A 1 326 ? -5.851 -12.926 -26.880 1.00 93.62 326 ILE A C 1
ATOM 2667 O O . ILE A 1 326 ? -7.070 -12.942 -27.040 1.00 93.62 326 ILE A O 1
ATOM 2671 N N . ILE A 1 327 ? -5.266 -12.254 -25.891 1.00 92.44 327 ILE A N 1
ATOM 2672 C CA . ILE A 1 327 ? -6.006 -11.422 -24.938 1.00 92.44 327 ILE A CA 1
ATOM 2673 C C . ILE A 1 327 ? -5.815 -9.965 -25.342 1.00 92.44 327 ILE A C 1
ATOM 2675 O O . ILE A 1 327 ? -4.683 -9.492 -25.427 1.00 92.44 327 ILE A O 1
ATOM 2679 N N . VAL A 1 328 ? -6.918 -9.265 -25.599 1.00 92.19 328 VAL A N 1
ATOM 2680 C CA . VAL A 1 328 ? -6.919 -7.839 -25.931 1.00 92.19 328 VAL A CA 1
ATOM 2681 C C . VAL A 1 328 ? -7.599 -7.090 -24.798 1.00 92.19 328 VAL A C 1
ATOM 2683 O O . VAL A 1 328 ? -8.819 -7.158 -24.649 1.00 92.19 328 VAL A O 1
ATOM 2686 N N . ASP A 1 329 ? -6.800 -6.407 -23.983 1.00 91.25 329 ASP A N 1
ATOM 2687 C CA . ASP A 1 329 ? -7.306 -5.580 -22.892 1.00 91.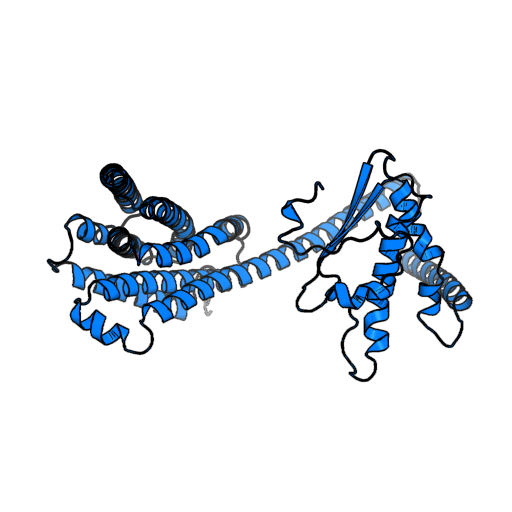25 329 ASP A CA 1
ATOM 2688 C C . ASP A 1 329 ? -7.797 -4.223 -23.414 1.00 91.25 329 ASP A C 1
ATOM 2690 O O . ASP A 1 329 ? -7.194 -3.650 -24.323 1.00 91.25 329 ASP A O 1
ATOM 2694 N N . ARG A 1 330 ? -8.908 -3.735 -22.853 1.00 88.69 330 ARG A N 1
ATOM 2695 C CA . ARG A 1 330 ? -9.555 -2.453 -23.186 1.00 88.69 330 ARG A CA 1
ATOM 2696 C C . ARG A 1 330 ? -9.697 -2.176 -24.690 1.00 88.69 330 ARG A C 1
ATOM 2698 O O . ARG A 1 330 ? -9.369 -1.093 -25.175 1.00 88.69 330 ARG A O 1
ATOM 2705 N N . ILE A 1 331 ? -10.253 -3.118 -25.459 1.00 87.50 331 ILE A N 1
ATOM 2706 C CA . ILE A 1 331 ? -10.491 -2.904 -26.907 1.00 87.50 331 ILE A CA 1
ATOM 2707 C C . ILE A 1 331 ? -11.466 -1.735 -27.187 1.00 87.50 331 ILE A C 1
ATOM 2709 O O . ILE A 1 331 ? -11.494 -1.182 -28.290 1.00 87.50 331 ILE A O 1
ATOM 2713 N N . ASP A 1 332 ? -12.224 -1.297 -26.177 1.00 84.56 332 ASP A N 1
ATOM 2714 C CA . ASP A 1 332 ? -13.038 -0.077 -26.194 1.00 84.56 332 ASP A CA 1
ATOM 2715 C C . ASP A 1 332 ? -12.218 1.225 -26.320 1.00 84.56 332 ASP A C 1
ATOM 2717 O O . ASP A 1 332 ? -12.729 2.214 -26.869 1.00 84.56 332 ASP A O 1
ATOM 2721 N N . GLU A 1 333 ? -10.953 1.207 -25.882 1.00 85.06 333 GLU A N 1
ATOM 2722 C CA . GLU A 1 333 ? -10.008 2.331 -25.911 1.00 85.06 333 GLU A CA 1
ATOM 2723 C C . GLU A 1 333 ? -9.183 2.415 -27.204 1.00 85.06 333 GLU A C 1
ATOM 2725 O O . GLU A 1 333 ? -8.448 3.382 -27.385 1.00 85.06 333 GLU A O 1
ATOM 2730 N N . CYS A 1 334 ? -9.332 1.475 -28.150 1.00 78.12 334 CYS A N 1
ATOM 2731 C CA . CYS A 1 334 ? -8.724 1.548 -29.489 1.00 78.12 334 CYS A CA 1
ATOM 2732 C C . CYS A 1 334 ? -9.357 2.666 -30.353 1.00 78.12 334 CYS A C 1
ATOM 2734 O O . CYS A 1 334 ? -9.979 2.408 -31.389 1.00 78.12 334 CYS A O 1
ATOM 2736 N N . ARG A 1 335 ? -9.235 3.918 -29.904 1.00 68.94 335 ARG A N 1
ATOM 2737 C CA . ARG A 1 335 ? -9.749 5.146 -30.517 1.00 68.94 335 ARG A CA 1
ATOM 2738 C C . ARG A 1 335 ? -8.568 6.013 -30.962 1.00 68.94 335 ARG A C 1
ATOM 2740 O O . ARG A 1 335 ? -7.527 6.023 -30.318 1.00 68.94 335 ARG A O 1
ATOM 2747 N N . ASN A 1 336 ? -8.742 6.767 -32.044 1.00 55.50 336 ASN A N 1
ATOM 2748 C CA . ASN A 1 336 ? -7.810 7.848 -32.379 1.00 55.50 336 ASN A CA 1
ATOM 2749 C C . ASN A 1 336 ? -8.043 9.035 -31.429 1.00 55.50 336 ASN A C 1
ATOM 2751 O O . ASN A 1 336 ? -9.189 9.272 -31.030 1.00 55.50 336 ASN A O 1
ATOM 2755 N N . GLU A 1 337 ? -6.982 9.778 -31.102 1.00 51.72 337 GLU A N 1
ATOM 2756 C CA . GLU A 1 337 ? -7.054 10.980 -30.264 1.00 51.72 337 GLU A CA 1
ATOM 2757 C C . GLU A 1 337 ? -8.077 12.013 -30.792 1.00 51.72 337 GLU A C 1
ATOM 2759 O O . GLU A 1 337 ? -8.312 12.116 -32.003 1.00 51.72 337 GLU A O 1
ATOM 2764 N N . PRO A 1 338 ? -8.737 12.765 -29.893 1.00 49.75 338 PRO A N 1
ATOM 2765 C CA . PRO A 1 338 ? -9.819 13.666 -30.252 1.00 49.75 338 PRO A CA 1
ATOM 2766 C C . PRO A 1 338 ? -9.296 15.051 -30.651 1.00 49.75 338 PRO A C 1
ATOM 2768 O O . PRO A 1 338 ? -9.004 15.860 -29.780 1.00 49.75 338 PRO A O 1
ATOM 2771 N N . GLU A 1 339 ? -9.303 15.382 -31.942 1.00 52.88 339 GLU A N 1
ATOM 2772 C CA . GLU A 1 339 ? -9.230 16.799 -32.352 1.00 52.88 339 GLU A CA 1
ATOM 2773 C C . GLU A 1 339 ? -10.548 17.358 -32.889 1.00 52.88 339 GLU A C 1
ATOM 2775 O O . GLU A 1 339 ? -10.737 18.569 -32.857 1.00 52.88 339 GLU A O 1
ATOM 2780 N N . ASP A 1 340 ? -11.522 16.529 -33.289 1.00 60.75 340 ASP A N 1
ATOM 2781 C CA . ASP A 1 340 ? -12.780 17.092 -33.783 1.00 60.75 340 ASP A CA 1
ATOM 2782 C C . ASP A 1 340 ? -14.010 16.194 -33.578 1.00 60.75 340 ASP A C 1
ATOM 2784 O O . ASP A 1 340 ? -13.969 14.965 -33.726 1.00 60.75 340 ASP A O 1
ATOM 2788 N N . LYS A 1 341 ? -15.132 16.810 -33.189 1.00 55.50 341 LYS A N 1
ATOM 2789 C CA . LYS A 1 341 ? -16.424 16.142 -32.927 1.00 55.50 341 LYS A CA 1
ATOM 2790 C C . LYS A 1 341 ? -17.204 15.848 -34.213 1.00 55.50 341 LYS A C 1
ATOM 2792 O O . LYS A 1 341 ? -18.141 15.058 -34.177 1.00 55.50 341 LYS A O 1
ATOM 2797 N N . SER A 1 342 ? -16.786 16.415 -35.343 1.00 55.38 342 SER A N 1
ATOM 2798 C CA . SER A 1 342 ? -17.469 16.326 -36.640 1.00 55.38 342 SER A CA 1
ATOM 2799 C C . SER A 1 342 ? -17.279 14.997 -37.397 1.00 55.38 342 SER A C 1
ATOM 2801 O O . SER A 1 342 ? -17.930 14.783 -38.415 1.00 55.38 342 SER A O 1
ATOM 2803 N N . ARG A 1 343 ? -16.427 14.072 -36.920 1.00 56.94 343 ARG A N 1
ATOM 2804 C CA . ARG A 1 343 ? -16.090 12.818 -37.631 1.00 56.94 343 ARG A CA 1
ATOM 2805 C C . ARG A 1 343 ? -16.267 11.550 -36.791 1.00 56.94 343 ARG A C 1
ATOM 2807 O O . ARG A 1 343 ? -15.334 10.771 -36.591 1.00 56.94 343 ARG A O 1
ATOM 2814 N N . GLN A 1 344 ? -17.477 11.327 -36.286 1.00 55.81 344 GLN A N 1
ATOM 2815 C CA . GLN A 1 344 ? -17.787 10.162 -35.449 1.00 55.81 344 GLN A CA 1
ATOM 2816 C C . GLN A 1 344 ? -17.724 8.819 -36.208 1.00 55.81 344 GLN A C 1
ATOM 2818 O O . GLN A 1 344 ? -17.374 7.808 -35.606 1.00 55.81 344 GLN A O 1
ATOM 2823 N N . GLU A 1 345 ? -17.944 8.794 -37.527 1.00 56.94 345 GLU A N 1
ATOM 2824 C CA . GLU A 1 345 ? -17.884 7.556 -38.329 1.00 56.94 345 GLU A CA 1
ATOM 2825 C C . GLU A 1 345 ? -16.460 7.002 -38.501 1.00 56.94 345 GLU A C 1
ATOM 2827 O O . GLU A 1 345 ? -16.250 5.791 -38.404 1.00 56.94 345 GLU A O 1
ATOM 2832 N N . THR A 1 346 ? -15.447 7.861 -38.662 1.00 56.72 346 THR A N 1
ATOM 2833 C CA . THR A 1 346 ? -14.041 7.422 -38.744 1.00 56.72 346 THR A CA 1
ATOM 2834 C C . THR A 1 346 ? -13.477 6.956 -37.399 1.00 56.72 346 THR A C 1
ATOM 2836 O O . THR A 1 346 ? -12.520 6.183 -37.388 1.00 56.72 346 THR A O 1
ATOM 2839 N N . ARG A 1 347 ? -14.081 7.360 -36.264 1.00 57.72 347 ARG A N 1
ATOM 2840 C CA . ARG A 1 347 ? -13.637 6.974 -34.905 1.00 57.72 347 ARG A CA 1
ATOM 2841 C C . ARG A 1 347 ? -13.704 5.470 -34.656 1.00 57.72 347 ARG A C 1
ATOM 2843 O O . ARG A 1 347 ? -12.891 4.947 -33.901 1.00 57.72 347 ARG A O 1
ATOM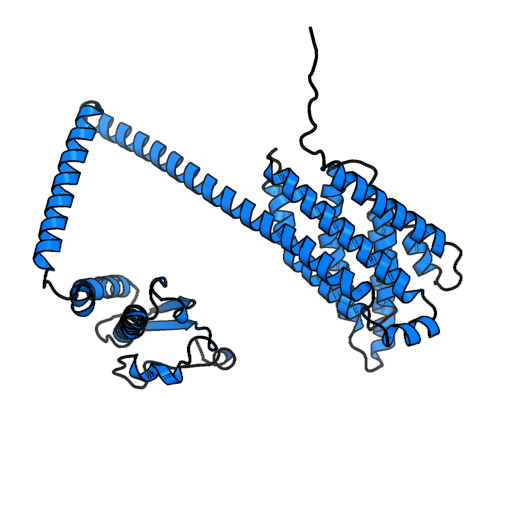 2850 N N . ASN A 1 348 ? -14.629 4.773 -35.312 1.00 68.62 348 ASN A N 1
ATOM 2851 C CA . ASN A 1 348 ? -14.822 3.339 -35.110 1.00 68.62 348 ASN A CA 1
ATOM 2852 C C . ASN A 1 348 ? -14.033 2.486 -36.109 1.00 68.62 348 ASN A C 1
ATOM 2854 O O . ASN A 1 348 ? -14.025 1.268 -35.976 1.00 68.62 348 ASN A O 1
ATOM 2858 N N . LEU A 1 349 ? -13.372 3.078 -37.110 1.00 73.94 349 LEU A N 1
ATOM 2859 C CA . LEU A 1 349 ? -12.818 2.313 -38.227 1.00 73.94 349 LEU A CA 1
ATOM 2860 C C . LEU A 1 349 ? -11.628 1.432 -37.819 1.00 73.94 349 LEU A C 1
ATOM 2862 O O . LEU A 1 349 ? -11.588 0.272 -38.221 1.00 73.94 349 LEU A O 1
ATOM 2866 N N . HIS A 1 350 ? -10.697 1.925 -36.996 1.00 75.06 350 HIS A N 1
ATOM 2867 C CA . HIS A 1 350 ? -9.558 1.120 -36.529 1.00 75.06 350 HIS A CA 1
ATOM 2868 C C . HIS A 1 350 ? -10.000 -0.021 -35.617 1.00 75.06 350 HIS A C 1
ATOM 2870 O O . HIS A 1 350 ? -9.652 -1.171 -35.874 1.00 75.06 350 HIS A O 1
ATOM 2876 N N . ARG A 1 351 ? -10.849 0.272 -34.626 1.00 82.62 351 ARG A N 1
ATOM 2877 C CA . ARG A 1 351 ? -11.449 -0.744 -33.752 1.00 82.62 351 ARG A CA 1
ATOM 2878 C C . ARG A 1 351 ? -12.213 -1.801 -34.552 1.00 82.62 351 ARG A C 1
ATOM 2880 O O . ARG A 1 351 ? -11.988 -2.989 -34.356 1.00 82.62 351 ARG A O 1
ATOM 2887 N N . LYS A 1 352 ? -13.055 -1.381 -35.505 1.00 83.12 352 LYS A N 1
ATOM 2888 C CA . LYS A 1 352 ? -13.766 -2.278 -36.433 1.00 83.12 352 LYS A CA 1
ATOM 2889 C C . LYS A 1 352 ? -12.800 -3.145 -37.224 1.00 83.12 352 LYS A C 1
ATOM 2891 O O . LYS A 1 352 ? -13.001 -4.345 -37.327 1.00 83.12 352 LYS A O 1
ATOM 2896 N N . THR A 1 353 ? -11.752 -2.544 -37.778 1.00 83.25 353 THR A N 1
ATOM 2897 C CA . THR A 1 353 ? -10.764 -3.258 -38.595 1.00 83.25 353 THR A CA 1
ATOM 2898 C C . THR A 1 353 ? -10.017 -4.299 -37.766 1.00 83.25 353 THR A C 1
ATOM 2900 O O . THR A 1 353 ? -9.888 -5.435 -38.211 1.00 83.25 353 THR A O 1
ATOM 2903 N N . LEU A 1 354 ? -9.606 -3.952 -36.544 1.00 86.31 354 LEU A N 1
ATOM 2904 C CA . LEU A 1 354 ? -8.975 -4.880 -35.609 1.00 86.31 354 LEU A CA 1
ATOM 2905 C C . LEU A 1 354 ? -9.916 -6.030 -35.230 1.00 86.31 354 LEU A C 1
ATOM 2907 O O . LEU A 1 354 ? -9.520 -7.187 -35.312 1.00 86.31 354 LEU A O 1
ATOM 2911 N N . LEU A 1 355 ? -11.169 -5.735 -34.871 1.00 87.62 355 LEU A N 1
ATOM 2912 C CA . LEU A 1 355 ? -12.161 -6.760 -34.528 1.00 87.62 355 LEU A CA 1
ATOM 2913 C C . LEU A 1 355 ? -12.425 -7.707 -35.703 1.00 87.62 355 LEU A C 1
ATOM 2915 O O . LEU A 1 355 ? -12.349 -8.921 -35.542 1.00 87.62 355 LEU A O 1
ATOM 2919 N N . LYS A 1 356 ? -12.655 -7.163 -36.903 1.00 88.00 356 LYS A N 1
ATOM 2920 C CA . LYS A 1 356 ? -12.824 -7.960 -38.126 1.00 88.00 356 LYS A CA 1
ATOM 2921 C C . LYS A 1 356 ? -11.604 -8.830 -38.410 1.00 88.00 356 LYS A C 1
ATOM 2923 O O . LYS A 1 356 ? -11.748 -9.971 -38.832 1.00 88.00 356 LYS A O 1
ATOM 2928 N N . PHE A 1 357 ? -10.408 -8.301 -38.175 1.00 88.38 357 PHE A N 1
ATOM 2929 C CA . PHE A 1 357 ? -9.172 -9.049 -38.342 1.00 88.38 357 PHE A CA 1
ATOM 2930 C C . PHE A 1 357 ? -9.063 -10.222 -37.358 1.00 88.38 357 PHE A C 1
ATOM 2932 O O . PHE A 1 357 ? -8.795 -11.345 -37.776 1.00 88.38 357 PHE A O 1
ATOM 2939 N N . LEU A 1 358 ? -9.318 -9.980 -36.071 1.00 91.12 358 LEU A N 1
ATOM 2940 C CA . LEU A 1 358 ? -9.275 -11.012 -35.034 1.00 91.12 358 LEU A CA 1
ATOM 2941 C C . LEU A 1 358 ? -10.301 -12.121 -35.290 1.00 91.12 358 LEU A C 1
ATOM 2943 O O . LEU A 1 358 ? -9.987 -13.293 -35.117 1.00 91.12 358 LEU A O 1
ATOM 2947 N N . VAL A 1 359 ? -11.495 -11.764 -35.761 1.00 90.94 359 VAL A N 1
ATOM 2948 C CA . VAL A 1 359 ? -12.533 -12.740 -36.120 1.00 90.94 359 VAL A CA 1
ATOM 2949 C C . VAL A 1 359 ? -12.126 -13.563 -37.330 1.00 90.94 359 VAL A C 1
ATOM 2951 O O . VAL A 1 359 ? -12.220 -14.784 -37.280 1.00 90.94 359 VAL A O 1
ATOM 2954 N N . ARG A 1 360 ? -11.568 -12.929 -38.369 1.00 89.56 360 ARG A N 1
ATOM 2955 C CA . ARG A 1 360 ? -11.009 -13.663 -39.512 1.00 89.56 360 ARG A CA 1
ATOM 2956 C C . ARG A 1 360 ? -9.933 -14.652 -39.079 1.00 89.56 360 ARG A C 1
ATOM 2958 O O . ARG A 1 360 ? -9.950 -15.765 -39.572 1.00 89.56 360 ARG A O 1
ATOM 2965 N N . LEU A 1 361 ? -9.050 -14.291 -38.143 1.00 90.62 361 LEU A N 1
ATOM 2966 C CA . LEU A 1 361 ? -8.051 -15.227 -37.610 1.00 90.62 361 LEU A CA 1
ATOM 2967 C C . LEU A 1 361 ? -8.676 -16.424 -36.885 1.00 90.62 361 LEU A C 1
ATOM 2969 O O . LEU A 1 361 ? -8.151 -17.524 -36.982 1.00 90.62 361 LEU A O 1
ATOM 2973 N N . VAL A 1 362 ? -9.763 -16.220 -36.138 1.00 93.06 362 VAL A N 1
ATOM 2974 C CA . VAL A 1 362 ? -10.464 -17.309 -35.434 1.00 93.06 362 VAL A CA 1
ATOM 2975 C C . VAL A 1 362 ? -11.205 -18.219 -36.416 1.00 93.06 362 VAL A C 1
ATOM 2977 O O . VAL A 1 362 ? -11.292 -19.424 -36.193 1.00 93.06 362 VAL A O 1
ATOM 2980 N N . GLU A 1 363 ? -11.739 -17.653 -37.497 1.00 92.19 363 GLU A N 1
ATOM 2981 C CA . GLU A 1 363 ? -12.520 -18.379 -38.500 1.00 92.19 363 GLU A CA 1
ATOM 2982 C C . GLU A 1 363 ? -11.669 -19.012 -39.615 1.00 92.19 363 GLU A C 1
ATOM 2984 O O . GLU A 1 363 ? -12.201 -19.826 -40.374 1.00 92.19 363 GLU A O 1
ATOM 2989 N N . ASP A 1 364 ? -10.378 -18.672 -39.715 1.00 90.19 364 ASP A N 1
ATOM 2990 C CA . ASP A 1 364 ? -9.477 -19.135 -40.774 1.00 90.19 364 ASP A CA 1
ATOM 2991 C C . ASP A 1 364 ? -9.138 -20.627 -40.630 1.00 90.19 364 ASP A C 1
ATOM 2993 O O . ASP A 1 364 ? -8.323 -21.043 -39.806 1.00 90.19 364 ASP A O 1
ATOM 2997 N N . GLU A 1 365 ? -9.748 -21.441 -41.489 1.00 89.88 365 GLU A N 1
ATOM 2998 C CA . GLU A 1 365 ? -9.554 -22.893 -41.532 1.00 89.88 365 GLU A CA 1
ATOM 2999 C C . GLU A 1 365 ? -8.178 -23.311 -42.076 1.00 89.88 365 GLU A C 1
ATOM 3001 O O . GLU A 1 365 ? -7.799 -24.476 -41.961 1.00 89.88 365 GLU A O 1
ATOM 3006 N N . SER A 1 366 ? -7.409 -22.385 -42.663 1.00 89.19 366 SER A N 1
ATOM 3007 C CA . SER A 1 366 ? -6.049 -22.669 -43.136 1.00 89.19 366 SER A CA 1
ATOM 3008 C C . SER A 1 366 ? -5.017 -22.712 -42.004 1.00 89.19 366 SER A C 1
ATOM 3010 O O . SER A 1 366 ? -3.899 -23.203 -42.203 1.00 89.19 366 SER A O 1
ATOM 3012 N N . LEU A 1 367 ? -5.372 -22.220 -40.812 1.00 90.50 367 LEU A N 1
ATOM 3013 C CA . LEU A 1 367 ? -4.518 -22.280 -39.635 1.00 90.50 367 LEU A CA 1
ATOM 3014 C C . LEU A 1 367 ? -4.445 -23.701 -39.083 1.00 90.50 367 LEU A C 1
ATOM 3016 O O . LEU A 1 367 ? -5.450 -24.356 -38.825 1.00 90.50 367 LEU A O 1
ATOM 3020 N N . ARG A 1 368 ? -3.220 -24.166 -38.825 1.00 93.62 368 ARG A N 1
ATOM 3021 C CA . ARG A 1 368 ? -2.992 -25.486 -38.215 1.00 93.62 368 ARG A CA 1
ATOM 3022 C C . ARG A 1 368 ? -3.287 -25.522 -36.719 1.00 93.62 368 ARG A C 1
ATOM 3024 O O . ARG A 1 368 ? -3.345 -26.604 -36.148 1.00 93.62 368 ARG A O 1
ATOM 3031 N N . VAL A 1 369 ? -3.423 -24.357 -36.090 1.00 95.69 369 VAL A N 1
ATOM 3032 C CA . VAL A 1 369 ? -3.596 -24.202 -34.645 1.00 95.69 369 VAL A CA 1
ATOM 3033 C C . VAL A 1 369 ? -4.973 -23.662 -34.317 1.00 95.69 369 VAL A C 1
ATOM 3035 O O . VAL A 1 369 ? -5.533 -22.854 -35.056 1.00 95.69 369 VAL A O 1
ATOM 3038 N N . LYS A 1 370 ? -5.498 -24.053 -33.157 1.00 95.25 370 LYS A N 1
ATOM 3039 C CA . LYS A 1 370 ? -6.743 -23.484 -32.646 1.00 95.25 370 LYS A CA 1
ATOM 3040 C C . LYS A 1 370 ? -6.462 -22.098 -32.072 1.00 95.25 370 LYS A C 1
ATOM 3042 O O . LYS A 1 370 ? -5.687 -21.974 -31.126 1.00 95.25 370 LYS A O 1
ATOM 3047 N N . VAL A 1 371 ? -7.103 -21.062 -32.599 1.00 95.19 371 VAL A N 1
ATOM 3048 C CA . VAL A 1 371 ? -6.976 -19.694 -32.079 1.00 95.19 371 VAL A CA 1
ATOM 3049 C C . VAL A 1 371 ? -8.215 -19.335 -31.270 1.00 95.19 371 VAL A C 1
ATOM 3051 O O . VAL A 1 371 ? -9.340 -19.613 -31.678 1.00 95.19 371 VAL A O 1
ATOM 3054 N N . ARG A 1 372 ? -8.011 -18.719 -30.105 1.00 94.75 372 ARG A N 1
ATOM 3055 C CA . ARG A 1 372 ? -9.072 -18.126 -29.287 1.00 94.75 372 ARG A CA 1
ATOM 3056 C C . ARG A 1 372 ? -8.712 -16.690 -28.953 1.00 94.75 372 ARG A C 1
ATOM 3058 O O . ARG A 1 372 ? -7.582 -16.408 -28.564 1.00 94.75 372 ARG A O 1
ATOM 3065 N N . VAL A 1 373 ? -9.675 -15.787 -29.093 1.00 93.75 373 VAL A N 1
ATOM 3066 C CA . VAL A 1 373 ? -9.491 -14.362 -28.808 1.00 93.75 373 VAL A CA 1
ATOM 3067 C C . VAL A 1 373 ? -10.405 -13.973 -27.653 1.00 93.75 373 VAL A C 1
ATOM 3069 O O . VAL A 1 373 ? -11.606 -14.219 -27.709 1.00 93.75 373 VAL A O 1
ATOM 3072 N N . LEU A 1 374 ? -9.837 -13.360 -26.616 1.00 93.50 374 LEU A N 1
ATOM 3073 C CA . LEU A 1 374 ? -10.569 -12.794 -25.487 1.00 93.50 374 LEU A CA 1
ATOM 3074 C C . LEU A 1 374 ? -10.420 -11.271 -25.514 1.00 93.50 374 LEU A C 1
ATOM 3076 O O . LEU A 1 374 ? -9.344 -10.747 -25.232 1.00 93.50 374 LEU A O 1
ATOM 3080 N N . GLY A 1 375 ? -11.497 -10.567 -25.859 1.00 91.38 375 GLY A N 1
ATOM 3081 C CA . GLY A 1 375 ? -11.560 -9.108 -25.787 1.00 91.38 375 GLY A CA 1
ATOM 3082 C C . GLY A 1 375 ? -12.168 -8.650 -24.464 1.00 91.38 375 GLY A C 1
ATOM 3083 O O . GLY A 1 375 ? -13.289 -9.038 -24.143 1.00 91.38 375 GLY A O 1
ATOM 3084 N N . VAL A 1 376 ? -11.447 -7.820 -23.710 1.00 91.00 376 VAL A N 1
ATOM 3085 C CA . VAL A 1 376 ? -11.943 -7.190 -22.479 1.00 91.00 376 VAL A CA 1
ATOM 3086 C C . VAL A 1 376 ? -12.372 -5.764 -22.788 1.00 91.00 376 VAL A C 1
ATOM 3088 O O . VAL A 1 376 ? -11.665 -5.018 -23.465 1.00 91.00 376 VAL A O 1
ATOM 3091 N N . VAL A 1 377 ? -13.551 -5.396 -22.295 1.00 89.06 377 VAL A N 1
ATOM 3092 C CA . VAL A 1 377 ? -14.192 -4.107 -22.566 1.00 89.06 377 VAL A CA 1
ATOM 3093 C C . VAL A 1 377 ? -14.846 -3.546 -21.323 1.00 89.06 377 VAL A C 1
ATOM 3095 O O . VAL A 1 377 ? -15.388 -4.292 -20.503 1.00 89.06 377 VAL A O 1
ATOM 3098 N N . ASN A 1 378 ? -14.852 -2.220 -21.208 1.00 87.06 378 ASN A N 1
ATOM 3099 C CA . ASN A 1 378 ? -15.724 -1.552 -20.254 1.00 87.06 378 ASN A CA 1
ATOM 3100 C C . ASN A 1 378 ? -17.166 -1.531 -20.788 1.00 87.06 378 ASN A C 1
ATOM 3102 O O . ASN A 1 378 ? -17.478 -0.800 -21.727 1.00 87.06 378 ASN A O 1
ATOM 3106 N N . GLY A 1 379 ? -18.060 -2.302 -20.162 1.00 82.00 379 GLY A N 1
ATOM 3107 C CA . GLY A 1 379 ? -19.470 -2.384 -20.565 1.00 82.00 379 GLY A CA 1
ATOM 3108 C C . GLY A 1 379 ? -20.246 -1.063 -20.452 1.00 82.00 379 GLY A C 1
ATOM 3109 O O . GLY A 1 379 ? -21.298 -0.926 -21.070 1.00 82.00 379 GLY A O 1
ATOM 3110 N N . LEU A 1 380 ? -19.738 -0.080 -19.695 1.00 80.44 380 LEU A N 1
ATOM 3111 C CA . LEU A 1 380 ? -20.313 1.271 -19.661 1.00 80.44 380 LEU A CA 1
ATOM 3112 C C . LEU A 1 380 ? -19.996 2.067 -20.935 1.00 80.44 380 LEU A C 1
ATOM 3114 O O . LEU A 1 380 ? -20.840 2.832 -21.398 1.00 80.44 380 LEU A O 1
ATOM 3118 N N . ASP A 1 381 ? -18.806 1.864 -21.503 1.00 77.81 381 ASP A N 1
ATOM 3119 C CA . ASP A 1 381 ? -18.297 2.621 -22.653 1.00 77.81 381 ASP A CA 1
ATOM 3120 C C . ASP A 1 381 ? -18.562 1.927 -23.993 1.00 77.81 381 ASP A C 1
ATOM 3122 O O . ASP A 1 381 ? -18.529 2.569 -25.050 1.00 77.81 381 ASP A O 1
ATOM 3126 N N . TRP A 1 382 ? -18.794 0.614 -23.961 1.00 79.69 382 TRP A N 1
ATOM 3127 C CA . TRP A 1 382 ? -19.017 -0.207 -25.140 1.00 79.69 382 TRP A CA 1
ATOM 3128 C C . TRP A 1 382 ? -20.092 -1.259 -24.875 1.00 79.69 382 TRP A C 1
ATOM 3130 O O . TRP A 1 382 ? -19.858 -2.279 -24.223 1.00 79.69 382 TRP A O 1
ATOM 3140 N N . ARG A 1 383 ? -21.287 -1.007 -25.413 1.00 81.06 383 ARG A N 1
ATOM 3141 C CA . ARG A 1 383 ? -22.405 -1.948 -25.379 1.00 81.06 383 ARG A CA 1
ATOM 3142 C C . ARG A 1 383 ? -22.231 -2.958 -26.500 1.00 81.06 383 ARG A C 1
ATOM 3144 O O . ARG A 1 383 ? -22.556 -2.688 -27.653 1.00 81.06 383 ARG A O 1
ATOM 3151 N N . ALA A 1 384 ? -21.653 -4.098 -26.152 1.00 74.81 384 ALA A N 1
ATOM 3152 C CA . ALA A 1 384 ? -21.338 -5.187 -27.067 1.00 74.81 384 ALA A CA 1
ATOM 3153 C C . ALA A 1 384 ? -22.506 -5.565 -27.999 1.00 74.81 384 ALA A C 1
ATOM 3155 O O . ALA A 1 384 ? -22.297 -5.823 -29.184 1.00 74.81 384 ALA A O 1
ATOM 3156 N N . GLU A 1 385 ? -23.736 -5.548 -27.483 1.00 79.38 385 GLU A N 1
ATOM 3157 C CA . GLU A 1 385 ? -24.948 -5.899 -28.224 1.00 79.38 385 GLU A CA 1
ATOM 3158 C C . GLU A 1 385 ? -25.228 -4.931 -29.380 1.00 79.38 385 GLU A C 1
ATOM 3160 O O . GLU A 1 385 ? -25.646 -5.361 -30.453 1.00 79.38 385 GLU A O 1
ATOM 3165 N N . GLU A 1 386 ? -24.953 -3.640 -29.183 1.00 80.88 386 GLU A N 1
ATOM 3166 C CA . GLU A 1 386 ? -25.177 -2.581 -30.177 1.00 80.88 386 GLU A CA 1
ATOM 3167 C C . GLU A 1 386 ? -24.130 -2.615 -31.304 1.00 80.88 386 GLU A C 1
ATOM 3169 O O . GLU A 1 386 ? -24.323 -2.016 -32.360 1.00 80.88 386 GLU A O 1
ATOM 3174 N N . HIS A 1 387 ? -23.021 -3.333 -31.101 1.00 79.31 387 HIS A N 1
ATOM 3175 C CA . HIS A 1 387 ? -21.904 -3.391 -32.040 1.00 79.31 387 HIS A CA 1
ATOM 3176 C C . HIS A 1 387 ? -21.735 -4.755 -32.716 1.00 79.31 387 HIS A C 1
ATOM 3178 O O . HIS A 1 387 ? -20.745 -4.960 -33.416 1.00 79.31 387 HIS A O 1
ATOM 3184 N N . ARG A 1 388 ? -22.691 -5.682 -32.569 1.00 79.62 388 ARG A N 1
ATOM 3185 C CA . ARG A 1 388 ? -22.622 -7.003 -33.218 1.00 79.62 388 ARG A CA 1
ATOM 3186 C C . ARG A 1 388 ? -22.506 -6.893 -34.743 1.00 79.62 388 ARG A C 1
ATOM 3188 O O . ARG A 1 388 ? -21.690 -7.592 -35.329 1.00 79.62 388 ARG A O 1
ATOM 3195 N N . ASP A 1 389 ? -23.231 -5.960 -35.356 1.00 77.00 389 ASP A N 1
ATOM 3196 C CA . ASP A 1 389 ? -23.209 -5.724 -36.809 1.00 77.00 389 ASP A CA 1
ATOM 3197 C C . ASP A 1 389 ? -21.880 -5.116 -37.295 1.00 77.00 389 ASP A C 1
ATOM 3199 O O . ASP A 1 389 ? -21.556 -5.128 -38.483 1.00 77.00 389 ASP A O 1
ATOM 3203 N N . GLU A 1 390 ? -21.081 -4.565 -36.376 1.00 76.19 390 GLU A N 1
ATOM 3204 C CA . GLU A 1 390 ? -19.752 -4.043 -36.690 1.00 76.19 390 GLU A CA 1
ATOM 3205 C C . GLU A 1 390 ? -18.721 -5.158 -36.884 1.00 76.19 390 GLU A C 1
ATOM 3207 O O . GLU A 1 390 ? -17.674 -4.937 -37.511 1.00 76.19 390 GLU A O 1
ATOM 3212 N N . ILE A 1 391 ? -19.023 -6.344 -36.355 1.00 77.88 391 ILE A N 1
ATOM 3213 C CA . ILE A 1 391 ? -18.152 -7.499 -36.364 1.00 77.88 391 ILE A CA 1
ATOM 3214 C C . ILE A 1 391 ? -18.609 -8.443 -37.478 1.00 77.88 391 ILE A C 1
ATOM 3216 O O . ILE A 1 391 ? -19.684 -9.027 -37.440 1.00 77.88 391 ILE A O 1
ATOM 3220 N N . ASP A 1 392 ? -17.777 -8.546 -38.508 1.00 80.62 392 ASP A N 1
ATOM 3221 C CA . ASP A 1 392 ? -18.040 -9.248 -39.771 1.00 80.62 392 ASP A CA 1
ATOM 3222 C C . ASP A 1 392 ? -17.897 -10.771 -39.607 1.00 80.62 392 ASP A C 1
ATOM 3224 O O . ASP A 1 392 ? -17.033 -11.391 -40.224 1.00 80.62 392 ASP A O 1
ATOM 3228 N N . GLN A 1 393 ? -18.670 -11.347 -38.683 1.00 85.00 393 GLN A N 1
ATOM 3229 C CA . GLN A 1 393 ? -18.637 -12.773 -38.358 1.00 85.00 393 GLN A CA 1
ATOM 3230 C C . GLN A 1 393 ? -19.254 -13.600 -39.491 1.00 85.00 393 GLN A C 1
ATOM 3232 O O . GLN A 1 393 ? -20.376 -13.326 -39.925 1.00 85.00 393 GLN A O 1
ATOM 3237 N N . MET A 1 394 ? -18.551 -14.636 -39.954 1.00 83.94 394 MET A N 1
ATOM 3238 C CA . MET A 1 394 ? -19.109 -15.589 -40.918 1.00 83.94 394 MET A CA 1
ATOM 3239 C C . MET A 1 394 ? -19.795 -16.763 -40.214 1.00 83.94 394 MET A C 1
ATOM 3241 O O . MET A 1 394 ? -20.807 -17.274 -40.697 1.00 83.94 394 MET A O 1
ATOM 3245 N N . LYS A 1 395 ? -19.275 -17.184 -39.056 1.00 86.31 395 LYS A N 1
ATOM 3246 C CA . LYS A 1 395 ? -19.798 -18.298 -38.259 1.00 86.31 395 LYS A CA 1
ATOM 3247 C C . LYS A 1 395 ? -20.508 -17.748 -37.027 1.00 86.31 395 LYS A C 1
ATOM 3249 O O . LYS A 1 395 ? -19.922 -17.050 -36.215 1.00 86.31 395 LYS A O 1
ATOM 3254 N N . LYS A 1 396 ? -21.782 -18.100 -36.832 1.00 81.81 396 LYS A N 1
ATOM 3255 C CA . LYS A 1 396 ? -22.588 -17.600 -35.696 1.00 81.81 396 LYS A CA 1
ATOM 3256 C C . LYS A 1 396 ? -22.006 -17.970 -34.320 1.00 81.81 396 LYS A C 1
ATOM 3258 O O . LYS A 1 396 ? -22.322 -17.329 -33.326 1.00 81.81 396 LYS A O 1
ATOM 3263 N N . GLU A 1 397 ? -21.187 -19.013 -34.278 1.00 85.69 397 GLU A N 1
ATOM 3264 C CA . GLU A 1 397 ? -20.545 -19.564 -33.082 1.00 85.69 397 GLU A CA 1
ATOM 3265 C C . GLU A 1 397 ? -19.128 -19.025 -32.822 1.00 85.69 397 GLU A C 1
ATOM 3267 O O . GLU A 1 397 ? -18.511 -19.415 -31.835 1.00 85.69 397 GLU A O 1
ATOM 3272 N N . SER A 1 398 ? -18.593 -18.138 -33.674 1.00 83.75 398 SER A N 1
ATOM 3273 C CA . SER A 1 398 ? -17.226 -17.619 -33.514 1.00 83.75 398 SER A CA 1
ATOM 3274 C C . SER A 1 398 ? -17.098 -16.531 -32.444 1.00 83.75 398 SER A C 1
ATOM 3276 O O . SER A 1 398 ? -15.986 -16.261 -31.987 1.00 83.75 398 SER A O 1
ATOM 3278 N N . ILE A 1 399 ? -18.213 -15.921 -32.020 1.00 85.38 399 ILE A N 1
ATOM 3279 C CA . ILE A 1 399 ? -18.224 -14.798 -31.075 1.00 85.38 399 ILE A CA 1
ATOM 3280 C C . ILE A 1 399 ? -19.282 -15.003 -30.000 1.00 85.38 399 ILE A C 1
ATOM 3282 O O . ILE A 1 399 ? -20.471 -15.159 -30.282 1.00 85.38 399 ILE A O 1
ATOM 3286 N N . GLU A 1 400 ? -18.848 -14.892 -28.750 1.00 87.38 400 GLU A N 1
ATOM 3287 C CA . GLU A 1 400 ? -19.717 -14.884 -27.584 1.00 87.38 400 GLU A CA 1
ATOM 3288 C C . GLU A 1 400 ? -19.459 -13.617 -26.764 1.00 87.38 400 GLU A C 1
ATOM 3290 O O . GLU A 1 400 ? -18.314 -13.269 -26.473 1.00 87.38 400 GLU A O 1
ATOM 3295 N N . PHE A 1 401 ? -20.531 -12.914 -26.400 1.00 84.69 401 PHE A N 1
ATOM 3296 C CA . PHE A 1 401 ? -20.459 -11.757 -25.515 1.00 84.69 401 PHE A CA 1
ATOM 3297 C C . PHE A 1 401 ? -20.931 -12.178 -24.136 1.00 84.69 401 PHE A C 1
ATOM 3299 O O . PHE A 1 401 ? -22.088 -12.560 -23.967 1.00 84.69 401 PHE A O 1
ATOM 3306 N N . LEU A 1 402 ? -20.029 -12.107 -23.161 1.00 84.81 402 LEU A N 1
ATOM 3307 C CA . LEU A 1 402 ? -20.305 -12.528 -21.798 1.00 84.81 402 LEU A CA 1
ATOM 3308 C C . LEU A 1 402 ? -19.973 -11.409 -20.818 1.00 84.81 402 LEU A C 1
ATOM 3310 O O . LEU A 1 402 ? -18.863 -10.870 -20.852 1.00 84.81 402 LEU A O 1
ATOM 3314 N N . PRO A 1 403 ? -20.879 -11.081 -19.886 1.00 82.50 403 PRO A N 1
ATOM 3315 C CA . PRO A 1 403 ? -20.508 -10.260 -18.756 1.00 82.50 403 PRO A CA 1
ATOM 3316 C C . PRO A 1 403 ? -19.530 -11.033 -17.857 1.00 82.50 403 PRO A C 1
ATOM 3318 O O . PRO A 1 403 ? -19.615 -12.255 -17.705 1.00 82.50 403 PRO A O 1
ATOM 3321 N N . LEU A 1 404 ? -18.618 -10.306 -17.207 1.00 76.06 404 LEU A N 1
ATOM 3322 C CA . LEU A 1 404 ? -17.505 -10.879 -16.435 1.00 76.06 404 LEU A CA 1
ATOM 3323 C C . LEU A 1 404 ? -17.946 -11.909 -15.375 1.00 76.06 404 LEU A C 1
ATOM 3325 O O . LEU A 1 404 ? -17.218 -12.851 -15.066 1.00 76.06 404 LEU A O 1
ATOM 3329 N N . TRP A 1 405 ? -19.148 -11.752 -14.819 1.00 75.88 405 TRP A N 1
ATOM 3330 C CA . TRP A 1 405 ? -19.698 -12.675 -13.827 1.00 75.88 405 TRP A CA 1
ATOM 3331 C C . TRP A 1 405 ? -20.155 -14.018 -14.423 1.00 75.88 405 TRP A C 1
ATOM 3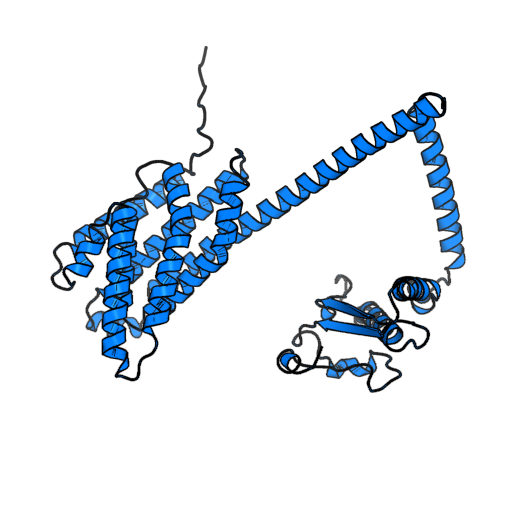333 O O . TRP A 1 405 ? -20.103 -15.021 -13.717 1.00 75.88 405 TRP A O 1
ATOM 3343 N N . GLN A 1 406 ? -20.533 -14.070 -15.706 1.00 78.50 406 GLN A N 1
ATOM 3344 C CA . GLN A 1 406 ? -20.855 -15.316 -16.421 1.00 78.50 406 GLN A CA 1
ATOM 3345 C C . GLN A 1 406 ? -19.604 -16.015 -16.962 1.00 78.50 406 GLN A C 1
ATOM 3347 O O . GLN A 1 406 ? -19.554 -17.243 -17.000 1.00 78.50 406 GLN A O 1
ATOM 3352 N N . ALA A 1 407 ? -18.557 -15.251 -17.292 1.00 69.69 407 ALA A N 1
ATOM 3353 C CA . ALA A 1 407 ? -17.296 -15.785 -17.810 1.00 69.69 407 ALA A CA 1
ATOM 3354 C C . ALA A 1 407 ? -16.595 -16.773 -16.851 1.00 69.69 407 ALA A C 1
ATOM 3356 O O . ALA A 1 407 ? -15.797 -17.595 -17.288 1.00 69.69 407 ALA A O 1
ATOM 3357 N N . ARG A 1 408 ? -16.926 -16.757 -15.549 1.00 63.84 408 ARG A N 1
ATOM 3358 C CA . ARG A 1 408 ? -16.376 -17.683 -14.537 1.00 63.84 408 ARG A CA 1
ATOM 3359 C C . ARG A 1 408 ? -16.755 -19.154 -14.745 1.00 63.84 408 ARG A C 1
ATOM 3361 O O . ARG A 1 408 ? -16.123 -20.016 -14.141 1.00 63.84 408 ARG A O 1
ATOM 3368 N N . HIS A 1 409 ? -17.782 -19.438 -15.544 1.00 55.41 409 HIS A N 1
ATOM 3369 C CA . HIS A 1 409 ? -18.305 -20.793 -15.749 1.00 55.41 409 HIS A CA 1
ATOM 3370 C C . HIS A 1 409 ? -18.014 -21.369 -17.135 1.00 55.41 409 HIS A C 1
ATOM 3372 O O . HIS A 1 409 ? -18.313 -22.537 -17.382 1.00 55.41 409 HIS A O 1
ATOM 3378 N N . VAL A 1 410 ? -17.411 -20.584 -18.028 1.00 60.28 410 VAL A N 1
ATOM 3379 C CA . VAL A 1 410 ? -16.976 -21.085 -19.329 1.00 60.28 410 VAL A CA 1
ATOM 3380 C C . VAL A 1 410 ? -15.699 -21.884 -19.116 1.00 60.28 410 VAL A C 1
ATOM 3382 O O . VAL A 1 410 ? -14.724 -21.372 -18.571 1.00 60.28 410 VAL A O 1
ATOM 3385 N N . SER A 1 411 ? -15.712 -23.159 -19.505 1.00 47.09 411 SER A N 1
ATOM 3386 C CA . SER A 1 411 ? -14.509 -23.991 -19.507 1.00 47.09 411 SER A CA 1
ATOM 3387 C C . SER A 1 411 ? -13.516 -23.424 -20.528 1.00 47.09 411 SER A C 1
ATOM 3389 O O . SER A 1 411 ? -13.662 -23.644 -21.733 1.00 47.09 411 SER A O 1
ATOM 3391 N N . VAL A 1 412 ? -12.563 -22.629 -20.029 1.00 44.50 412 VAL A N 1
ATOM 3392 C CA . VAL A 1 412 ? -11.418 -22.080 -20.772 1.00 44.50 412 VAL A CA 1
ATOM 3393 C C . VAL A 1 412 ? -10.561 -23.222 -21.291 1.00 44.50 412 VAL A C 1
ATOM 3395 O O . VAL A 1 412 ? -10.111 -24.042 -20.463 1.00 44.50 412 VAL A O 1
#

Sequence (412 aa):
MANVNTSSDPRSLSAAAYERLRKSEQNQYELREHFKDTLKFSKTELSALELDTEEKFREFWNESIVAKKQFDARRNRGFRKGAKNFVNAATVAWTSITPVLEILRGAGEPFSNIAFGTVAFAFTIAANRENMERRIVATLNCIEDRRPGIQLYRNAYQENGETNSRLQQAIADAYISFIEFCIATVTFHTRTSISRWFKALGPSTSLDDTVPRVEEAILNIRLICEELLNKNVAELKIHNRDLRRDNDSYKLEYIRNVMDLPPHSDATEYGNLERAREDVKREYRDWYARLRTPNDPLASVRNNQVFLSWPLRVLNMFDPSKTVWIIVDRIDECRNEPEDKSRQETRNLHRKTLLKFLVRLVEDESLRVKVRVLGVVNGLDWRAEEHRDEIDQMKKESIEFLPLWQARHVSV

InterPro domains:
  IPR056125 Domain of unknown function DUF7708 [PF24809] (98-223)

Radius of gyration: 32.41 Å; chains: 1; bounding box: 69×60×91 Å

Foldseek 3Di:
DDPPPPPPPLLAADPVLVVLLVVLVVLLVVLLVVCCPPPPDDPLLNVLQVFQDPVVLVVSLVVVLVVQVVVVVVCVVDDDDQLVLLNVLLVLLVVLCVLLLVSVVVSDPDPDGSLRSLSSSLSVLQSVPRVSSVLSSVLSVLSNVCSVLSVVCVVPPPDRDPLVNQLNSLSSQLVSLVSVLSSLSVVLSVPDPVVVVVCVPDPDRPNVVSSVSNSVSSVSSVVSSVVVVVVVVVVVVVVVVVVVVVVVVVVVVVVCVVVVPDDDDPVVVVVVVVVVVVVVVVVVVVVVVVQDPPPDPCVCVVPPPPVLVPVLVVLQVDDLVDEAEAEAEALLPPFDDDPDPPCPPVRCVRSLSVLQSLLCVQVPPVGSHHYDYHYHHDCVSDVPVVCPVSHPHPDPPSDDDDDPVRVVPPPD

Secondary structure (DSSP, 8-state):
---------TT---HHHHHHHHHHHHHHHHHHHHHHT-TTS-HHHHHHHT--SHHHHHHHHHHHHHHHHHHHHHHTTSS--THHHHHHHHHHHHHHHHHHHHHHHHT-TTTTHHHHHHHHHHHHHHHT-HHHHHHHHHHHHHHHTTHHHHHHHHHH--S--HHHHHHHHHHHHHHHHHHHHHHHHHHHHHS-HHHHHHHTTSS--HHHHHHHHHHHHHHHHHHHHHHHHHHHHHHHHHHHHHHHHHHHHHHHHHHHHHTTPPP--HHHHHHHHHHHHHHHHHHHHHHHHHT--TT-TTHHHHH-HHHHHHHHHHHTTS-TTSEEEEEETTGGG-----S-TT-HHHHTHHHHHHHHHHHHHHH-TT-SSEEEEEE---TTT--GGGGGGGS--SSTTS-----TTTGGGS--